Protein AF-0000000067562521 (afdb_homodimer)

Organism: Oryctolagus cuniculus (NCBI:txid9986)

Solvent-accessible surface area (backbone atoms only — not comparable to full-atom values): 22381 Å² total; per-residue (Å²): 139,81,80,85,77,82,83,78,78,81,75,82,73,55,45,31,36,34,34,44,41,25,51,47,53,93,87,43,72,35,42,59,34,29,21,35,51,29,30,32,44,18,65,51,32,74,29,56,40,62,48,68,64,78,62,90,59,71,46,60,35,50,44,73,41,37,17,14,68,81,28,47,62,68,35,56,23,20,78,43,34,29,41,41,28,75,25,24,41,71,58,44,61,70,65,48,86,50,53,28,41,34,31,49,21,28,72,65,10,15,52,45,42,38,70,31,67,67,51,41,53,52,51,51,53,34,54,72,70,70,28,36,38,34,22,27,17,34,11,42,44,24,33,61,62,58,67,50,69,71,70,32,49,35,24,38,18,78,88,34,42,66,67,50,47,54,88,64,47,46,44,85,46,92,48,59,61,26,74,35,90,50,39,35,20,14,24,27,60,46,26,30,66,61,40,44,38,52,51,39,26,72,74,63,30,62,70,49,24,51,62,62,46,62,79,30,56,57,81,130,138,80,80,80,76,81,84,83,87,79,80,90,71,53,45,31,35,35,34,43,43,27,50,45,50,92,86,42,73,33,43,58,34,28,22,34,49,30,29,30,43,19,65,51,31,73,29,55,39,62,50,62,82,75,61,90,61,71,44,60,34,50,42,73,40,37,16,15,68,76,27,46,61,67,32,57,24,21,76,42,33,29,40,41,29,74,25,23,41,72,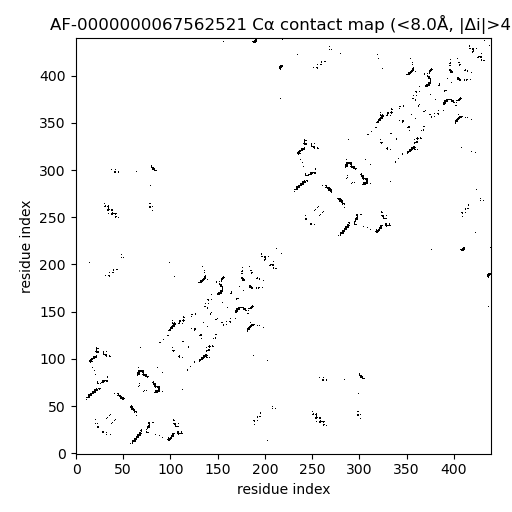57,44,60,71,65,47,85,49,52,27,41,34,31,49,21,28,73,64,12,14,51,45,43,38,70,31,67,67,50,41,51,52,51,52,52,33,53,74,70,70,29,37,36,33,23,26,16,35,12,44,45,23,32,62,64,58,66,50,68,70,70,32,48,36,24,37,18,78,88,34,41,68,67,50,48,55,88,65,46,47,44,84,47,90,48,58,60,26,75,36,89,50,39,35,19,14,23,28,60,46,25,30,64,61,39,44,38,52,51,39,25,74,75,62,29,63,70,49,26,51,63,63,46,62,79,30,57,58,81,131

Radius of gyration: 22.82 Å; Cα contacts (8 Å, |Δi|>4): 1037; chains: 2; bounding box: 72×91×46 Å

Nearest PDB structures (foldseek):
  1pe0-assembly1_B  TM=9.604E-01  e=1.499E-31  Homo sapiens
  5sya-assembly1_A-2  TM=9.622E-01  e=3.975E-31  Homo sapiens
  3cyf-assembly1_A-2  TM=9.395E-01  e=5.650E-32  Homo sapiens
  4ogf-assembly1_A-2  TM=9.390E-01  e=1.105E-31  Homo sapiens
  3cy6-assembly1_A-2  TM=9.403E-01  e=3.518E-31  Homo sapiens

Structure (mmCIF, N/CA/C/O backbone):
data_AF-0000000067562521-model_v1
#
loop_
_entity.id
_entity.type
_entity.pdbx_description
1 polymer 'Parkinson disease protein 7 homolog'
#
loop_
_atom_site.group_PDB
_atom_site.id
_atom_site.type_symbol
_atom_site.label_atom_id
_atom_site.label_alt_id
_atom_site.label_comp_id
_atom_site.label_asym_id
_atom_site.label_entity_id
_atom_site.label_seq_id
_atom_site.pdbx_PDB_ins_code
_atom_site.Cartn_x
_atom_site.Cartn_y
_atom_site.Cartn_z
_atom_site.occupancy
_atom_site.B_iso_or_equiv
_atom_site.auth_seq_id
_ato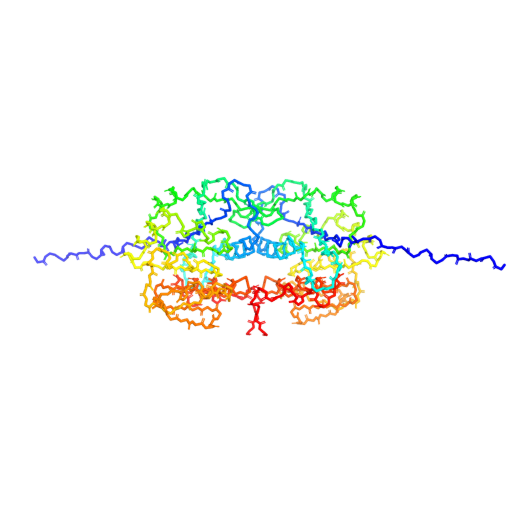m_site.auth_comp_id
_atom_site.auth_asym_id
_atom_site.auth_atom_id
_atom_site.pdbx_PDB_model_num
ATOM 1 N N . MET A 1 1 ? -37.094 -45.781 -8.117 1 27.38 1 MET A N 1
ATOM 2 C CA . MET A 1 1 ? -37.094 -44.625 -8.992 1 27.38 1 MET A CA 1
ATOM 3 C C . MET A 1 1 ? -36.906 -43.344 -8.195 1 27.38 1 MET A C 1
ATOM 5 O O . MET A 1 1 ? -37.25 -42.25 -8.664 1 27.38 1 MET A O 1
ATOM 9 N N . THR A 1 2 ? -36.719 -43.344 -6.906 1 28.3 2 THR A N 1
ATOM 10 C CA . THR A 1 2 ? -36.656 -42.594 -5.672 1 28.3 2 THR A CA 1
ATOM 11 C C . THR A 1 2 ? -35.719 -41.375 -5.809 1 28.3 2 THR A C 1
ATOM 13 O O . THR A 1 2 ? -34.594 -41.531 -6.305 1 28.3 2 THR A O 1
ATOM 16 N N . SER A 1 3 ? -36.344 -40.062 -5.848 1 25 3 SER A N 1
ATOM 17 C CA . SER A 1 3 ? -35.938 -38.719 -6.207 1 25 3 SER A CA 1
ATOM 18 C C . SER A 1 3 ? -34.75 -38.25 -5.383 1 25 3 SER A C 1
ATOM 20 O O . SER A 1 3 ? -34.781 -38.281 -4.152 1 25 3 SER A O 1
ATOM 22 N N . LEU A 1 4 ? -33.469 -38.625 -5.676 1 23.94 4 LEU A N 1
ATOM 23 C CA . LEU A 1 4 ? -32.188 -38.156 -5.102 1 23.94 4 LEU A CA 1
ATOM 24 C C . LEU A 1 4 ? -32.219 -36.656 -4.863 1 23.94 4 LEU A C 1
ATOM 26 O O . LEU A 1 4 ? -32.25 -35.875 -5.816 1 23.94 4 LEU A O 1
ATOM 30 N N . ARG A 1 5 ? -33.031 -36.125 -3.846 1 26.58 5 ARG A N 1
ATOM 31 C CA . ARG A 1 5 ? -33.25 -34.844 -3.174 1 26.58 5 ARG A CA 1
ATOM 32 C C . ARG A 1 5 ? -31.953 -34.062 -3.037 1 26.58 5 ARG A C 1
ATOM 34 O O . ARG A 1 5 ? -30.938 -34.625 -2.611 1 26.58 5 ARG A O 1
ATOM 41 N N . ALA A 1 6 ? -31.844 -32.812 -3.803 1 25.86 6 ALA A N 1
ATOM 42 C CA . ALA A 1 6 ? -30.953 -31.719 -4.195 1 25.86 6 ALA A CA 1
ATOM 43 C C . ALA A 1 6 ? -30.344 -31.047 -2.975 1 25.86 6 ALA A C 1
ATOM 45 O O . ALA A 1 6 ? -31.016 -30.281 -2.285 1 25.86 6 ALA A O 1
ATOM 46 N N . ARG A 1 7 ? -29.906 -31.578 -1.883 1 26.97 7 ARG A N 1
ATOM 47 C CA . ARG A 1 7 ? -29.422 -31.078 -0.6 1 26.97 7 ARG A CA 1
ATOM 48 C C . ARG A 1 7 ? -28.391 -29.969 -0.796 1 26.97 7 ARG A C 1
ATOM 50 O O . ARG A 1 7 ? -27.219 -30.234 -0.995 1 26.97 7 ARG A O 1
ATOM 57 N N . GLN A 1 8 ? -28.625 -28.906 -1.717 1 26.62 8 GLN A N 1
ATOM 58 C CA . GLN A 1 8 ? -27.953 -27.703 -2.182 1 26.62 8 GLN A CA 1
ATOM 59 C C . GLN A 1 8 ? -27.703 -26.734 -1.03 1 26.62 8 GLN A C 1
ATOM 61 O O . GLN A 1 8 ? -28.609 -26.031 -0.594 1 26.62 8 GLN A O 1
ATOM 66 N N . SER A 1 9 ? -27.297 -27.047 0.25 1 26.72 9 SER A N 1
ATOM 67 C CA . SER A 1 9 ? -27.172 -26.438 1.569 1 26.72 9 SER A CA 1
ATOM 68 C C . SER A 1 9 ? -26.469 -25.094 1.483 1 26.72 9 SER A C 1
ATOM 70 O O . SER A 1 9 ? -25.5 -24.922 0.729 1 26.72 9 SER A O 1
ATOM 72 N N . ALA A 1 10 ? -27.078 -23.859 1.761 1 28.03 10 ALA A N 1
ATOM 73 C CA . ALA A 1 10 ? -27.094 -22.406 1.769 1 28.03 10 ALA A CA 1
ATOM 74 C C . ALA A 1 10 ? -25.844 -21.844 2.441 1 28.03 10 ALA A C 1
ATOM 76 O O . ALA A 1 10 ? -25.812 -20.672 2.824 1 28.03 10 ALA A O 1
ATOM 77 N N . SER A 1 11 ? -24.891 -22.531 3.113 1 29.8 11 SER A N 1
ATOM 78 C CA . SER A 1 11 ? -23.828 -22.141 4.039 1 29.8 11 SER A CA 1
ATOM 79 C C . SER A 1 11 ? -22.938 -21.078 3.426 1 29.8 11 SER A C 1
ATOM 81 O O . SER A 1 11 ? -22.5 -21.203 2.279 1 29.8 11 SER A O 1
ATOM 83 N N . GLY A 1 12 ? -23.078 -19.703 3.668 1 34 12 GLY A N 1
ATOM 84 C CA . GLY A 1 12 ? -22.594 -18.438 3.15 1 34 12 GLY A CA 1
ATOM 85 C C . GLY A 1 12 ? -21.125 -18.469 2.754 1 34 12 GLY A C 1
ATOM 86 O O . GLY A 1 12 ? -20.25 -18.609 3.609 1 34 12 GLY A O 1
ATOM 87 N N . ALA A 1 13 ? -20.578 -19.031 1.824 1 34.75 13 ALA A N 1
ATOM 88 C CA . ALA A 1 13 ? -19.297 -19.484 1.277 1 34.75 13 ALA A CA 1
ATOM 89 C C . ALA A 1 13 ? -18.281 -18.344 1.258 1 34.75 13 ALA A C 1
ATOM 91 O O . ALA A 1 13 ? -18.453 -17.359 0.546 1 34.75 13 ALA A O 1
ATOM 92 N N . ARG A 1 14 ? -17.672 -17.969 2.459 1 47.09 14 ARG A N 1
ATOM 93 C CA . ARG A 1 14 ? -16.578 -17.031 2.715 1 47.09 14 ARG A CA 1
ATOM 94 C C . ARG A 1 14 ? -15.406 -17.281 1.769 1 47.09 14 ARG A C 1
ATOM 96 O O . ARG A 1 14 ? -15.07 -18.422 1.47 1 47.09 14 ARG A O 1
ATOM 103 N N . SER A 1 15 ? -15.258 -16.484 0.771 1 43.28 15 SER A N 1
ATOM 104 C CA . SER A 1 15 ? -14.078 -16.594 -0.072 1 43.28 15 SER A CA 1
ATOM 105 C C . SER A 1 15 ? -12.797 -16.484 0.753 1 43.28 15 SER A C 1
ATOM 107 O O . SER A 1 15 ? -12.719 -15.688 1.692 1 43.28 15 SER A O 1
ATOM 109 N N . ALA A 1 16 ? -11.938 -17.594 0.698 1 49.62 16 ALA A N 1
ATOM 110 C CA . ALA A 1 16 ? -10.656 -17.672 1.396 1 49.62 16 ALA A CA 1
ATOM 111 C C . ALA A 1 16 ? -9.5 -17.297 0.47 1 49.62 16 ALA A C 1
ATOM 113 O O . ALA A 1 16 ? -9.375 -17.844 -0.626 1 49.62 16 ALA A O 1
ATOM 114 N N . VAL A 1 17 ? -8.812 -16.172 0.765 1 50.53 17 VAL A N 1
ATOM 115 C CA . VAL A 1 17 ? -7.609 -15.742 0.055 1 50.53 17 VAL A CA 1
ATOM 116 C C . VAL A 1 17 ? -6.371 -16.094 0.874 1 50.53 17 VAL A C 1
ATOM 118 O O . VAL A 1 17 ? -6.277 -15.75 2.053 1 50.53 17 VAL A O 1
ATOM 121 N N . GLY A 1 18 ? -5.543 -17.016 0.26 1 58.31 18 GLY A N 1
ATOM 122 C CA . GLY A 1 18 ? -4.246 -17.281 0.862 1 58.31 18 GLY A CA 1
ATOM 123 C C . GLY A 1 18 ? -3.123 -16.484 0.233 1 58.31 18 GLY A C 1
ATOM 124 O O . GLY A 1 18 ? -2.91 -16.547 -0.98 1 58.31 18 GLY A O 1
ATOM 125 N N . VAL A 1 19 ? -2.6 -15.617 1.042 1 65.31 19 VAL A N 1
ATOM 126 C CA . VAL A 1 19 ? -1.419 -14.875 0.613 1 65.31 19 VAL A CA 1
ATOM 127 C C . VAL A 1 19 ? -0.161 -15.531 1.175 1 65.31 19 VAL A C 1
ATOM 129 O O . VAL A 1 19 ? -0.034 -15.711 2.389 1 65.31 19 VAL A O 1
ATOM 132 N N . VAL A 1 20 ? 0.67 -15.914 0.251 1 61.59 20 VAL A N 1
ATOM 133 C CA . VAL A 1 20 ? 1.919 -16.531 0.697 1 61.59 20 VAL A CA 1
ATOM 134 C C . VAL A 1 20 ? 3.035 -15.484 0.688 1 61.59 20 VAL A C 1
ATOM 136 O O . VAL A 1 20 ? 3.408 -14.969 -0.37 1 61.59 20 VAL A O 1
ATOM 139 N N . LEU A 1 21 ? 3.498 -15.141 1.831 1 58.34 21 LEU A N 1
ATOM 140 C CA . LEU A 1 21 ? 4.594 -14.188 1.968 1 58.34 21 LEU A CA 1
ATOM 141 C C . LEU A 1 21 ? 5.941 -14.891 1.867 1 58.34 21 LEU A C 1
ATOM 143 O O . LEU A 1 21 ? 6.254 -15.758 2.684 1 58.34 21 LEU A O 1
ATOM 147 N N . GLY A 1 22 ? 6.648 -14.5 0.776 1 49.12 22 GLY A N 1
ATOM 148 C CA . GLY A 1 22 ? 7.938 -15.125 0.535 1 49.12 22 GLY A CA 1
ATOM 149 C C . GLY A 1 22 ? 9.07 -14.453 1.285 1 49.12 22 GLY A C 1
ATOM 150 O O . GLY A 1 22 ? 10.242 -14.602 0.919 1 49.12 22 GLY A O 1
ATOM 151 N N . GLY A 1 23 ? 8.789 -13.383 2.127 1 50.44 23 GLY A N 1
ATOM 152 C CA . GLY A 1 23 ? 9.82 -12.594 2.773 1 50.44 23 GLY A CA 1
ATOM 153 C C . GLY A 1 23 ? 10.953 -13.438 3.336 1 50.44 23 GLY A C 1
ATOM 154 O O . GLY A 1 23 ? 10.867 -14.664 3.355 1 50.44 23 GLY A O 1
ATOM 155 N N . PRO A 1 24 ? 12.195 -12.617 3.389 1 43.44 24 PRO A N 1
ATOM 156 C CA . PRO A 1 24 ? 13.352 -13.398 3.834 1 43.44 24 PRO A CA 1
ATOM 157 C C . PRO A 1 24 ? 13.055 -14.219 5.086 1 43.44 24 PRO A C 1
ATOM 159 O O . PRO A 1 24 ? 12.172 -13.867 5.871 1 43.44 24 PRO A O 1
ATOM 162 N N . ARG A 1 25 ? 13.586 -15.469 4.957 1 38.94 25 ARG A N 1
ATOM 163 C CA . ARG A 1 25 ? 13.75 -16.094 6.262 1 38.94 25 ARG A CA 1
ATOM 164 C C . ARG A 1 25 ? 14.164 -15.078 7.32 1 38.94 25 ARG A C 1
ATOM 166 O O . ARG A 1 25 ? 14.469 -13.93 6.996 1 38.94 25 ARG A O 1
ATOM 173 N N . SER A 1 26 ? 14.469 -15.375 8.43 1 33.06 26 SER A N 1
ATOM 174 C CA . SER A 1 26 ? 15.117 -14.617 9.492 1 33.06 26 SER A CA 1
ATOM 175 C C . SER A 1 26 ? 16.078 -13.578 8.93 1 33.06 26 SER A C 1
ATOM 177 O O . SER A 1 26 ? 16.969 -13.906 8.141 1 33.06 26 SER A O 1
ATOM 179 N N . GLY A 1 27 ? 15.844 -12.297 9 1 36.5 27 GLY A N 1
ATOM 180 C CA . GLY A 1 27 ? 16.781 -11.195 9 1 36.5 27 GLY A CA 1
ATOM 181 C C . GLY A 1 27 ? 16.75 -10.383 7.719 1 36.5 27 GLY A C 1
ATOM 182 O O . GLY A 1 27 ? 17.438 -9.367 7.609 1 36.5 27 GLY A O 1
ATOM 183 N N . GLY A 1 28 ? 16.375 -10.953 6.52 1 37.25 28 GLY A N 1
ATOM 184 C CA . GLY A 1 28 ? 16.656 -10.102 5.375 1 37.25 28 GLY A CA 1
ATOM 185 C C . GLY A 1 28 ? 15.492 -9.211 5 1 37.25 28 GLY A C 1
ATOM 186 O O . GLY A 1 28 ? 14.344 -9.508 5.328 1 37.25 28 GLY A O 1
ATOM 187 N N . PHE A 1 29 ? 15.695 -7.918 4.824 1 41.53 29 PHE A N 1
ATOM 188 C CA . PHE A 1 29 ? 14.828 -6.797 4.477 1 41.53 29 PHE A CA 1
ATOM 189 C C . PHE A 1 29 ? 14.242 -6.977 3.082 1 41.53 29 PHE A C 1
ATOM 191 O O . PHE A 1 29 ? 14.961 -7.328 2.141 1 41.53 29 PHE A O 1
ATOM 198 N N . SER A 1 30 ? 13.031 -7.609 2.895 1 45.84 30 SER A N 1
ATOM 199 C CA . SER A 1 30 ? 12.508 -7.531 1.531 1 45.84 30 SER A CA 1
ATOM 200 C C . SER A 1 30 ? 11.578 -6.332 1.361 1 45.84 30 SER A C 1
ATOM 202 O O . SER A 1 30 ? 10.57 -6.219 2.057 1 45.84 30 SER A O 1
ATOM 204 N N . ARG A 1 31 ? 11.852 -5.262 0.715 1 51.47 31 ARG A N 1
ATOM 205 C CA . ARG A 1 31 ? 11.352 -3.898 0.583 1 51.47 31 ARG A CA 1
ATOM 206 C C . ARG A 1 31 ? 10.016 -3.873 -0.153 1 51.47 31 ARG A C 1
ATOM 208 O O . ARG A 1 31 ? 9.062 -3.244 0.306 1 51.47 31 ARG A O 1
ATOM 215 N N . PRO A 1 32 ? 9.93 -4.41 -1.3 1 51.22 32 PRO A N 1
ATOM 216 C CA . PRO A 1 32 ? 8.727 -4.223 -2.121 1 51.22 32 PRO A CA 1
ATOM 217 C C . PRO A 1 32 ? 7.539 -5.047 -1.628 1 51.22 32 PRO A C 1
ATOM 219 O O . PRO A 1 32 ? 6.387 -4.668 -1.849 1 51.22 32 PRO A O 1
ATOM 222 N N . VAL A 1 33 ? 7.848 -5.934 -0.747 1 55.81 33 VAL A N 1
ATOM 223 C CA . VAL A 1 33 ? 6.801 -6.855 -0.324 1 55.81 33 VAL A CA 1
ATOM 224 C C . VAL A 1 33 ? 5.848 -6.148 0.637 1 55.81 33 VAL A C 1
ATOM 226 O O . VAL A 1 33 ? 4.637 -6.371 0.595 1 55.81 33 VAL A O 1
ATOM 229 N N . ALA A 1 34 ? 6.379 -5.207 1.271 1 58.47 34 ALA A N 1
ATOM 230 C CA . ALA A 1 34 ? 5.551 -4.535 2.271 1 58.47 34 ALA A CA 1
ATOM 231 C C . ALA A 1 34 ? 4.488 -3.668 1.61 1 58.47 34 ALA A C 1
ATOM 233 O O . ALA A 1 34 ? 3.32 -3.691 2.012 1 58.47 34 ALA A O 1
ATOM 234 N N . ALA A 1 35 ? 4.961 -2.963 0.583 1 58.41 35 ALA A N 1
ATOM 235 C CA . ALA A 1 35 ? 4.016 -2.064 -0.077 1 58.41 35 ALA A CA 1
ATOM 236 C C . ALA A 1 35 ? 2.9 -2.85 -0.759 1 58.41 35 ALA A C 1
ATOM 238 O O . ALA A 1 35 ? 1.723 -2.51 -0.627 1 58.41 35 ALA A O 1
ATOM 239 N N . GLU A 1 36 ? 3.33 -3.857 -1.32 1 62.66 36 GLU A N 1
ATOM 240 C CA . GLU A 1 36 ? 2.35 -4.637 -2.072 1 62.66 36 GLU A CA 1
ATOM 241 C C . GLU A 1 36 ? 1.454 -5.445 -1.139 1 62.66 36 GLU A C 1
ATOM 243 O O . GLU A 1 36 ? 0.229 -5.32 -1.184 1 62.66 36 GLU A O 1
ATOM 248 N N . ALA A 1 37 ? 2.188 -6.145 -0.296 1 61.31 37 ALA A N 1
ATOM 249 C CA . ALA A 1 37 ? 1.413 -7.008 0.591 1 61.31 37 ALA A CA 1
ATOM 250 C C . ALA A 1 37 ? 0.525 -6.184 1.521 1 61.31 37 ALA A C 1
ATOM 252 O O . ALA A 1 37 ? -0.628 -6.543 1.768 1 61.31 37 ALA A O 1
ATOM 253 N N . GLY A 1 38 ? 1.078 -5.109 1.96 1 62.81 38 GLY A N 1
ATOM 254 C CA . GLY A 1 38 ? 0.286 -4.262 2.838 1 62.81 38 GLY A CA 1
ATOM 255 C C . GLY A 1 38 ? -0.889 -3.609 2.137 1 62.81 38 GLY A C 1
ATOM 256 O O . GLY A 1 38 ? -1.992 -3.551 2.684 1 62.81 38 GLY A O 1
ATOM 257 N N . SER A 1 39 ? -0.612 -3.162 0.939 1 60.47 39 SER A N 1
ATOM 258 C CA . SER A 1 39 ? -1.65 -2.455 0.197 1 60.47 39 SER A CA 1
ATOM 259 C C . SER A 1 39 ? -2.809 -3.385 -0.151 1 60.47 39 SER A C 1
ATOM 261 O O . SER A 1 39 ? -3.969 -3.072 0.132 1 60.47 39 SER A O 1
ATOM 263 N N . PHE A 1 40 ? -2.416 -4.512 -0.639 1 60.41 40 PHE A N 1
ATOM 264 C CA . PHE A 1 40 ? -3.523 -5.336 -1.1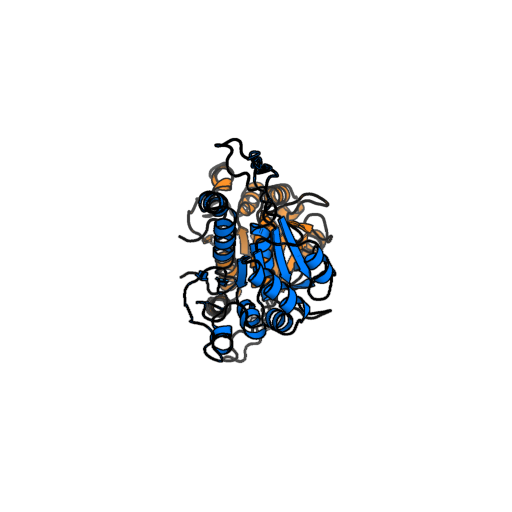06 1 60.41 40 PHE A CA 1
ATOM 265 C C . PHE A 1 40 ? -4.176 -6.078 0.054 1 60.41 40 PHE A C 1
ATOM 267 O O . PHE A 1 40 ? -5.395 -6.258 0.075 1 60.41 40 PHE A O 1
ATOM 274 N N . SER A 1 41 ? -3.344 -6.453 1.004 1 59.69 41 SER A N 1
ATOM 275 C CA . SER A 1 41 ? -3.969 -7.117 2.143 1 59.69 41 SER A CA 1
ATOM 276 C C . SER A 1 41 ? -4.902 -6.172 2.893 1 59.69 41 SER A C 1
ATOM 278 O O . SER A 1 41 ? -5.977 -6.578 3.342 1 59.69 41 SER A O 1
ATOM 280 N N . GLY A 1 42 ? -4.375 -4.965 2.939 1 61.84 42 GLY A N 1
ATOM 281 C CA . GLY A 1 42 ? -5.223 -3.967 3.572 1 61.84 42 GLY A CA 1
ATOM 282 C C . GLY A 1 42 ? -6.531 -3.74 2.836 1 61.84 42 GLY A C 1
ATOM 283 O O . GLY A 1 42 ? -7.574 -3.537 3.459 1 61.84 42 GLY A O 1
ATOM 284 N N . LEU A 1 43 ? -6.418 -3.766 1.567 1 60.16 43 LEU A N 1
ATOM 285 C CA . LEU A 1 43 ? -7.613 -3.6 0.745 1 60.16 43 LEU A CA 1
ATOM 286 C C . LEU A 1 43 ? -8.547 -4.797 0.892 1 60.16 43 LEU A C 1
ATOM 288 O O . LEU A 1 43 ? -9.766 -4.637 0.95 1 60.16 43 LEU A O 1
ATOM 292 N N . LEU A 1 44 ? -7.844 -5.934 0.988 1 58.66 44 LEU A N 1
ATOM 293 C CA . LEU A 1 44 ? -8.641 -7.156 1.03 1 58.66 44 LEU A CA 1
ATOM 294 C C . LEU A 1 44 ? -9.164 -7.414 2.441 1 58.66 44 LEU A C 1
ATOM 296 O O . LEU A 1 44 ? -10.188 -8.078 2.617 1 58.66 44 LEU A O 1
ATOM 300 N N . ALA A 1 45 ? -8.391 -6.832 3.479 1 44.12 45 ALA A N 1
ATOM 301 C CA . ALA A 1 45 ? -8.672 -7 4.902 1 44.12 45 ALA A CA 1
ATOM 302 C C . ALA A 1 45 ? -9.844 -6.129 5.34 1 44.12 45 ALA A C 1
ATOM 304 O O . ALA A 1 45 ? -10.055 -5.039 4.793 1 44.12 45 ALA A O 1
ATOM 305 N N . ASP A 1 46 ? -10.719 -6.578 6.137 1 47.34 46 ASP A N 1
ATOM 306 C CA . ASP A 1 46 ? -11.922 -6.164 6.859 1 47.34 46 ASP A CA 1
ATOM 307 C C . ASP A 1 46 ? -13.148 -6.199 5.949 1 47.34 46 ASP A C 1
ATOM 309 O O . ASP A 1 46 ? -14.164 -5.57 6.246 1 47.34 46 ASP A O 1
ATOM 313 N N . ARG A 1 47 ? -12.945 -6.238 4.754 1 40.56 47 ARG A N 1
ATOM 314 C CA . ARG A 1 47 ? -14.211 -5.953 4.078 1 40.56 47 ARG A CA 1
ATOM 315 C C . ARG A 1 47 ? -15.258 -7.02 4.395 1 40.56 47 ARG A C 1
ATOM 317 O O . ARG A 1 47 ? -15.078 -8.188 4.051 1 40.56 47 ARG A O 1
ATOM 324 N N . ARG A 1 48 ? -15.617 -7.031 5.684 1 39.56 48 ARG A N 1
ATOM 325 C CA . ARG A 1 48 ? -17.062 -7.184 5.488 1 39.56 48 ARG A CA 1
ATOM 326 C C . ARG A 1 48 ? -17.547 -6.332 4.32 1 39.56 48 ARG A C 1
ATOM 328 O O . ARG A 1 48 ? -17.516 -5.102 4.387 1 39.56 48 ARG A O 1
ATOM 335 N N . VAL A 1 49 ? -16.906 -6.422 3.162 1 35.84 49 VAL A N 1
ATOM 336 C CA . VAL A 1 49 ? -17.656 -5.68 2.158 1 35.84 49 VAL A CA 1
ATOM 337 C C . VAL A 1 49 ? -19.156 -5.84 2.418 1 35.84 49 VAL A C 1
ATOM 339 O O . VAL A 1 49 ? -19.688 -6.953 2.379 1 35.84 49 VAL A O 1
ATOM 342 N N . ARG A 1 50 ? -19.516 -5.023 3.357 1 34.31 50 ARG A N 1
ATOM 343 C CA . ARG A 1 50 ? -20.969 -4.98 3.289 1 34.31 50 ARG A CA 1
ATOM 344 C C . ARG A 1 50 ? -21.453 -4.742 1.858 1 34.31 50 ARG A C 1
ATOM 346 O O . ARG A 1 50 ? -21.203 -3.68 1.286 1 34.31 50 ARG A O 1
ATOM 353 N N . ILE A 1 51 ? -21.359 -5.633 0.944 1 32.81 51 ILE A N 1
ATOM 354 C CA . ILE A 1 51 ? -22.188 -5.5 -0.251 1 32.81 51 ILE A CA 1
ATOM 355 C C . ILE A 1 51 ? -23.531 -4.887 0.118 1 32.81 51 ILE A C 1
ATOM 357 O O . ILE A 1 51 ? -24.188 -5.328 1.065 1 32.81 51 ILE A O 1
ATOM 361 N N . SER A 1 52 ? -23.672 -3.588 -0.244 1 31.72 52 SER A N 1
ATOM 362 C CA . SER A 1 52 ? -24.922 -2.889 -0.011 1 31.72 52 SER A CA 1
ATOM 363 C C . SER A 1 52 ? -26.078 -3.871 0.157 1 31.72 52 SER A C 1
ATOM 365 O O . SER A 1 52 ? -26.078 -4.953 -0.432 1 31.72 52 SER A O 1
ATOM 367 N N . ARG A 1 53 ? -26.719 -3.652 1.23 1 32.06 53 ARG A N 1
ATOM 368 C CA . ARG A 1 53 ? -28.047 -4.133 1.595 1 32.06 53 ARG A CA 1
ATOM 369 C C . ARG A 1 53 ? -29 -4.043 0.41 1 32.06 53 ARG A C 1
ATOM 371 O O . ARG A 1 53 ? -30.219 -4.133 0.581 1 32.06 53 ARG A O 1
ATOM 378 N N . LEU A 1 54 ? -28.672 -3.543 -0.688 1 32.09 54 LEU A N 1
ATOM 379 C CA . LEU A 1 54 ? -30 -3.701 -1.245 1 32.09 54 LEU A CA 1
ATOM 380 C C . LEU A 1 54 ? -30.516 -5.125 -1.049 1 32.09 54 LEU A C 1
ATOM 382 O O . LEU A 1 54 ? -31.719 -5.344 -0.898 1 32.09 54 LEU A O 1
ATOM 386 N N . ALA A 1 55 ? -29.984 -6.246 -1.787 1 33.53 55 ALA A N 1
ATOM 387 C CA . ALA A 1 55 ? -30.641 -7.516 -1.493 1 33.53 55 ALA A CA 1
ATOM 388 C C . ALA A 1 55 ? -30.125 -8.117 -0.193 1 33.53 55 ALA A C 1
ATOM 390 O O . ALA A 1 55 ? -28.984 -7.867 0.201 1 33.53 55 ALA A O 1
ATOM 391 N N . PRO A 1 56 ? -30.922 -8.594 0.773 1 38.03 56 PRO A N 1
ATOM 392 C CA . PRO A 1 56 ? -30.797 -9.258 2.074 1 38.03 56 PRO A CA 1
ATOM 393 C C . PRO A 1 56 ? -29.547 -10.141 2.168 1 38.03 56 PRO A C 1
ATOM 395 O O . PRO A 1 56 ? -29.516 -11.086 2.957 1 38.03 56 PRO A O 1
ATOM 398 N N . ALA A 1 57 ? -28.656 -10.25 1.137 1 41.44 57 ALA A N 1
ATOM 399 C CA . ALA A 1 57 ? -27.656 -11.297 1.375 1 41.44 57 ALA A CA 1
ATOM 400 C C . ALA A 1 57 ? -26.531 -10.789 2.273 1 41.44 57 ALA A C 1
ATOM 402 O O . ALA A 1 57 ? -26.203 -9.602 2.26 1 41.44 57 ALA A O 1
ATOM 403 N N . PRO A 1 58 ? -26.156 -11.469 3.334 1 45.22 58 PRO A N 1
ATOM 404 C CA . PRO A 1 58 ? -25.109 -11.227 4.328 1 45.22 58 PRO A CA 1
ATOM 405 C C . PRO A 1 58 ? -23.766 -10.852 3.693 1 45.22 58 PRO A C 1
ATOM 407 O O . PRO A 1 58 ? -23.469 -11.281 2.578 1 45.22 58 PRO A O 1
ATOM 410 N N . PRO A 1 59 ? -23.266 -9.766 3.971 1 50.16 59 PRO A N 1
ATOM 411 C CA . PRO A 1 59 ? -21.922 -9.391 3.498 1 50.16 59 PRO A CA 1
ATOM 412 C C . PRO A 1 59 ? -20.984 -10.586 3.41 1 50.16 59 PRO A C 1
ATOM 414 O O . PRO A 1 59 ? -21 -11.461 4.281 1 50.16 59 PRO A O 1
ATOM 417 N N . ARG A 1 60 ? -20.734 -11.008 2.158 1 53.75 60 ARG A N 1
ATOM 418 C CA . ARG A 1 60 ? -19.75 -12.094 2.049 1 53.75 60 ARG A CA 1
ATOM 419 C C . ARG A 1 60 ? -18.375 -11.625 2.482 1 53.75 60 ARG A C 1
ATOM 421 O O . ARG A 1 60 ? -17.922 -10.539 2.105 1 53.75 60 ARG A O 1
ATOM 428 N N . LYS A 1 61 ? -17.922 -12.117 3.574 1 64.38 61 LYS A N 1
ATOM 429 C CA . LYS A 1 61 ? -16.625 -11.82 4.145 1 64.38 61 LYS A CA 1
ATOM 430 C C . LYS A 1 61 ? -15.516 -12.602 3.436 1 64.38 61 LYS A C 1
ATOM 432 O O . LYS A 1 61 ? -15.688 -13.789 3.137 1 64.38 61 LYS A O 1
ATOM 437 N N . ILE A 1 62 ? -14.578 -11.828 2.746 1 72.19 62 ILE A N 1
ATOM 438 C CA . ILE A 1 62 ? -13.383 -12.492 2.256 1 72.19 62 ILE A CA 1
ATOM 439 C C . ILE A 1 62 ? -12.414 -12.734 3.412 1 72.19 62 ILE A C 1
ATOM 441 O O . ILE A 1 62 ? -12 -11.789 4.094 1 72.19 62 ILE A O 1
ATOM 445 N N . LYS A 1 63 ? -12.219 -13.969 3.656 1 75.88 63 LYS A N 1
ATOM 446 C CA . LYS A 1 63 ? -11.219 -14.312 4.656 1 75.88 63 LYS A CA 1
ATOM 447 C C . LYS A 1 63 ? -9.82 -14.367 4.039 1 75.88 63 LYS A C 1
ATOM 449 O O . LYS A 1 63 ? -9.57 -15.156 3.127 1 75.88 63 LYS A O 1
ATOM 454 N N . VAL A 1 64 ? -8.992 -13.516 4.473 1 79.38 64 VAL A N 1
ATOM 455 C CA . VAL A 1 64 ? -7.617 -13.5 3.992 1 79.38 64 VAL A CA 1
ATOM 456 C C . VAL A 1 64 ? -6.703 -14.18 5.008 1 79.38 64 VAL A C 1
ATOM 458 O O . VAL A 1 64 ? -6.746 -13.859 6.199 1 79.38 64 VAL A O 1
ATOM 461 N N . THR A 1 65 ? -5.992 -15.219 4.539 1 81.94 65 THR A N 1
ATOM 462 C CA . THR A 1 65 ? -4.961 -15.859 5.344 1 81.94 65 THR A CA 1
ATOM 463 C C . THR A 1 65 ? -3.572 -15.539 4.801 1 81.94 65 THR A C 1
ATOM 465 O O . THR A 1 65 ? -3.248 -15.898 3.666 1 81.94 65 THR A O 1
ATOM 468 N N . VAL A 1 66 ? -2.84 -14.867 5.594 1 82.38 66 VAL A N 1
ATOM 469 C CA . VAL A 1 66 ? -1.446 -14.602 5.246 1 82.38 66 VAL A CA 1
ATOM 470 C C . VAL A 1 66 ? -0.552 -15.695 5.828 1 82.38 66 VAL A C 1
ATOM 472 O O . VAL A 1 66 ? -0.462 -15.852 7.047 1 82.38 66 VAL A O 1
ATOM 475 N N . ALA A 1 67 ? 0.053 -16.438 4.938 1 85.69 67 ALA A N 1
ATOM 476 C CA . ALA A 1 67 ? 0.915 -17.531 5.359 1 85.69 67 ALA A CA 1
ATOM 477 C C . ALA A 1 67 ? 2.387 -17.188 5.168 1 85.69 67 ALA A C 1
ATOM 479 O O . ALA A 1 67 ? 2.787 -16.703 4.105 1 85.69 67 ALA A O 1
ATOM 480 N N . GLY A 1 68 ? 3.131 -17.453 6.238 1 83.94 68 GLY A N 1
ATOM 481 C CA . GLY A 1 68 ? 4.57 -17.25 6.148 1 83.94 68 GLY A CA 1
ATOM 482 C C . GLY A 1 68 ? 5.309 -18.469 5.633 1 83.94 68 GLY A C 1
ATOM 483 O O . GLY A 1 68 ? 5.074 -19.578 6.094 1 83.94 68 GLY A O 1
ATOM 484 N N . LEU A 1 69 ? 6.16 -18.188 4.684 1 83.69 69 LEU A N 1
ATOM 485 C CA . LEU A 1 69 ? 6.941 -19.266 4.098 1 83.69 69 LEU A CA 1
ATOM 486 C C . LEU A 1 69 ? 7.863 -19.891 5.141 1 83.69 69 LEU A C 1
ATOM 488 O O . LEU A 1 69 ? 8.031 -21.109 5.176 1 83.69 69 LEU A O 1
ATOM 492 N N . ALA A 1 70 ? 8.484 -19.047 5.965 1 78.06 70 ALA A N 1
ATOM 493 C CA . ALA A 1 70 ? 9.453 -19.531 6.945 1 78.06 70 ALA A CA 1
ATOM 494 C C . ALA A 1 70 ? 8.789 -19.781 8.297 1 78.06 70 ALA A C 1
ATOM 496 O O . ALA A 1 70 ? 9.461 -20.094 9.281 1 78.06 70 ALA A O 1
ATOM 497 N N . GLY A 1 71 ? 7.469 -19.672 8.352 1 80.38 71 GLY A N 1
ATOM 498 C CA . GLY A 1 71 ? 6.762 -19.859 9.609 1 80.38 71 GLY A CA 1
ATOM 499 C C . GLY A 1 71 ? 5.805 -18.734 9.93 1 80.38 71 GLY A C 1
ATOM 500 O O . GLY A 1 71 ? 5.43 -17.953 9.047 1 80.38 71 GLY A O 1
ATOM 501 N N . LYS A 1 72 ? 5.379 -18.703 11.164 1 79.44 72 LYS A N 1
ATOM 502 C CA . LYS A 1 72 ? 4.367 -17.719 11.562 1 79.44 72 LYS A CA 1
ATOM 503 C C . LYS A 1 72 ? 5 -16.531 12.266 1 79.44 72 LYS A C 1
ATOM 505 O O . LYS A 1 72 ? 4.297 -15.641 12.758 1 79.44 72 LYS A O 1
ATOM 510 N N . ASP A 1 73 ? 6.336 -16.469 12.203 1 78.44 73 ASP A N 1
ATOM 511 C CA . ASP A 1 73 ? 7.012 -15.336 12.828 1 78.44 73 ASP A CA 1
ATOM 512 C C . ASP A 1 73 ? 6.863 -14.07 11.992 1 78.44 73 ASP A C 1
ATOM 514 O O . ASP A 1 73 ? 6.801 -14.133 10.766 1 78.44 73 ASP A O 1
ATOM 518 N N . PRO A 1 74 ? 6.777 -12.977 12.672 1 75.19 74 PRO A N 1
ATOM 519 C CA . PRO A 1 74 ? 6.684 -11.703 11.953 1 75.19 74 PRO A CA 1
ATOM 520 C C . PRO A 1 74 ? 7.82 -11.508 10.953 1 75.19 74 PRO A C 1
ATOM 522 O O . PRO A 1 74 ? 8.961 -11.891 11.227 1 75.19 74 PRO A O 1
ATOM 525 N N . VAL A 1 75 ? 7.336 -11.055 9.797 1 71.38 75 VAL A N 1
ATOM 526 C CA . VAL A 1 75 ? 8.297 -10.758 8.742 1 71.38 75 VAL A CA 1
ATOM 527 C C . VAL A 1 75 ? 8.547 -9.258 8.664 1 71.38 75 VAL A C 1
ATOM 529 O O . VAL A 1 75 ? 7.602 -8.469 8.539 1 71.38 75 VAL A O 1
ATOM 532 N N . GLN A 1 76 ? 9.75 -8.945 8.953 1 68.69 76 GLN A N 1
ATOM 533 C CA . GLN A 1 76 ? 10.117 -7.539 8.836 1 68.69 76 GLN A CA 1
ATOM 534 C C . GLN A 1 76 ? 10.203 -7.121 7.367 1 68.69 76 GLN A C 1
ATOM 536 O O . GLN A 1 76 ? 10.992 -7.676 6.602 1 68.69 76 GLN A O 1
ATOM 541 N N . CYS A 1 77 ? 9.172 -6.34 7.055 1 62.34 77 CYS A N 1
ATOM 542 C CA . CYS A 1 77 ? 9.219 -5.766 5.715 1 62.34 77 CYS A CA 1
ATOM 543 C C . CYS A 1 77 ? 10.008 -4.457 5.707 1 62.34 77 CYS A C 1
ATOM 545 O O . CYS A 1 77 ? 10.828 -4.219 6.594 1 62.34 77 CYS A O 1
ATOM 547 N N . SER A 1 78 ? 9.766 -3.654 4.754 1 52.78 78 SER A N 1
ATOM 548 C CA . SER A 1 78 ? 10.523 -2.408 4.688 1 52.78 78 SER A CA 1
ATOM 549 C C . SER A 1 78 ? 10.148 -1.476 5.836 1 52.78 78 SER A C 1
ATOM 551 O O . SER A 1 78 ? 8.969 -1.349 6.184 1 52.78 78 SER A O 1
ATOM 553 N N . ARG A 1 79 ? 11.188 -0.927 6.57 1 51.78 79 ARG A N 1
ATOM 554 C CA . ARG A 1 79 ? 11.219 0.155 7.551 1 51.78 79 ARG A CA 1
ATOM 555 C C . ARG A 1 79 ? 10.094 0.009 8.57 1 51.78 79 ARG A C 1
ATOM 557 O O . ARG A 1 79 ? 9.297 0.928 8.758 1 51.78 79 ARG A O 1
ATOM 564 N N . ASP A 1 80 ? 9.922 -0.917 9.039 1 57.69 80 ASP A N 1
ATOM 565 C CA . ASP A 1 80 ? 9.195 -1.061 10.297 1 57.69 80 ASP A CA 1
ATOM 566 C C . ASP A 1 80 ? 7.773 -1.569 10.055 1 57.69 80 ASP A C 1
ATOM 568 O O . ASP A 1 80 ? 6.922 -1.489 10.945 1 57.69 80 ASP A O 1
ATOM 572 N N . VAL A 1 81 ? 7.57 -1.835 8.812 1 63.56 81 VAL A N 1
ATOM 573 C CA . VAL A 1 81 ? 6.328 -2.561 8.562 1 63.56 81 VAL A CA 1
ATOM 574 C C . VAL A 1 81 ? 6.551 -4.055 8.789 1 63.56 81 VAL A C 1
ATOM 576 O O . VAL A 1 81 ? 7.477 -4.645 8.234 1 63.56 81 VAL A O 1
ATOM 579 N N . VAL A 1 82 ? 5.883 -4.461 9.758 1 69.5 82 VAL A N 1
ATOM 580 C CA . VAL A 1 82 ? 5.949 -5.887 10.07 1 69.5 82 VAL A CA 1
ATOM 581 C C . VAL A 1 82 ? 4.645 -6.566 9.656 1 69.5 82 VAL A C 1
ATOM 583 O O . VAL A 1 82 ? 3.557 -6.066 9.953 1 69.5 82 VAL A O 1
ATOM 586 N N . ILE A 1 83 ? 4.844 -7.535 8.891 1 72.25 83 ILE A N 1
ATOM 587 C CA . ILE A 1 83 ? 3.674 -8.336 8.555 1 72.25 83 ILE A CA 1
ATOM 588 C C . ILE A 1 83 ? 3.674 -9.617 9.383 1 72.25 83 ILE A C 1
ATOM 590 O O . ILE A 1 83 ? 4.664 -10.359 9.391 1 72.25 83 ILE A O 1
ATOM 594 N N . CYS A 1 84 ? 2.633 -9.75 10.133 1 74 84 CYS A N 1
ATOM 595 C CA . CYS A 1 84 ? 2.484 -10.953 10.938 1 74 84 CYS A CA 1
ATOM 596 C C . CYS A 1 84 ? 1.629 -11.992 10.219 1 74 84 CYS A C 1
ATOM 598 O O . CYS A 1 84 ? 0.412 -11.828 10.102 1 74 84 CYS A O 1
ATOM 600 N N . PRO A 1 85 ? 2.367 -13.031 9.812 1 79.25 85 PRO A N 1
ATOM 601 C CA . PRO A 1 85 ? 1.566 -14.07 9.164 1 79.25 85 PRO A CA 1
ATOM 602 C C . PRO A 1 85 ? 0.49 -14.641 10.078 1 79.25 85 PRO A C 1
ATOM 604 O O . PRO A 1 85 ? 0.688 -14.727 11.297 1 79.25 85 PRO A O 1
ATOM 607 N N . ASP A 1 86 ? -0.702 -15.031 9.508 1 78.12 86 ASP A N 1
ATOM 608 C CA . ASP A 1 86 ? -1.783 -15.656 10.258 1 78.12 86 ASP A CA 1
ATOM 609 C C . ASP A 1 86 ? -1.426 -17.094 10.641 1 78.12 86 ASP A C 1
ATOM 611 O O . ASP A 1 86 ? -1.898 -17.609 11.656 1 78.12 86 ASP A O 1
ATOM 615 N N . ALA A 1 87 ? -0.644 -17.625 9.766 1 82.5 87 ALA A N 1
ATOM 616 C CA . ALA A 1 87 ? -0.277 -19.031 9.922 1 82.5 87 ALA A CA 1
ATOM 617 C C . ALA A 1 87 ? 1.014 -19.359 9.172 1 82.5 87 ALA A C 1
ATOM 619 O O . ALA A 1 87 ? 1.438 -18.594 8.305 1 82.5 87 ALA A O 1
ATOM 620 N N . SER A 1 88 ? 1.65 -20.453 9.656 1 85.19 88 SER A N 1
ATOM 621 C CA . SER A 1 88 ? 2.695 -21 8.797 1 85.19 88 SER A CA 1
ATOM 622 C C . SER A 1 88 ? 2.115 -21.531 7.492 1 85.19 88 SER A C 1
ATOM 624 O O . SER A 1 88 ? 0.915 -21.797 7.402 1 85.19 88 SER A O 1
ATOM 626 N N . LEU A 1 89 ? 3.014 -21.656 6.535 1 87.81 89 LEU A N 1
ATOM 627 C CA . LEU A 1 89 ? 2.549 -22.188 5.262 1 87.81 89 LEU A CA 1
ATOM 628 C C . LEU A 1 89 ? 1.959 -23.578 5.434 1 87.81 89 LEU A C 1
ATOM 630 O O . LEU A 1 89 ? 0.926 -23.891 4.84 1 87.81 89 LEU A O 1
ATOM 634 N N . GLU A 1 90 ? 2.551 -24.344 6.258 1 88.25 90 GLU A N 1
ATOM 635 C CA . GLU A 1 90 ? 2.074 -25.703 6.52 1 88.25 90 GLU A CA 1
ATOM 636 C C . GLU A 1 90 ? 0.69 -25.688 7.164 1 88.25 90 GLU A C 1
ATOM 638 O O . GLU A 1 90 ? -0.191 -26.453 6.773 1 88.25 90 GLU A O 1
ATOM 643 N N . ASP A 1 91 ? 0.519 -24.859 8.094 1 88.31 91 ASP A N 1
ATOM 644 C CA . ASP A 1 91 ? -0.773 -24.766 8.766 1 88.31 91 ASP A CA 1
ATOM 645 C C . ASP A 1 91 ? -1.84 -24.188 7.836 1 88.31 91 ASP A C 1
ATOM 647 O O . ASP A 1 91 ? -2.994 -24.625 7.867 1 88.31 91 ASP A O 1
ATOM 651 N N . ALA A 1 92 ? -1.443 -23.234 7.078 1 86.5 92 ALA A N 1
ATOM 652 C CA . ALA A 1 92 ? -2.377 -22.656 6.117 1 86.5 92 ALA A CA 1
ATOM 653 C C . ALA A 1 92 ? -2.838 -23.688 5.102 1 86.5 92 ALA A C 1
ATOM 655 O O . ALA A 1 92 ? -4 -23.703 4.695 1 86.5 92 ALA A O 1
ATOM 656 N N . LYS A 1 93 ? -1.926 -24.5 4.68 1 87.62 93 LYS A N 1
ATOM 657 C CA . LYS A 1 93 ? -2.262 -25.547 3.725 1 87.62 93 LYS A CA 1
ATOM 658 C C . LYS A 1 93 ? -3.369 -26.453 4.266 1 87.62 93 LYS A C 1
ATOM 660 O O . LYS A 1 93 ? -4.277 -26.844 3.529 1 87.62 93 LYS A O 1
ATOM 665 N N . LYS A 1 94 ? -3.385 -26.688 5.543 1 86.75 94 LYS A N 1
ATOM 666 C CA . LYS A 1 94 ? -4.363 -27.562 6.176 1 86.75 94 LYS A CA 1
ATOM 667 C C . LYS A 1 94 ? -5.73 -26.891 6.266 1 86.75 94 LYS A C 1
ATOM 669 O O . LYS A 1 94 ? -6.754 -27.578 6.387 1 86.75 94 LYS A O 1
ATOM 674 N N . GLU A 1 95 ? -5.719 -25.672 6.223 1 82.75 95 GLU A N 1
ATOM 675 C CA . GLU A 1 95 ? -6.957 -24.922 6.383 1 82.75 95 GLU A CA 1
ATOM 676 C C . GLU A 1 95 ? -7.676 -24.75 5.047 1 82.75 95 GLU A C 1
ATOM 678 O O . GLU A 1 95 ? -8.812 -24.266 5.008 1 82.75 95 GLU A O 1
ATOM 683 N N . GLY A 1 96 ? -7.035 -25.172 4.031 1 80.31 96 GLY A N 1
ATOM 684 C CA . GLY A 1 96 ? -7.672 -25.062 2.729 1 80.31 96 GLY A CA 1
ATOM 685 C C . GLY A 1 96 ? -8.922 -25.906 2.596 1 80.31 96 GLY A C 1
ATOM 686 O O . GLY A 1 96 ? -9.359 -26.531 3.561 1 80.31 96 GLY A O 1
ATOM 687 N N . PRO A 1 97 ? -9.68 -25.719 1.497 1 85.31 97 PRO A N 1
ATOM 688 C CA . PRO A 1 97 ? -9.203 -25.141 0.239 1 85.31 97 PRO A CA 1
ATOM 689 C C . PRO A 1 97 ? -9.375 -23.609 0.185 1 85.31 97 PRO A C 1
ATOM 691 O O . PRO A 1 97 ? -10.172 -23.062 0.94 1 85.31 97 PRO A O 1
ATOM 694 N N . TYR A 1 98 ? -8.562 -22.922 -0.637 1 86.81 98 TYR A N 1
ATOM 695 C CA . TYR A 1 98 ? -8.648 -21.484 -0.879 1 86.81 98 TYR A CA 1
ATOM 696 C C . TYR A 1 98 ? -9.266 -21.188 -2.242 1 86.81 98 TYR A C 1
ATOM 698 O O . TYR A 1 98 ? -9.008 -21.922 -3.209 1 86.81 98 TYR A O 1
ATOM 706 N N . ASP A 1 99 ? -10.023 -20.125 -2.26 1 88.94 99 ASP A N 1
ATOM 707 C CA . ASP A 1 99 ? -10.578 -19.688 -3.539 1 88.94 99 ASP A CA 1
ATOM 708 C C . ASP A 1 99 ? -9.492 -19.078 -4.43 1 88.94 99 ASP A C 1
ATOM 710 O O . ASP A 1 99 ? -9.555 -19.203 -5.656 1 88.94 99 ASP A O 1
ATOM 714 N N . VAL A 1 100 ? -8.539 -18.453 -3.732 1 91.88 100 VAL A N 1
ATOM 715 C CA . VAL A 1 100 ? -7.418 -17.859 -4.449 1 91.88 100 VAL A CA 1
ATOM 716 C C . VAL A 1 100 ? -6.141 -18.016 -3.633 1 91.88 100 VAL A C 1
ATOM 718 O O . VAL A 1 100 ? -6.148 -17.844 -2.412 1 91.88 100 VAL A O 1
ATOM 721 N N . VAL A 1 101 ? -5.133 -18.344 -4.301 1 92.75 101 VAL A N 1
ATOM 722 C CA . VAL A 1 101 ? -3.787 -18.281 -3.74 1 92.75 101 VAL A CA 1
ATOM 723 C C . VAL A 1 101 ? -3.014 -17.141 -4.391 1 92.75 101 VAL A C 1
ATOM 725 O O . VAL A 1 101 ? -2.912 -17.062 -5.621 1 92.75 101 VAL A O 1
ATOM 728 N N . VAL A 1 102 ? -2.48 -16.25 -3.562 1 91.94 102 VAL A N 1
ATOM 729 C CA . VAL A 1 102 ? -1.81 -15.047 -4.055 1 91.94 102 VAL A CA 1
ATOM 730 C C . VAL A 1 102 ? -0.316 -15.125 -3.748 1 91.94 102 VAL A C 1
ATOM 732 O O . VAL A 1 102 ? 0.076 -15.391 -2.607 1 91.94 102 VAL A O 1
ATOM 735 N N . LEU A 1 103 ? 0.472 -14.906 -4.758 1 92.06 103 LEU A N 1
ATOM 736 C CA . LEU A 1 103 ? 1.924 -14.867 -4.621 1 92.06 103 LEU A CA 1
ATOM 737 C C . LEU A 1 103 ? 2.441 -13.438 -4.77 1 92.06 103 LEU A C 1
ATOM 739 O O . LEU A 1 103 ? 2.531 -12.914 -5.883 1 92.06 103 LEU A O 1
ATOM 743 N N . PRO A 1 104 ? 2.811 -12.922 -3.592 1 85.38 104 PRO A N 1
ATOM 744 C CA . PRO A 1 104 ? 3.381 -11.578 -3.686 1 85.38 104 PRO A CA 1
ATOM 745 C C . PRO A 1 104 ? 4.812 -11.578 -4.215 1 85.38 104 PRO A C 1
ATOM 747 O O . PRO A 1 104 ? 5.449 -12.633 -4.285 1 85.38 104 PRO A O 1
ATOM 750 N N . GLY A 1 105 ? 5.242 -10.523 -4.68 1 79.19 105 GLY A N 1
ATOM 751 C CA . GLY A 1 105 ? 6.531 -10.398 -5.34 1 79.19 105 GLY A CA 1
ATOM 752 C C . GLY A 1 105 ? 7.641 -9.961 -4.402 1 79.19 105 GLY A C 1
ATOM 753 O O . GLY A 1 105 ? 7.727 -10.445 -3.268 1 79.19 105 GLY A O 1
ATOM 754 N N . GLY A 1 106 ? 8.477 -9.141 -4.934 1 76.38 106 GLY A N 1
ATOM 755 C CA . GLY A 1 106 ? 9.781 -8.883 -4.348 1 76.38 106 GLY A CA 1
ATOM 756 C C . GLY A 1 106 ? 10.844 -9.867 -4.797 1 76.38 106 GLY A C 1
ATOM 757 O O . GLY A 1 106 ? 10.586 -11.07 -4.867 1 76.38 106 GLY A O 1
ATOM 758 N N . ASN A 1 107 ? 11.969 -9.273 -5.105 1 76.44 107 ASN A N 1
ATOM 759 C CA . ASN A 1 107 ? 12.992 -10.125 -5.707 1 76.44 107 ASN A CA 1
ATOM 760 C C . ASN A 1 107 ? 13.32 -11.32 -4.824 1 76.44 107 ASN A C 1
ATOM 762 O O . ASN A 1 107 ? 13.172 -12.469 -5.25 1 76.44 107 ASN A O 1
ATOM 766 N N . LEU A 1 108 ? 13.617 -11.07 -3.668 1 77.19 108 LEU A N 1
ATOM 767 C CA . LEU A 1 108 ? 13.984 -12.156 -2.762 1 77.19 108 LEU A CA 1
ATOM 768 C C . LEU A 1 108 ? 12.766 -13.008 -2.42 1 77.19 108 LEU A C 1
ATOM 770 O O . LEU A 1 108 ? 12.867 -14.234 -2.34 1 77.19 108 LEU A O 1
ATOM 774 N N . GLY A 1 109 ? 11.664 -12.414 -2.24 1 81.88 109 GLY A N 1
ATOM 775 C CA . GLY A 1 109 ? 10.438 -13.148 -1.984 1 81.88 109 GLY A CA 1
ATOM 776 C C . GLY A 1 109 ? 10.062 -14.094 -3.107 1 81.88 109 GLY A C 1
ATOM 777 O O . GLY A 1 109 ? 9.734 -15.258 -2.861 1 81.88 109 GLY A O 1
ATOM 778 N N . ALA A 1 110 ? 10.156 -13.586 -4.266 1 87 110 ALA A N 1
ATOM 779 C CA . ALA A 1 110 ? 9.82 -14.406 -5.43 1 87 110 ALA A CA 1
ATOM 780 C C . ALA A 1 110 ? 10.797 -15.57 -5.57 1 87 110 ALA A C 1
ATOM 782 O O . ALA A 1 110 ? 10.391 -16.688 -5.934 1 87 110 ALA A O 1
ATOM 783 N N . GLN A 1 111 ? 12.031 -15.336 -5.277 1 89.12 111 GLN A N 1
ATOM 784 C CA . GLN A 1 111 ? 13.031 -16.406 -5.324 1 89.12 111 GLN A CA 1
ATOM 785 C C . GLN A 1 111 ? 12.711 -17.484 -4.301 1 89.12 111 GLN A C 1
ATOM 787 O O . GLN A 1 111 ? 12.75 -18.688 -4.621 1 89.12 111 GLN A O 1
ATOM 792 N N . ASN A 1 112 ? 12.367 -17.094 -3.137 1 87.5 112 ASN A N 1
ATOM 793 C CA . ASN A 1 112 ? 12.016 -18.047 -2.09 1 87.5 112 ASN A CA 1
ATOM 794 C C . ASN A 1 112 ? 10.773 -18.844 -2.453 1 87.5 112 ASN A C 1
ATOM 796 O O . ASN A 1 112 ? 10.711 -20.062 -2.217 1 87.5 112 ASN A O 1
ATOM 800 N N . LEU A 1 113 ? 9.828 -18.188 -2.988 1 91.19 113 LEU A N 1
ATOM 801 C CA . LEU A 1 113 ? 8.617 -18.859 -3.436 1 91.19 113 LEU A CA 1
ATOM 802 C C . LEU A 1 113 ? 8.938 -19.891 -4.512 1 91.19 113 LEU A C 1
ATOM 804 O O . LEU A 1 113 ? 8.367 -20.984 -4.512 1 91.19 113 LEU A O 1
ATOM 808 N N . SER A 1 114 ? 9.859 -19.562 -5.367 1 94.19 114 SER A N 1
ATOM 809 C CA . SER A 1 114 ? 10.219 -20.406 -6.504 1 94.19 114 SER A CA 1
ATOM 810 C C . SER A 1 114 ? 10.977 -21.656 -6.047 1 94.19 114 SER A C 1
ATOM 812 O O . SER A 1 114 ? 10.961 -22.688 -6.727 1 94.19 114 SER A O 1
ATOM 814 N N . GLU A 1 115 ? 11.547 -21.562 -4.926 1 94 115 GLU A N 1
ATOM 815 C CA . GLU A 1 115 ? 12.414 -22.656 -4.465 1 94 115 GLU A CA 1
ATOM 816 C C . GLU A 1 115 ? 11.711 -23.516 -3.418 1 94 115 GLU A C 1
ATOM 818 O O . GLU A 1 115 ? 12.25 -24.531 -2.984 1 94 115 GLU A O 1
ATOM 823 N N . SER A 1 116 ? 10.531 -23.141 -3.062 1 91.69 116 SER A N 1
ATOM 824 C CA . SER A 1 116 ? 9.836 -23.797 -1.964 1 91.69 116 SER A CA 1
ATOM 825 C C . SER A 1 116 ? 9.016 -24.984 -2.463 1 91.69 116 SER A C 1
ATOM 827 O O . SER A 1 116 ? 8.086 -24.812 -3.256 1 91.69 116 SER A O 1
ATOM 829 N N . ALA A 1 117 ? 9.281 -26.156 -1.888 1 93.56 117 ALA A N 1
ATOM 830 C CA . ALA A 1 117 ? 8.516 -27.344 -2.219 1 93.56 117 ALA A CA 1
ATOM 831 C C . ALA A 1 117 ? 7.074 -27.234 -1.727 1 93.56 117 ALA A C 1
ATOM 833 O O . ALA A 1 117 ? 6.145 -27.703 -2.389 1 93.56 117 ALA A O 1
ATOM 834 N N . ALA A 1 118 ? 6.934 -26.625 -0.607 1 91.12 118 ALA A N 1
ATOM 835 C CA . ALA A 1 118 ? 5.602 -26.438 -0.037 1 91.12 118 ALA A CA 1
ATOM 836 C C . ALA A 1 118 ? 4.734 -25.562 -0.935 1 91.12 118 ALA A C 1
ATOM 838 O O . ALA A 1 118 ? 3.549 -25.844 -1.126 1 91.12 118 ALA A O 1
ATOM 839 N N . VAL A 1 119 ? 5.312 -24.531 -1.497 1 93.5 119 VAL A N 1
ATOM 840 C CA . VAL A 1 119 ? 4.594 -23.656 -2.416 1 93.5 119 VAL A CA 1
ATOM 841 C C . VAL A 1 119 ? 4.199 -24.422 -3.67 1 93.5 119 VAL A C 1
ATOM 843 O O . VAL A 1 119 ? 3.068 -24.312 -4.148 1 93.5 119 VAL A O 1
ATOM 846 N N . LYS A 1 120 ? 5.105 -25.219 -4.129 1 95.81 120 LYS A N 1
ATOM 847 C CA . LYS A 1 120 ? 4.801 -26.047 -5.285 1 95.81 120 LYS A CA 1
ATOM 848 C C . LYS A 1 120 ? 3.574 -26.922 -5.027 1 95.81 120 LYS A C 1
ATOM 850 O O . LYS A 1 120 ? 2.66 -26.969 -5.855 1 95.81 120 LYS A O 1
ATOM 855 N N . GLU A 1 121 ? 3.562 -27.547 -3.934 1 94.56 121 GLU A N 1
ATOM 856 C CA . GLU A 1 121 ? 2.455 -28.438 -3.592 1 94.56 121 GLU A CA 1
ATOM 857 C C . GLU A 1 121 ? 1.136 -27.672 -3.527 1 94.56 121 GLU A C 1
ATOM 859 O O . GLU A 1 121 ? 0.119 -28.141 -4.051 1 94.56 121 GLU A O 1
ATOM 864 N N . ILE A 1 122 ? 1.143 -26.547 -2.92 1 93.75 122 ILE A N 1
ATOM 865 C CA . ILE A 1 122 ? -0.056 -25.719 -2.756 1 93.75 122 ILE A CA 1
ATOM 866 C C . ILE A 1 122 ? -0.568 -25.281 -4.125 1 93.75 122 ILE A C 1
ATOM 868 O O . ILE A 1 122 ? -1.769 -25.359 -4.398 1 93.75 122 ILE A O 1
ATOM 872 N N . LEU A 1 123 ? 0.326 -24.875 -4.938 1 96.44 123 LEU A N 1
ATOM 873 C CA . LEU A 1 123 ? -0.06 -24.375 -6.258 1 96.44 123 LEU A CA 1
ATOM 874 C C . LEU A 1 123 ? -0.594 -25.516 -7.125 1 96.44 123 LEU A C 1
ATOM 876 O O . LEU A 1 123 ? -1.584 -25.344 -7.84 1 96.44 123 LEU A O 1
ATOM 880 N N . LYS A 1 124 ? 0.007 -26.672 -7.047 1 96.88 124 LYS A N 1
ATOM 881 C CA . LYS A 1 124 ? -0.46 -27.828 -7.812 1 96.88 124 LYS A CA 1
ATOM 882 C C . LYS A 1 124 ? -1.848 -28.266 -7.355 1 96.88 124 LYS A C 1
ATOM 884 O O . LYS A 1 124 ? -2.703 -28.594 -8.18 1 96.88 124 LYS A O 1
ATOM 889 N N . GLU A 1 125 ? -1.999 -28.266 -6.082 1 94.5 125 GLU A N 1
ATOM 890 C CA . GLU A 1 125 ? -3.32 -28.594 -5.559 1 94.5 125 GLU A CA 1
ATOM 891 C C . GLU A 1 125 ? -4.367 -27.578 -6.008 1 94.5 125 GLU A C 1
ATOM 893 O O . GLU A 1 125 ? -5.484 -27.953 -6.371 1 94.5 125 GLU A O 1
ATOM 898 N N . GLN A 1 126 ? -3.992 -26.312 -5.938 1 94.88 126 GLN A N 1
ATOM 899 C CA . GLN A 1 126 ? -4.887 -25.25 -6.383 1 94.88 126 GLN A CA 1
ATOM 900 C C . GLN A 1 126 ? -5.238 -25.422 -7.859 1 94.88 126 GLN A C 1
ATOM 902 O O . GLN A 1 126 ? -6.402 -25.266 -8.242 1 94.88 126 GLN A O 1
ATOM 907 N N . GLU A 1 127 ? -4.273 -25.719 -8.625 1 95.62 127 GLU A N 1
ATOM 908 C CA . GLU A 1 127 ? -4.473 -25.938 -10.055 1 95.62 127 GLU A CA 1
ATOM 909 C C . GLU A 1 127 ? -5.379 -27.125 -10.305 1 95.62 127 GLU A C 1
ATOM 911 O O . GLU A 1 127 ? -6.293 -27.062 -11.133 1 95.62 127 GLU A O 1
ATOM 916 N N . LYS A 1 128 ? -5.148 -28.156 -9.617 1 95.62 128 LYS A N 1
ATOM 917 C CA . LYS A 1 128 ? -5.926 -29.391 -9.781 1 95.62 128 LYS A CA 1
ATOM 918 C C . LYS A 1 128 ? -7.398 -29.141 -9.469 1 95.62 128 LYS A C 1
ATOM 920 O O . LYS A 1 128 ? -8.273 -29.688 -10.141 1 95.62 128 LYS A O 1
ATOM 925 N N . ARG A 1 129 ? -7.668 -28.359 -8.578 1 93.44 129 ARG A N 1
ATOM 926 C CA . ARG A 1 129 ? -9.047 -28.094 -8.18 1 93.44 129 ARG A CA 1
ATOM 927 C C . ARG A 1 129 ? -9.641 -26.938 -8.969 1 93.44 129 ARG A C 1
ATOM 929 O O . ARG A 1 129 ? -10.734 -26.453 -8.648 1 93.44 129 ARG A O 1
ATOM 936 N N . LYS A 1 130 ? -8.867 -26.375 -9.812 1 95.06 130 LYS A N 1
ATOM 937 C CA . LYS A 1 130 ? -9.281 -25.281 -10.695 1 95.06 130 LYS A CA 1
ATOM 938 C C . LYS A 1 130 ? -9.586 -24.016 -9.898 1 95.06 130 LYS A C 1
ATOM 940 O O . LYS A 1 130 ? -10.555 -23.312 -10.195 1 95.06 130 LYS A O 1
ATOM 945 N N . GLY A 1 131 ? -8.758 -23.859 -8.852 1 93.56 131 GLY A N 1
ATOM 946 C CA . GLY A 1 131 ? -8.828 -22.625 -8.094 1 93.56 131 GLY A CA 1
ATOM 947 C C . GLY A 1 131 ? -8.023 -21.5 -8.719 1 93.56 131 GLY A C 1
ATOM 948 O O . GLY A 1 131 ? -7.066 -21.734 -9.453 1 93.56 131 GLY A O 1
ATOM 949 N N . LEU A 1 132 ? -8.383 -20.297 -8.352 1 95.12 132 LEU A N 1
ATOM 950 C CA . LEU A 1 132 ? -7.695 -19.109 -8.859 1 95.12 132 LEU A CA 1
ATOM 951 C C . LEU A 1 132 ? -6.297 -19 -8.258 1 95.12 132 LEU A C 1
ATOM 953 O O . LEU A 1 132 ? -6.113 -19.219 -7.062 1 95.12 132 LEU A O 1
ATOM 957 N N . ILE A 1 133 ? -5.352 -18.656 -9.102 1 96.94 133 ILE A N 1
ATOM 958 C CA . ILE A 1 133 ? -3.979 -18.375 -8.695 1 96.94 133 ILE A CA 1
ATOM 959 C C . ILE A 1 133 ? -3.584 -16.969 -9.172 1 96.94 133 ILE A C 1
ATOM 961 O O . ILE A 1 133 ? -3.688 -16.656 -10.359 1 96.94 133 ILE A O 1
ATOM 965 N N . ALA A 1 134 ? -3.188 -16.188 -8.211 1 95.75 134 ALA A N 1
ATOM 966 C CA . ALA A 1 134 ? -2.848 -14.797 -8.508 1 95.75 134 ALA A CA 1
ATOM 967 C C . ALA A 1 134 ? -1.413 -14.484 -8.094 1 95.75 134 ALA A C 1
ATOM 969 O O . ALA A 1 134 ? -0.938 -14.961 -7.062 1 95.75 134 ALA A O 1
ATOM 970 N N . ALA A 1 135 ? -0.68 -13.688 -8.93 1 95.62 135 ALA A N 1
ATOM 971 C CA . ALA A 1 135 ? 0.702 -13.312 -8.641 1 95.62 135 ALA A CA 1
ATOM 972 C C . ALA A 1 135 ? 1.006 -11.906 -9.148 1 95.62 135 ALA A C 1
ATOM 974 O O . ALA A 1 135 ? 0.503 -11.5 -10.203 1 95.62 135 ALA A O 1
ATOM 975 N N . ILE A 1 136 ? 1.89 -11.211 -8.414 1 92.5 136 ILE A N 1
ATOM 976 C CA . ILE A 1 136 ? 2.17 -9.828 -8.766 1 92.5 136 ILE A CA 1
ATOM 977 C C . ILE A 1 136 ? 3.672 -9.562 -8.688 1 92.5 136 ILE A C 1
ATOM 979 O O . ILE A 1 136 ? 4.379 -10.219 -7.914 1 92.5 136 ILE A O 1
ATOM 983 N N . CYS A 1 137 ? 4.125 -8.523 -9.555 1 90.94 137 CYS A N 1
ATOM 984 C CA . CYS A 1 137 ? 5.516 -8.086 -9.562 1 90.94 137 CYS A CA 1
ATOM 985 C C . CYS A 1 137 ? 6.438 -9.211 -10.008 1 90.94 137 CYS A C 1
ATOM 987 O O . CYS A 1 137 ? 6.363 -9.664 -11.156 1 90.94 137 CYS A O 1
ATOM 989 N N . ALA A 1 138 ? 7.328 -9.711 -9.219 1 91.75 138 ALA A N 1
ATOM 990 C CA . ALA A 1 138 ? 8.195 -10.844 -9.547 1 91.75 138 ALA A CA 1
ATOM 991 C C . ALA A 1 138 ? 7.551 -12.164 -9.133 1 91.75 138 ALA A C 1
ATOM 993 O O . ALA A 1 138 ? 8.062 -13.234 -9.461 1 91.75 138 ALA A O 1
ATOM 994 N N . GLY A 1 139 ? 6.344 -12.102 -8.57 1 93.19 139 GLY A N 1
ATOM 995 C CA . GLY A 1 139 ? 5.629 -13.273 -8.086 1 93.19 139 GLY A CA 1
ATOM 996 C C . GLY A 1 139 ? 5.379 -14.312 -9.164 1 93.19 139 GLY A C 1
ATOM 997 O O . GLY A 1 139 ? 5.562 -15.508 -8.938 1 93.19 139 GLY A O 1
ATOM 998 N N . PRO A 1 140 ? 5.047 -13.922 -10.344 1 97.31 140 PRO A N 1
ATOM 999 C CA . PRO A 1 140 ? 4.75 -14.867 -11.43 1 97.31 140 PRO A CA 1
ATOM 1000 C C . PRO A 1 140 ? 5.93 -15.773 -11.766 1 97.31 140 PRO A C 1
ATOM 1002 O O . PRO A 1 140 ? 5.746 -16.844 -12.336 1 97.31 140 PRO A O 1
ATOM 1005 N N . THR A 1 141 ? 7.121 -15.422 -11.414 1 96.81 141 THR A N 1
ATOM 1006 C CA . THR A 1 141 ? 8.258 -16.281 -11.703 1 96.81 141 THR A CA 1
ATOM 1007 C C . THR A 1 141 ? 8.172 -17.578 -10.906 1 96.81 141 THR A C 1
ATOM 1009 O O . THR A 1 141 ? 8.766 -18.594 -11.289 1 96.81 141 THR A O 1
ATOM 1012 N N . ALA A 1 142 ? 7.441 -17.547 -9.82 1 96.19 142 ALA A N 1
ATOM 1013 C CA . ALA A 1 142 ? 7.195 -18.766 -9.078 1 96.19 142 ALA A CA 1
ATOM 1014 C C . ALA A 1 142 ? 6.309 -19.734 -9.867 1 96.19 142 ALA A C 1
ATOM 1016 O O . ALA A 1 142 ? 6.438 -20.953 -9.75 1 96.19 142 ALA A O 1
ATOM 1017 N N . LEU A 1 143 ? 5.34 -19.219 -10.664 1 97.81 143 LEU A N 1
ATOM 1018 C CA . LEU A 1 143 ? 4.535 -20.062 -11.547 1 97.81 143 LEU A CA 1
ATOM 1019 C C . LEU A 1 143 ? 5.418 -20.812 -12.539 1 97.81 143 LEU A C 1
ATOM 1021 O O . LEU A 1 143 ? 5.219 -22 -12.773 1 97.81 143 LEU A O 1
ATOM 1025 N N . LEU A 1 144 ? 6.371 -20.047 -13.078 1 97.81 144 LEU A N 1
ATOM 1026 C CA . LEU A 1 144 ? 7.324 -20.656 -14.008 1 97.81 144 LEU A CA 1
ATOM 1027 C C . LEU A 1 144 ? 8.102 -21.781 -13.336 1 97.81 144 LEU A C 1
ATOM 1029 O O . LEU A 1 144 ? 8.172 -22.891 -13.867 1 97.81 144 LEU A O 1
ATOM 1033 N N . ALA A 1 145 ? 8.633 -21.562 -12.172 1 96.94 145 ALA A N 1
ATOM 1034 C CA . ALA A 1 145 ? 9.477 -22.516 -11.461 1 96.94 145 ALA A CA 1
ATOM 1035 C C . ALA A 1 145 ? 8.719 -23.812 -11.156 1 96.94 145 ALA A C 1
ATOM 1037 O O . ALA A 1 145 ? 9.305 -24.891 -11.156 1 96.94 145 ALA A O 1
ATOM 1038 N N . HIS A 1 146 ? 7.426 -23.656 -10.93 1 97.56 146 HIS A N 1
ATOM 1039 C CA . HIS A 1 146 ? 6.648 -24.812 -10.484 1 97.56 146 HIS A CA 1
ATOM 1040 C C . HIS A 1 146 ? 5.746 -25.328 -11.602 1 97.56 146 HIS A C 1
ATOM 1042 O O . HIS A 1 146 ? 4.895 -26.188 -11.367 1 97.56 146 HIS A O 1
ATOM 1048 N N . GLU A 1 147 ? 5.871 -24.781 -12.781 1 97.75 147 GLU A N 1
ATOM 1049 C CA . GLU A 1 147 ? 5.184 -25.219 -13.992 1 97.75 147 GLU A CA 1
ATOM 1050 C C . GLU A 1 147 ? 3.672 -25.094 -13.844 1 97.75 147 GLU A C 1
ATOM 1052 O O . GLU A 1 147 ? 2.938 -26.031 -14.141 1 97.75 147 GLU A O 1
ATOM 1057 N N . ILE A 1 148 ? 3.281 -24 -13.336 1 98.06 148 ILE A N 1
ATOM 1058 C CA . ILE A 1 148 ? 1.868 -23.703 -13.109 1 98.06 148 ILE A CA 1
ATOM 1059 C C . ILE A 1 148 ? 1.332 -22.828 -14.242 1 98.06 148 ILE A C 1
ATOM 1061 O O . ILE A 1 148 ? 1.92 -21.797 -14.57 1 98.06 148 ILE A O 1
ATOM 1065 N N . GLY A 1 149 ? 0.223 -23.188 -14.82 1 97.31 149 GLY A N 1
ATOM 1066 C CA . GLY A 1 149 ? -0.47 -22.359 -15.797 1 97.31 149 GLY A CA 1
ATOM 1067 C C . GLY A 1 149 ? 0.284 -22.234 -17.109 1 97.31 149 GLY A C 1
ATOM 1068 O O . GLY A 1 149 ? 0.183 -21.203 -17.781 1 97.31 149 GLY A O 1
ATOM 1069 N N . PHE A 1 150 ? 1.105 -23.234 -17.469 1 97.5 150 PHE A N 1
ATOM 1070 C CA . PHE A 1 150 ? 1.804 -23.188 -18.75 1 97.5 150 PHE A CA 1
ATOM 1071 C C . PHE A 1 150 ? 0.818 -23 -19.891 1 97.5 150 PHE A C 1
ATOM 1073 O O . PHE A 1 150 ? -0.253 -23.609 -19.906 1 97.5 150 PHE A O 1
ATOM 1080 N N . GLY A 1 151 ? 1.175 -22.062 -20.828 1 97.88 151 GLY A N 1
ATOM 1081 C CA . GLY A 1 151 ? 0.32 -21.734 -21.953 1 97.88 151 GLY A CA 1
ATOM 1082 C C . GLY A 1 151 ? -0.511 -20.484 -21.734 1 97.88 151 GLY A C 1
ATOM 1083 O O . GLY A 1 151 ? -1.079 -19.938 -22.672 1 97.88 151 GLY A O 1
ATOM 1084 N N . SER A 1 152 ? -0.533 -20 -20.531 1 98.31 152 SER A N 1
ATOM 1085 C CA . SER A 1 152 ? -1.354 -18.844 -20.188 1 98.31 152 SER A CA 1
ATOM 1086 C C . SER A 1 152 ? -0.683 -17.547 -20.609 1 98.31 152 SER A C 1
ATOM 1088 O O . SER A 1 152 ? 0.535 -17.5 -20.797 1 98.31 152 SER A O 1
ATOM 1090 N N . LYS A 1 153 ? -1.488 -16.516 -20.797 1 98.75 153 LYS A N 1
ATOM 1091 C CA . LYS A 1 153 ? -1.016 -15.148 -20.938 1 98.75 153 LYS A CA 1
ATOM 1092 C C . LYS A 1 153 ? -0.789 -14.5 -19.578 1 98.75 153 LYS A C 1
ATOM 1094 O O . LYS A 1 153 ? -1.663 -14.547 -18.703 1 98.75 153 LYS A O 1
ATOM 1099 N N . VAL A 1 154 ? 0.449 -13.953 -19.375 1 98.62 154 VAL A N 1
ATOM 1100 C CA . VAL A 1 154 ? 0.799 -13.438 -18.047 1 98.62 154 VAL A CA 1
ATOM 1101 C C . VAL A 1 154 ? 1.486 -12.078 -18.188 1 98.62 154 VAL A C 1
ATOM 1103 O O . VAL A 1 154 ? 1.885 -11.688 -19.281 1 98.62 154 VAL A O 1
ATOM 1106 N N . THR A 1 155 ? 1.529 -11.312 -17.109 1 98.5 155 THR A N 1
ATOM 1107 C CA . THR A 1 155 ? 2.361 -10.117 -16.984 1 98.5 155 THR A CA 1
ATOM 1108 C C . THR A 1 155 ? 3.186 -10.164 -15.703 1 98.5 155 THR A C 1
ATOM 1110 O O . THR A 1 155 ? 2.957 -11.016 -14.844 1 98.5 155 THR A O 1
ATOM 1113 N N . THR A 1 156 ? 4.25 -9.398 -15.625 1 97.25 156 THR A N 1
ATOM 1114 C CA . THR A 1 156 ? 5.148 -9.273 -14.484 1 97.25 156 THR A CA 1
ATOM 1115 C C . THR A 1 156 ? 5.648 -7.84 -14.344 1 97.25 156 THR A C 1
ATOM 1117 O O . THR A 1 156 ? 5.363 -6.992 -15.188 1 97.25 156 THR A O 1
ATOM 1120 N N . HIS A 1 157 ? 6.277 -7.719 -13.258 1 94 157 HIS A N 1
ATOM 1121 C CA . HIS A 1 157 ? 7.121 -6.527 -13.273 1 94 157 HIS A CA 1
ATOM 1122 C C . HIS A 1 157 ? 8.047 -6.527 -14.484 1 94 157 HIS A C 1
ATOM 1124 O O . HIS A 1 157 ? 8.57 -7.574 -14.875 1 94 157 HIS A O 1
ATOM 1130 N N . PRO A 1 158 ? 8.328 -5.352 -15.047 1 95.19 158 PRO A N 1
ATOM 1131 C CA . PRO A 1 158 ? 9.18 -5.309 -16.234 1 95.19 158 PRO A CA 1
ATOM 1132 C C . PRO A 1 158 ? 10.531 -5.984 -16.016 1 95.19 158 PRO A C 1
ATOM 1134 O O . PRO A 1 158 ? 11.047 -6.652 -16.922 1 95.19 158 PRO A O 1
ATOM 1137 N N . LEU A 1 159 ? 11.062 -5.91 -14.867 1 91.94 159 LEU A N 1
ATOM 1138 C CA . LEU A 1 159 ? 12.391 -6.445 -14.57 1 91.94 159 LEU A CA 1
ATOM 1139 C C . LEU A 1 159 ? 12.352 -7.969 -14.492 1 91.94 159 LEU A C 1
ATOM 1141 O O . LEU A 1 159 ? 13.398 -8.617 -14.516 1 91.94 159 LEU A O 1
ATOM 1145 N N . ALA A 1 160 ? 11.195 -8.492 -14.359 1 95.19 160 ALA A N 1
ATOM 1146 C CA . ALA A 1 160 ? 11.07 -9.945 -14.242 1 95.19 160 ALA A CA 1
ATOM 1147 C C . ALA A 1 160 ? 10.656 -10.562 -15.57 1 95.19 160 ALA A C 1
ATOM 1149 O O . ALA A 1 160 ? 10.539 -11.789 -15.688 1 95.19 160 ALA A O 1
ATOM 1150 N N . LYS A 1 161 ? 10.461 -9.766 -16.609 1 97.25 161 LYS A N 1
ATOM 1151 C CA . LYS A 1 161 ? 9.945 -10.242 -17.891 1 97.25 161 LYS A CA 1
ATOM 1152 C C . LYS A 1 161 ? 10.891 -11.266 -18.516 1 97.25 161 LYS A C 1
ATOM 1154 O O . LYS A 1 161 ? 10.461 -12.336 -18.938 1 97.25 161 LYS A O 1
ATOM 1159 N N . ASP A 1 162 ? 12.164 -10.977 -18.562 1 96.81 162 ASP A N 1
ATOM 1160 C CA . ASP A 1 162 ? 13.125 -11.867 -19.203 1 96.81 162 ASP A CA 1
ATOM 1161 C C . ASP A 1 162 ? 13.148 -13.234 -18.531 1 96.81 162 ASP A C 1
ATOM 1163 O O . ASP A 1 162 ? 13.141 -14.266 -19.219 1 96.81 162 ASP A O 1
ATOM 1167 N N . LYS A 1 163 ? 13.164 -13.148 -17.297 1 96.06 163 LYS A N 1
ATOM 1168 C CA . LYS A 1 163 ? 13.148 -14.406 -16.562 1 96.06 163 LYS A CA 1
ATOM 1169 C C . LYS A 1 163 ? 11.867 -15.188 -16.828 1 96.06 163 LYS A C 1
ATOM 1171 O O . LYS A 1 163 ? 11.906 -16.391 -17.062 1 96.06 163 LYS A O 1
ATOM 1176 N N . MET A 1 164 ? 10.75 -14.523 -16.781 1 97.25 164 MET A N 1
ATOM 1177 C CA . MET A 1 164 ? 9.438 -15.133 -16.953 1 97.25 164 MET A CA 1
ATOM 1178 C C . MET A 1 164 ? 9.312 -15.797 -18.328 1 97.25 164 MET A C 1
ATOM 1180 O O . MET A 1 164 ? 8.68 -16.844 -18.453 1 97.25 164 MET A O 1
ATOM 1184 N N . MET A 1 165 ? 9.883 -15.219 -19.25 1 97.12 165 MET A N 1
ATOM 1185 C CA . MET A 1 165 ? 9.672 -15.664 -20.625 1 97.12 165 MET A CA 1
ATOM 1186 C C . MET A 1 165 ? 10.75 -16.656 -21.047 1 97.12 165 MET A C 1
ATOM 1188 O O . MET A 1 165 ? 10.758 -17.125 -22.188 1 97.12 165 MET A O 1
ATOM 1192 N N . ASN A 1 166 ? 11.492 -16.953 -20.047 1 91.31 166 ASN A N 1
ATOM 1193 C CA . ASN A 1 166 ? 12.484 -17.984 -20.328 1 91.31 166 ASN A CA 1
ATOM 1194 C C . ASN A 1 166 ? 11.82 -19.328 -20.625 1 91.31 166 ASN A C 1
ATOM 1196 O O . ASN A 1 166 ? 11 -19.812 -19.844 1 91.31 166 ASN A O 1
ATOM 1200 N N . GLY A 1 167 ? 12.094 -19.984 -21.828 1 92.75 167 GLY A N 1
ATOM 1201 C CA . GLY A 1 167 ? 11.555 -21.281 -22.203 1 92.75 167 GLY A CA 1
ATOM 1202 C C . GLY A 1 167 ? 10.266 -21.188 -23 1 92.75 167 GLY A C 1
ATOM 1203 O O . GLY A 1 167 ? 9.75 -22.203 -23.484 1 92.75 167 GLY A O 1
ATOM 1204 N N . SER A 1 168 ? 9.656 -20 -23.156 1 92.62 168 SER A N 1
ATOM 1205 C CA . SER A 1 168 ? 8.484 -19.734 -23.969 1 92.62 168 SER A CA 1
ATOM 1206 C C . SER A 1 168 ? 7.281 -20.547 -23.5 1 92.62 168 SER A C 1
ATOM 1208 O O . SER A 1 168 ? 6.57 -21.141 -24.312 1 92.62 168 SER A O 1
ATOM 1210 N N . HIS A 1 169 ? 7.152 -20.656 -22.188 1 97.5 169 HIS A N 1
ATOM 1211 C CA . HIS A 1 169 ? 6.062 -21.438 -21.625 1 97.5 169 HIS A CA 1
ATOM 1212 C C . HIS A 1 169 ? 4.797 -20.609 -21.484 1 97.5 169 HIS A C 1
ATOM 1214 O O . HIS A 1 169 ? 3.717 -21.141 -21.234 1 97.5 169 HIS A O 1
ATOM 1220 N N . TYR A 1 170 ? 4.945 -19.266 -21.578 1 98.25 170 TYR A N 1
ATOM 1221 C CA . TYR A 1 170 ? 3.844 -18.312 -21.453 1 98.25 170 TYR A CA 1
ATOM 1222 C C . TYR A 1 170 ? 3.838 -17.328 -22.609 1 98.25 170 TYR A C 1
ATOM 1224 O O . TYR A 1 170 ? 4.82 -17.219 -23.344 1 98.25 170 TYR A O 1
ATOM 1232 N N . SER A 1 171 ? 2.691 -16.672 -22.844 1 98.5 171 SER A N 1
ATOM 1233 C CA . SER A 1 171 ? 2.646 -15.453 -23.625 1 98.5 171 SER A CA 1
ATOM 1234 C C . SER A 1 171 ? 2.639 -14.219 -22.734 1 98.5 171 SER A C 1
ATOM 1236 O O . SER A 1 171 ? 2.082 -14.242 -21.641 1 98.5 171 SER A O 1
ATOM 1238 N N . TYR A 1 172 ? 3.256 -13.172 -23.266 1 98.31 172 TYR A N 1
ATOM 1239 C CA . TYR A 1 172 ? 3.459 -12.016 -22.391 1 98.31 172 TYR A CA 1
ATOM 1240 C C . TYR A 1 172 ? 2.506 -10.883 -22.766 1 98.31 172 TYR A C 1
ATOM 1242 O O . TYR A 1 172 ? 2.289 -10.602 -23.938 1 98.31 172 TYR A O 1
ATOM 1250 N N . SER A 1 173 ? 1.941 -10.297 -21.766 1 98.38 173 SER A N 1
ATOM 1251 C CA . SER A 1 173 ? 1.058 -9.141 -21.875 1 98.38 173 SER A CA 1
ATOM 1252 C C . SER A 1 173 ? 1.657 -7.922 -21.172 1 98.38 173 SER A C 1
ATOM 1254 O O . SER A 1 173 ? 2.266 -8.047 -20.109 1 98.38 173 SER A O 1
ATOM 1256 N N . GLU A 1 174 ? 1.434 -6.707 -21.734 1 96.75 174 GLU A N 1
ATOM 1257 C CA . GLU A 1 174 ? 1.859 -5.473 -21.094 1 96.75 174 GLU A CA 1
ATOM 1258 C C . GLU A 1 174 ? 0.712 -4.832 -20.312 1 96.75 174 GLU A C 1
ATOM 1260 O O . GLU A 1 174 ? 0.805 -3.674 -19.906 1 96.75 174 GLU A O 1
ATOM 1265 N N . SER A 1 175 ? -0.353 -5.609 -20.188 1 97.38 175 SER A N 1
ATOM 1266 C CA . SER A 1 175 ? -1.487 -5.109 -19.422 1 97.38 175 SER A CA 1
ATOM 1267 C C . SER A 1 175 ? -1.117 -4.914 -17.953 1 97.38 175 SER A C 1
ATOM 1269 O O . SER A 1 175 ? -0.263 -5.629 -17.422 1 97.38 175 SER A O 1
ATOM 1271 N N . ARG A 1 176 ? -1.763 -3.926 -17.312 1 96.31 176 ARG A N 1
ATOM 1272 C CA . ARG A 1 176 ? -1.539 -3.674 -15.891 1 96.31 176 ARG A CA 1
ATOM 1273 C C . ARG A 1 176 ? -1.989 -4.859 -15.047 1 96.31 176 ARG A C 1
ATOM 1275 O O . ARG A 1 176 ? -1.357 -5.188 -14.039 1 96.31 176 ARG A O 1
ATOM 1282 N N . VAL A 1 177 ? -3.121 -5.43 -15.398 1 97.31 177 VAL A N 1
ATOM 1283 C CA . VAL A 1 177 ? -3.615 -6.695 -14.867 1 97.31 177 VAL A CA 1
ATOM 1284 C C . VAL A 1 177 ? -3.984 -7.633 -16.016 1 97.31 177 VAL A C 1
ATOM 1286 O O . VAL A 1 177 ? -4.68 -7.234 -16.953 1 97.31 177 VAL A O 1
ATOM 1289 N N . GLU A 1 178 ? -3.441 -8.867 -15.977 1 98.69 178 GLU A N 1
ATOM 1290 C CA . GLU A 1 178 ? -3.717 -9.875 -17 1 98.69 178 GLU A CA 1
ATOM 1291 C C . GLU A 1 178 ? -4.379 -11.109 -16.391 1 98.69 178 GLU A C 1
ATOM 1293 O O . GLU A 1 178 ? -3.83 -11.727 -15.477 1 98.69 178 GLU A O 1
ATOM 1298 N N . ARG A 1 179 ? -5.59 -11.406 -16.891 1 98.12 179 ARG A N 1
ATOM 1299 C CA . ARG A 1 179 ? -6.258 -12.633 -16.484 1 98.12 179 ARG A CA 1
ATOM 1300 C C . ARG A 1 179 ? -6.434 -13.586 -17.656 1 98.12 179 ARG A C 1
ATOM 1302 O O . ARG A 1 179 ? -7.008 -13.211 -18.688 1 98.12 179 ARG A O 1
ATOM 1309 N N . ASP A 1 180 ? -5.914 -14.742 -17.5 1 98.44 180 ASP A N 1
ATOM 1310 C CA . ASP A 1 180 ? -6.121 -15.828 -18.438 1 98.44 180 ASP A CA 1
ATOM 1311 C C . ASP A 1 180 ? -6.637 -17.078 -17.734 1 98.44 180 ASP A C 1
ATOM 1313 O O . ASP A 1 180 ? -5.852 -17.844 -17.156 1 98.44 180 ASP A O 1
ATOM 1317 N N . GLY A 1 181 ? -7.973 -17.266 -17.797 1 96.44 181 GLY A N 1
ATOM 1318 C CA . GLY A 1 181 ? -8.562 -18.359 -17.047 1 96.44 181 GLY A CA 1
ATOM 1319 C C . GLY A 1 181 ? -8.352 -18.25 -15.547 1 96.44 181 GLY A C 1
ATOM 1320 O O . GLY A 1 181 ? -8.789 -17.266 -14.93 1 96.44 181 GLY A O 1
ATOM 1321 N N . LEU A 1 182 ? -7.578 -19.203 -15.016 1 96 182 LEU A N 1
ATOM 1322 C CA . LEU A 1 182 ? -7.395 -19.281 -13.57 1 96 182 LEU A CA 1
ATOM 1323 C C . LEU A 1 182 ? -6.113 -18.562 -13.148 1 96 182 LEU A C 1
ATOM 1325 O O . LEU A 1 182 ? -5.781 -18.531 -11.961 1 96 182 LEU A O 1
ATOM 1329 N N . ILE A 1 183 ? -5.391 -17.969 -14.078 1 98.38 183 ILE A N 1
ATOM 1330 C CA . ILE A 1 183 ? -4.145 -17.281 -13.797 1 98.38 183 ILE A CA 1
ATOM 1331 C C . ILE A 1 183 ? -4.371 -15.766 -13.875 1 98.38 183 ILE A C 1
ATOM 1333 O O . ILE A 1 183 ? -4.84 -15.258 -14.898 1 98.38 183 ILE A O 1
ATOM 1337 N N . LEU A 1 184 ? -4.145 -15.094 -12.766 1 97.81 184 LEU A N 1
ATOM 1338 C CA . LEU A 1 184 ? -4.27 -13.648 -12.664 1 97.81 184 LEU A CA 1
ATOM 1339 C C . LEU A 1 184 ? -2.945 -13.016 -12.242 1 97.81 184 LEU A C 1
ATOM 1341 O O . LEU A 1 184 ? -2.41 -13.336 -11.18 1 97.81 184 LEU A O 1
ATOM 1345 N N . THR A 1 185 ? -2.344 -12.172 -13.117 1 98.19 185 THR A N 1
ATOM 1346 C CA . THR A 1 185 ? -1.047 -11.586 -12.805 1 98.19 185 THR A CA 1
ATOM 1347 C C . THR A 1 185 ? -1.099 -10.062 -12.922 1 98.19 185 THR A C 1
ATOM 1349 O O . THR A 1 185 ? -1.969 -9.516 -13.609 1 98.19 185 THR A O 1
ATOM 1352 N N . SER A 1 186 ? -0.224 -9.414 -12.234 1 96.12 186 SER A N 1
ATOM 1353 C CA . SER A 1 186 ? -0.084 -7.965 -12.289 1 96.12 186 SER A CA 1
ATOM 1354 C C . SER A 1 186 ? 1.379 -7.547 -12.188 1 96.12 186 SER A C 1
ATOM 1356 O O . SER A 1 186 ? 2.258 -8.383 -11.984 1 96.12 186 SER A O 1
ATOM 1358 N N . ARG A 1 187 ? 1.634 -6.297 -12.344 1 94.75 187 ARG A N 1
ATOM 1359 C CA . ARG A 1 187 ? 2.986 -5.879 -12.695 1 94.75 187 ARG A CA 1
ATOM 1360 C C . ARG A 1 187 ? 3.762 -5.434 -11.461 1 94.75 187 ARG A C 1
ATOM 1362 O O . ARG A 1 187 ? 4.977 -5.621 -11.383 1 94.75 187 ARG A O 1
ATOM 1369 N N . GLY A 1 188 ? 3.109 -4.723 -10.531 1 87.94 188 GLY A N 1
ATOM 1370 C CA . GLY A 1 188 ? 3.885 -4.227 -9.406 1 87.94 188 GLY A CA 1
ATOM 1371 C C . GLY A 1 188 ? 3.08 -3.354 -8.461 1 87.94 188 GLY A C 1
ATOM 1372 O O . GLY A 1 188 ? 1.848 -3.408 -8.461 1 87.94 188 GLY A O 1
ATOM 1373 N N . PRO A 1 189 ? 3.814 -2.557 -7.582 1 83.5 189 PRO A N 1
ATOM 1374 C CA . PRO A 1 189 ? 3.148 -1.726 -6.578 1 83.5 189 PRO A CA 1
ATOM 1375 C C . PRO A 1 189 ? 2.107 -0.787 -7.184 1 83.5 189 PRO A C 1
ATOM 1377 O O . PRO A 1 189 ? 1.015 -0.633 -6.637 1 83.5 189 PRO A O 1
ATOM 1380 N N . GLY A 1 190 ? 2.406 -0.233 -8.32 1 85.69 190 GLY A N 1
ATOM 1381 C CA . GLY A 1 190 ? 1.511 0.73 -8.938 1 85.69 190 GLY A CA 1
ATOM 1382 C C . GLY A 1 190 ? 0.247 0.099 -9.492 1 85.69 190 GLY A C 1
ATOM 1383 O O . GLY A 1 190 ? -0.709 0.803 -9.828 1 85.69 190 GLY A O 1
ATOM 1384 N N . THR A 1 191 ? 0.2 -1.176 -9.539 1 90.81 191 THR A N 1
ATOM 1385 C CA . THR A 1 191 ? -0.966 -1.876 -10.07 1 90.81 191 THR A CA 1
ATOM 1386 C C . THR A 1 191 ? -1.635 -2.711 -8.977 1 90.81 191 THR A C 1
ATOM 1388 O O . THR A 1 191 ? -2.564 -3.471 -9.258 1 90.81 191 THR A O 1
ATOM 1391 N N . SER A 1 192 ? -1.175 -2.537 -7.754 1 87.06 192 SER A N 1
ATOM 1392 C CA . SER A 1 192 ? -1.587 -3.424 -6.672 1 87.06 192 SER A CA 1
ATOM 1393 C C . SER A 1 192 ? -3.078 -3.287 -6.383 1 87.06 192 SER A C 1
ATOM 1395 O O . SER A 1 192 ? -3.748 -4.273 -6.066 1 87.06 192 SER A O 1
ATOM 1397 N N . PHE A 1 193 ? -3.645 -2.096 -6.512 1 85.5 193 PHE A N 1
ATOM 1398 C CA . PHE A 1 193 ? -5.066 -1.918 -6.234 1 85.5 193 PHE A CA 1
ATOM 1399 C C . PHE A 1 193 ? -5.914 -2.504 -7.355 1 85.5 193 PHE A C 1
ATOM 1401 O O . PHE A 1 193 ? -6.949 -3.125 -7.102 1 85.5 193 PHE A O 1
ATOM 1408 N N . GLU A 1 194 ? -5.5 -2.322 -8.57 1 91.06 194 GLU A N 1
ATOM 1409 C CA . GLU A 1 194 ? -6.191 -2.957 -9.688 1 91.06 194 GLU A CA 1
ATOM 1410 C C . GLU A 1 194 ? -6.137 -4.477 -9.578 1 91.06 194 GLU A C 1
ATOM 1412 O O . GLU A 1 194 ? -7.117 -5.16 -9.883 1 91.06 194 GLU A O 1
ATOM 1417 N N . PHE A 1 195 ? -5.059 -4.91 -9.141 1 90.81 195 PHE A N 1
ATOM 1418 C CA . PHE A 1 195 ? -4.848 -6.336 -8.914 1 90.81 195 PHE A CA 1
ATOM 1419 C C . PHE A 1 195 ? -5.816 -6.871 -7.867 1 90.81 195 PHE A C 1
ATOM 1421 O O . PHE A 1 195 ? -6.496 -7.875 -8.094 1 90.81 195 PHE A O 1
ATOM 1428 N N . ALA A 1 196 ? -5.859 -6.176 -6.797 1 86.75 196 ALA A N 1
ATOM 1429 C CA . ALA A 1 196 ? -6.762 -6.562 -5.715 1 86.75 196 ALA A CA 1
ATOM 1430 C C . ALA A 1 196 ? -8.219 -6.535 -6.18 1 86.75 196 ALA A C 1
ATOM 1432 O O . ALA A 1 196 ? -8.984 -7.449 -5.883 1 86.75 196 ALA A O 1
ATOM 1433 N N . LEU A 1 197 ? -8.602 -5.562 -6.938 1 88.31 197 LEU A N 1
ATOM 1434 C CA . LEU A 1 197 ? -9.977 -5.441 -7.418 1 88.31 197 LEU A CA 1
ATOM 1435 C C . LEU A 1 197 ? -10.305 -6.559 -8.398 1 88.31 197 LEU A C 1
ATOM 1437 O O . LEU A 1 197 ? -11.438 -7.055 -8.422 1 88.31 197 LEU A O 1
ATOM 1441 N N . ALA A 1 198 ? -9.336 -6.938 -9.195 1 93.31 198 ALA A N 1
ATOM 1442 C CA . ALA A 1 198 ? -9.547 -8.047 -10.117 1 93.31 198 ALA A CA 1
ATOM 1443 C C . ALA A 1 198 ? -9.797 -9.352 -9.359 1 93.31 198 ALA A C 1
ATOM 1445 O O . ALA A 1 198 ? -10.617 -10.172 -9.781 1 93.31 198 ALA A O 1
ATOM 1446 N N . ILE A 1 199 ? -9.125 -9.5 -8.25 1 89.75 199 ILE A N 1
ATOM 1447 C CA . ILE A 1 199 ? -9.336 -10.68 -7.418 1 89.75 199 ILE A CA 1
ATOM 1448 C C . ILE A 1 199 ? -10.742 -10.633 -6.816 1 89.75 199 ILE A C 1
ATOM 1450 O O . ILE A 1 199 ? -11.469 -11.633 -6.852 1 89.75 199 ILE A O 1
ATOM 1454 N N . VAL A 1 200 ? -11.133 -9.5 -6.297 1 86.38 200 VAL A N 1
ATOM 1455 C CA . VAL A 1 200 ? -12.461 -9.344 -5.715 1 86.38 200 VAL A CA 1
ATOM 1456 C C . VAL A 1 200 ? -13.523 -9.625 -6.773 1 86.38 200 VAL A C 1
ATOM 1458 O O . VAL A 1 200 ? -14.516 -10.305 -6.5 1 86.38 200 VAL A O 1
ATOM 1461 N N . GLU A 1 201 ? -13.266 -9.078 -7.926 1 90.06 201 GLU A N 1
ATOM 1462 C CA . GLU A 1 201 ? -14.227 -9.281 -9.008 1 90.06 201 GLU A CA 1
ATOM 1463 C C . GLU A 1 201 ? -14.352 -10.766 -9.359 1 90.06 201 GLU A C 1
ATOM 1465 O O . GLU A 1 201 ? -15.453 -11.266 -9.586 1 90.06 201 GLU A O 1
ATOM 1470 N N . ALA A 1 202 ? -13.266 -11.453 -9.352 1 89.38 202 ALA A N 1
ATOM 1471 C CA . ALA A 1 202 ? -13.266 -12.875 -9.672 1 89.38 202 ALA A CA 1
ATOM 1472 C C . ALA A 1 202 ? -14 -13.68 -8.602 1 89.38 202 ALA A C 1
ATOM 1474 O O . ALA A 1 202 ? -14.68 -14.656 -8.906 1 89.38 202 ALA A O 1
ATOM 1475 N N . LEU A 1 203 ? -13.906 -13.188 -7.363 1 83.94 203 LEU A N 1
ATOM 1476 C CA . LEU A 1 203 ? -14.438 -13.953 -6.238 1 83.94 203 LEU A CA 1
ATOM 1477 C C . LEU A 1 203 ? -15.891 -13.562 -5.961 1 83.94 203 LEU A C 1
ATOM 1479 O O . LEU A 1 203 ? -16.703 -14.414 -5.59 1 83.94 203 LEU A O 1
ATOM 1483 N N . SER A 1 204 ? -16.141 -12.25 -6.152 1 82.94 204 SER A N 1
ATOM 1484 C CA . SER A 1 204 ? -17.406 -11.766 -5.609 1 82.94 204 SER A CA 1
ATOM 1485 C C . SER A 1 204 ? -18.219 -11.031 -6.668 1 82.94 204 SER A C 1
ATOM 1487 O O . SER A 1 204 ? -19.312 -10.555 -6.395 1 82.94 204 SER A O 1
ATOM 1489 N N . GLY A 1 205 ? -17.641 -10.883 -7.793 1 85.94 205 GLY A N 1
ATOM 1490 C CA . GLY A 1 205 ? -18.375 -10.234 -8.875 1 85.94 205 GLY A CA 1
ATOM 1491 C C . GLY A 1 205 ? -18.047 -8.758 -9.016 1 85.94 205 GLY A C 1
ATOM 1492 O O . GLY A 1 205 ? -17.484 -8.156 -8.102 1 85.94 205 GLY A O 1
ATOM 1493 N N . LYS A 1 206 ? -18.484 -8.227 -10.125 1 89.88 206 LYS A N 1
ATOM 1494 C CA . LYS A 1 206 ? -18.172 -6.863 -10.516 1 89.88 206 LYS A CA 1
ATOM 1495 C C . LYS A 1 206 ? -18.812 -5.852 -9.578 1 89.88 206 LYS A C 1
ATOM 1497 O O . LYS A 1 206 ? -18.219 -4.832 -9.242 1 89.88 206 LYS A O 1
ATOM 1502 N N . GLU A 1 207 ? -19.969 -6.086 -9.172 1 85.44 207 GLU A N 1
ATOM 1503 C CA . GLU A 1 207 ? -20.688 -5.148 -8.305 1 85.44 207 GLU A CA 1
ATOM 1504 C C . GLU A 1 207 ? -19.938 -4.945 -6.988 1 85.44 207 GLU A C 1
ATOM 1506 O O . GLU A 1 207 ? -19.781 -3.812 -6.527 1 85.44 207 GLU A O 1
ATOM 1511 N N . VAL A 1 208 ? -19.469 -6.055 -6.441 1 82.44 208 VAL A N 1
ATOM 1512 C CA . VAL A 1 208 ? -18.719 -5.98 -5.188 1 82.44 208 VAL A CA 1
ATOM 1513 C C . VAL A 1 208 ? -17.406 -5.25 -5.41 1 82.44 208 VAL A C 1
ATOM 1515 O O . VAL A 1 208 ? -17 -4.402 -4.605 1 82.44 208 VAL A O 1
ATOM 1518 N N . ALA A 1 209 ? -16.781 -5.527 -6.504 1 87.62 209 ALA A N 1
ATOM 1519 C CA . ALA A 1 209 ? -15.523 -4.859 -6.828 1 87.62 209 ALA A CA 1
ATOM 1520 C C . ALA A 1 209 ? -15.719 -3.355 -6.977 1 87.62 209 ALA A C 1
ATOM 1522 O O . ALA A 1 209 ? -14.891 -2.564 -6.523 1 87.62 209 ALA A O 1
ATOM 1523 N N . ASP A 1 210 ? -16.812 -2.934 -7.531 1 87.44 210 ASP A N 1
ATOM 1524 C CA . ASP A 1 210 ? -17.109 -1.515 -7.711 1 87.44 210 ASP A CA 1
ATOM 1525 C C . ASP A 1 210 ? -17.344 -0.827 -6.367 1 87.44 210 ASP A C 1
ATOM 1527 O O . ASP A 1 210 ? -16.938 0.319 -6.172 1 87.44 210 ASP A O 1
ATOM 1531 N N . GLN A 1 211 ? -17.953 -1.496 -5.531 1 82 211 GLN A N 1
ATOM 1532 C CA . GLN A 1 211 ? -18.203 -0.951 -4.203 1 82 211 GLN A CA 1
ATOM 1533 C C . GLN A 1 211 ? -16.891 -0.739 -3.441 1 82 211 GLN A C 1
ATOM 1535 O O . GLN A 1 211 ? -16.734 0.251 -2.723 1 82 211 GLN A O 1
ATOM 1540 N N . VAL A 1 212 ? -15.984 -1.688 -3.65 1 82.5 212 VAL A N 1
ATOM 1541 C CA . VAL A 1 212 ? -14.695 -1.608 -2.971 1 82.5 212 VAL A CA 1
ATOM 1542 C C . VAL A 1 212 ? -13.836 -0.516 -3.607 1 82.5 212 VAL A C 1
ATOM 1544 O O . VAL A 1 212 ? -13.07 0.159 -2.918 1 82.5 212 VAL A O 1
ATOM 1547 N N . LYS A 1 213 ? -14.039 -0.312 -4.828 1 86.62 213 LYS A N 1
ATOM 1548 C CA . LYS A 1 213 ? -13.227 0.62 -5.602 1 86.62 213 LYS A CA 1
ATOM 1549 C C . LYS A 1 213 ? -13.57 2.066 -5.258 1 86.62 213 LYS A C 1
ATOM 1551 O O . LYS A 1 213 ? -12.688 2.926 -5.223 1 86.62 213 LYS A O 1
ATOM 1556 N N . ALA A 1 214 ? -14.695 2.367 -4.91 1 82.31 214 ALA A N 1
ATOM 1557 C CA . ALA A 1 214 ? -15.227 3.725 -4.797 1 82.31 214 ALA A CA 1
ATOM 1558 C C . ALA A 1 214 ? -14.438 4.539 -3.779 1 82.31 214 ALA A C 1
ATOM 1560 O O . ALA A 1 214 ? -13.969 5.637 -4.082 1 82.31 214 ALA A O 1
ATOM 1561 N N . PRO A 1 215 ? -14.164 3.99 -2.682 1 81.38 215 PRO A N 1
ATOM 1562 C CA . PRO A 1 215 ? -13.469 4.809 -1.682 1 81.38 215 PRO A CA 1
ATOM 1563 C C . PRO A 1 215 ? -11.961 4.871 -1.911 1 81.38 215 PRO A C 1
ATOM 1565 O O . PRO A 1 215 ? -11.258 5.605 -1.214 1 81.38 215 PRO A O 1
ATOM 1568 N N . LEU A 1 216 ? -11.398 4.168 -2.877 1 84.38 216 LEU A N 1
ATOM 1569 C CA . LEU A 1 216 ? -9.953 4.078 -3.064 1 84.38 216 LEU A CA 1
ATOM 1570 C C . LEU A 1 216 ? -9.43 5.277 -3.85 1 84.38 216 LEU A C 1
ATOM 1572 O O . LEU A 1 216 ? -8.227 5.531 -3.871 1 84.38 216 LEU A O 1
ATOM 1576 N N . VAL A 1 217 ? -10.258 5.98 -4.527 1 88.12 217 VAL A N 1
ATOM 1577 C CA . VAL A 1 217 ? -9.898 7.152 -5.32 1 88.12 217 VAL A CA 1
ATOM 1578 C C . VAL A 1 217 ? -8.82 6.773 -6.336 1 88.12 217 VAL A C 1
ATOM 1580 O O . VAL A 1 217 ? -7.785 7.434 -6.43 1 88.12 217 VAL A O 1
ATOM 1583 N N . LEU A 1 218 ? -9.016 5.68 -7.012 1 88.12 218 LEU A N 1
ATOM 1584 C CA . LEU A 1 218 ? -8.078 5.238 -8.039 1 88.12 218 LEU A CA 1
ATOM 1585 C C . LEU A 1 218 ? -8.172 6.129 -9.273 1 88.12 218 LEU A C 1
ATOM 1587 O O . LEU A 1 218 ? -9.203 6.746 -9.523 1 88.12 218 LEU A O 1
ATOM 1591 N N . LYS A 1 219 ? -7.035 6.164 -9.914 1 84 219 LYS A N 1
ATOM 1592 C CA . LYS A 1 219 ? -6.996 6.918 -11.164 1 84 219 LYS A CA 1
ATOM 1593 C C . LYS A 1 219 ? -7.852 6.25 -12.234 1 84 219 LYS A C 1
ATOM 1595 O O . LYS A 1 219 ? -7.855 5.023 -12.359 1 84 219 LYS A O 1
ATOM 1600 N N . ASP A 1 220 ? -8.68 7.031 -13 1 72 220 ASP A N 1
ATOM 1601 C CA . ASP A 1 220 ? -9.539 6.516 -14.062 1 72 220 ASP A CA 1
ATOM 1602 C C . ASP A 1 220 ? -8.711 5.969 -15.219 1 72 220 ASP A C 1
ATOM 1604 O O . ASP A 1 220 ? -7.605 6.449 -15.484 1 72 220 ASP A O 1
ATOM 1608 N N . MET B 1 1 ? 35.156 47.219 8.406 1 27.31 1 MET B N 1
ATOM 1609 C CA . MET B 1 1 ? 35.188 46.688 7.055 1 27.31 1 MET B CA 1
ATOM 1610 C C . MET B 1 1 ? 35.156 45.156 7.082 1 27.31 1 MET B C 1
ATOM 1612 O O . MET B 1 1 ? 35.688 44.5 6.188 1 27.31 1 MET B O 1
ATOM 1616 N N . THR B 1 2 ? 34.938 44.531 8.172 1 27.06 2 THR B N 1
ATOM 1617 C CA . THR B 1 2 ? 35.031 43.281 8.914 1 27.06 2 THR B CA 1
ATOM 1618 C C . THR B 1 2 ? 34.312 42.156 8.156 1 27.06 2 THR B C 1
ATOM 1620 O O . THR B 1 2 ? 33.156 42.281 7.75 1 27.06 2 THR B O 1
ATOM 1623 N N . SER B 1 3 ? 35.219 41.281 7.391 1 24.3 3 SER B N 1
ATOM 1624 C CA . SER B 1 3 ? 35.062 40.25 6.391 1 24.3 3 SER B CA 1
ATOM 1625 C C . SER B 1 3 ? 34.031 39.188 6.84 1 24.3 3 SER B C 1
ATOM 1627 O O . SER B 1 3 ? 34.219 38.562 7.875 1 24.3 3 SER B O 1
ATOM 1629 N N . LEU B 1 4 ? 32.719 39.438 6.961 1 23.55 4 LEU B N 1
ATOM 1630 C CA . LEU B 1 4 ? 31.641 38.531 7.309 1 23.55 4 LEU B CA 1
ATOM 1631 C C . LEU B 1 4 ? 31.734 37.25 6.516 1 23.55 4 LEU B C 1
ATOM 1633 O O . LEU B 1 4 ? 31.516 37.219 5.301 1 23.55 4 LEU B O 1
ATOM 1637 N N . ARG B 1 5 ? 32.812 36.406 6.688 1 25.67 5 ARG B N 1
ATOM 1638 C CA . ARG B 1 5 ? 33.156 35.094 6.145 1 25.67 5 ARG B CA 1
ATOM 1639 C C . ARG B 1 5 ? 31.906 34.25 5.91 1 25.67 5 ARG B C 1
ATOM 1641 O O . ARG B 1 5 ? 30.938 34.344 6.664 1 25.67 5 ARG B O 1
ATOM 1648 N N . ALA B 1 6 ? 31.797 33.531 4.625 1 26.12 6 ALA B N 1
ATOM 1649 C CA . ALA B 1 6 ? 31.031 32.688 3.717 1 26.12 6 ALA B CA 1
ATOM 1650 C C . ALA B 1 6 ? 30.625 31.391 4.395 1 26.12 6 ALA B C 1
ATOM 1652 O O . ALA B 1 6 ? 31.469 30.5 4.605 1 26.12 6 ALA B O 1
ATOM 1653 N N . ARG B 1 7 ? 30.141 31.266 5.629 1 27.44 7 ARG B N 1
ATOM 1654 C CA . ARG B 1 7 ? 29.891 30 6.324 1 27.44 7 ARG B CA 1
ATOM 1655 C C . ARG B 1 7 ? 29.297 28.969 5.375 1 27.44 7 ARG B C 1
ATOM 1657 O O . ARG B 1 7 ? 28.172 29.094 4.914 1 27.44 7 ARG B O 1
ATOM 1664 N N . GLN B 1 8 ? 29.984 28.391 4.266 1 27.77 8 GLN B N 1
ATOM 1665 C CA . GLN B 1 8 ? 30.031 27.344 3.252 1 27.77 8 GLN B CA 1
ATOM 1666 C C . GLN B 1 8 ? 29.625 26 3.836 1 27.77 8 GLN B C 1
ATOM 1668 O O . GLN B 1 8 ? 30.422 25.344 4.512 1 27.77 8 GLN B O 1
ATOM 1673 N N . SER B 1 9 ? 28.516 25.688 4.691 1 24.78 9 SER B N 1
ATOM 1674 C CA . SER B 1 9 ? 27.719 24.719 5.453 1 24.78 9 SER B CA 1
ATOM 1675 C C . SER B 1 9 ? 27.359 23.516 4.609 1 24.78 9 SER B C 1
ATOM 1677 O O . SER B 1 9 ? 26.516 23.609 3.713 1 24.78 9 SER B O 1
ATOM 1679 N N . ALA B 1 10 ? 28.172 22.438 4.07 1 27.97 10 ALA B N 1
ATOM 1680 C CA . ALA B 1 10 ? 28.672 21.281 3.326 1 27.97 10 ALA B CA 1
ATOM 1681 C C . ALA B 1 10 ? 27.781 20.062 3.523 1 27.97 10 ALA B C 1
ATOM 1683 O O . ALA B 1 10 ? 27.672 19.219 2.639 1 27.97 10 ALA B O 1
ATOM 1684 N N . SER B 1 11 ? 27.516 19.359 4.785 1 28.88 11 SER B N 1
ATOM 1685 C CA . SER B 1 11 ? 27.453 17.953 5.176 1 28.88 11 SER B CA 1
ATOM 1686 C C . SER B 1 11 ? 26.156 17.297 4.691 1 28.88 11 SER B C 1
ATOM 1688 O O . SER B 1 11 ? 25.156 17.984 4.48 1 28.88 11 SER B O 1
ATOM 1690 N N . GLY B 1 12 ? 26.016 15.922 4.133 1 34.59 12 GLY B N 1
ATOM 1691 C CA . GLY B 1 12 ? 25.109 15.094 3.357 1 34.59 12 GLY B CA 1
ATOM 1692 C C . GLY B 1 12 ? 23.703 15.031 3.938 1 34.59 12 GLY B C 1
ATOM 1693 O O . GLY B 1 12 ? 23.406 14.164 4.754 1 34.59 12 GLY B O 1
ATOM 1694 N N . ALA B 1 13 ? 22.969 15.875 4.199 1 36.12 13 ALA B N 1
ATOM 1695 C CA . ALA B 1 13 ? 21.781 16.203 4.988 1 36.12 13 ALA B CA 1
ATOM 1696 C C . ALA B 1 13 ? 20.609 15.297 4.637 1 36.12 13 ALA B C 1
ATOM 1698 O O . ALA B 1 13 ? 20.219 15.195 3.471 1 36.12 13 ALA B O 1
ATOM 1699 N N . ARG B 1 14 ? 20.469 14.164 5.344 1 46.69 14 ARG B N 1
ATOM 1700 C CA . ARG B 1 14 ? 19.438 13.125 5.32 1 46.69 14 ARG B CA 1
ATOM 1701 C C . ARG B 1 14 ? 18.047 13.719 5.559 1 46.69 14 ARG B C 1
ATOM 1703 O O . ARG B 1 14 ? 17.875 14.586 6.418 1 46.69 14 ARG B O 1
ATOM 1710 N N . SER B 1 15 ? 17.344 13.898 4.52 1 41.81 15 SER B N 1
ATOM 1711 C CA . SER B 1 15 ? 15.969 14.32 4.742 1 41.81 15 SER B CA 1
ATOM 1712 C C . SER B 1 15 ? 15.25 13.391 5.711 1 41.81 15 SER B C 1
ATOM 1714 O O . SER B 1 15 ? 15.43 12.172 5.656 1 41.81 15 SER B O 1
ATOM 1716 N N . ALA B 1 16 ? 14.805 13.992 6.863 1 45.69 16 ALA B N 1
ATOM 1717 C CA . ALA B 1 16 ? 14.062 13.273 7.891 1 45.69 16 ALA B CA 1
ATOM 1718 C C . ALA B 1 16 ? 12.555 13.43 7.691 1 45.69 16 ALA B C 1
ATOM 1720 O O . ALA B 1 16 ? 12.055 14.547 7.559 1 45.69 16 ALA B O 1
ATOM 1721 N N . VAL B 1 17 ? 11.852 12.32 7.391 1 47 17 VAL B N 1
ATOM 1722 C CA . VAL B 1 17 ? 10.398 12.273 7.27 1 47 17 VAL B CA 1
ATOM 1723 C C . VAL B 1 17 ? 9.797 11.68 8.539 1 47 17 VAL B C 1
ATOM 1725 O O . VAL B 1 17 ? 10.195 10.602 8.984 1 47 17 VAL B O 1
ATOM 1728 N N . GLY B 1 18 ? 9.031 12.57 9.242 1 55.66 18 GLY B N 1
ATOM 1729 C CA . GLY B 1 18 ? 8.258 12.055 10.367 1 55.66 18 GLY B CA 1
ATOM 1730 C C . GLY B 1 18 ? 6.828 11.711 9.992 1 55.66 18 GLY B C 1
ATOM 1731 O O . GLY B 1 18 ? 6.098 12.547 9.469 1 55.66 18 GLY B O 1
ATOM 1732 N N . VAL B 1 19 ? 6.57 10.438 10.062 1 62.75 19 VAL B N 1
ATOM 1733 C CA . VAL B 1 19 ? 5.199 9.977 9.867 1 62.75 19 VAL B CA 1
ATOM 1734 C C . VAL B 1 19 ? 4.523 9.766 11.219 1 62.75 19 VAL B C 1
ATOM 1736 O O . VAL B 1 19 ? 5.027 9.016 12.062 1 62.75 19 VAL B O 1
ATOM 1739 N N . VAL B 1 20 ? 3.463 10.5 11.406 1 59.03 20 VAL B N 1
ATOM 1740 C CA . VAL B 1 20 ? 2.729 10.336 12.656 1 59.03 20 VAL B CA 1
ATOM 1741 C C . VAL B 1 20 ? 1.545 9.398 12.445 1 59.03 20 VAL B C 1
ATOM 1743 O O . VAL B 1 20 ? 0.635 9.703 11.672 1 59.03 20 VAL B O 1
ATOM 1746 N N . LEU B 1 21 ? 1.615 8.289 13.047 1 56.16 21 LEU B N 1
ATOM 1747 C CA . LEU B 1 21 ? 0.535 7.312 12.984 1 56.16 21 LEU B CA 1
ATOM 1748 C C . LEU B 1 21 ? -0.504 7.578 14.062 1 56.16 21 LEU B C 1
ATOM 1750 O O . LEU B 1 21 ? -0.185 7.559 15.258 1 56.16 21 LEU B O 1
ATOM 1754 N N . GLY B 1 22 ? -1.721 7.914 13.586 1 46.94 22 GLY B N 1
ATOM 1755 C CA . GLY B 1 22 ? -2.793 8.227 14.523 1 46.94 22 GLY B CA 1
ATOM 1756 C C . GLY B 1 22 ? -3.562 7 14.977 1 46.94 22 GLY B C 1
ATOM 1757 O O . GLY B 1 22 ? -4.688 7.113 15.461 1 46.94 22 GLY B O 1
ATOM 1758 N N . GLY B 1 23 ? -3.189 5.773 14.492 1 48.59 23 GLY B N 1
ATOM 1759 C CA . GLY B 1 23 ? -3.965 4.582 14.797 1 48.59 23 GLY B CA 1
ATOM 1760 C C . GLY B 1 23 ? -4.273 4.434 16.281 1 48.59 23 GLY B C 1
ATOM 1761 O O . GLY B 1 23 ? -3.707 5.145 17.109 1 48.59 23 GLY B O 1
ATOM 1762 N N . PRO B 1 24 ? -5.613 3.756 16.422 1 42.84 24 PRO B N 1
ATOM 1763 C CA . PRO B 1 24 ? -5.996 3.654 17.828 1 42.84 24 PRO B CA 1
ATOM 1764 C C . PRO B 1 24 ? -4.875 3.1 18.703 1 42.84 24 PRO B C 1
ATOM 1766 O O . PRO B 1 24 ? -3.984 2.402 18.219 1 42.84 24 PRO B O 1
ATOM 1769 N N . ARG B 1 25 ? -4.918 3.711 19.922 1 39.09 25 ARG B N 1
ATOM 1770 C CA . ARG B 1 25 ? -4.164 2.977 20.938 1 39.09 25 ARG B CA 1
ATOM 1771 C C . ARG B 1 25 ? -4.336 1.472 20.766 1 39.09 25 ARG B C 1
ATOM 1773 O O . ARG B 1 25 ? -5.141 1.024 19.938 1 39.09 25 ARG B O 1
ATOM 1780 N N . SER B 1 26 ? -3.936 0.706 21.609 1 33.69 26 SER B N 1
ATOM 1781 C CA . SER B 1 26 ? -4.219 -0.71 21.812 1 33.69 26 SER B CA 1
ATOM 1782 C C . SER B 1 26 ? -5.633 -1.064 21.359 1 33.69 26 SER B C 1
ATOM 1784 O O . SER B 1 26 ? -6.594 -0.378 21.719 1 33.69 26 SER B O 1
ATOM 1786 N N . GLY B 1 27 ? -5.852 -1.812 20.375 1 36.44 27 GLY B N 1
ATOM 1787 C CA . GLY B 1 27 ? -7.043 -2.617 20.141 1 36.44 27 GLY B CA 1
ATOM 1788 C C . GLY B 1 27 ? -7.855 -2.16 18.953 1 36.44 27 GLY B C 1
ATOM 1789 O O . GLY B 1 27 ? -8.805 -2.834 18.547 1 36.44 27 GLY B O 1
ATOM 1790 N N . GLY B 1 28 ? -7.91 -0.816 18.609 1 36.66 28 GLY B N 1
ATOM 1791 C CA . GLY B 1 28 ? -8.914 -0.541 17.594 1 36.66 28 GLY B CA 1
ATOM 1792 C C . GLY B 1 28 ? -8.367 -0.618 16.172 1 36.66 28 GLY B C 1
ATOM 1793 O O . GLY B 1 28 ? -7.176 -0.404 15.945 1 36.66 28 GLY B O 1
ATOM 1794 N N . PHE B 1 29 ? -8.945 -1.405 15.312 1 41.47 29 PHE B N 1
ATOM 1795 C CA . PHE B 1 29 ? -8.68 -1.717 13.914 1 41.47 29 PHE B CA 1
ATOM 1796 C C . PHE B 1 29 ? -8.781 -0.464 13.055 1 41.47 29 PHE B C 1
ATOM 1798 O O . PHE B 1 29 ? -9.742 0.295 13.164 1 41.47 29 PHE B O 1
ATOM 1805 N N . SER B 1 30 ? -7.711 0.349 12.875 1 45.41 30 SER B N 1
ATOM 1806 C CA . SER B 1 30 ? -7.906 1.368 11.844 1 45.41 30 SER B CA 1
ATOM 1807 C C . SER B 1 30 ? -7.473 0.863 10.477 1 45.41 30 SER B C 1
ATOM 1809 O O . SER B 1 30 ? -6.316 0.486 10.281 1 45.41 30 SER B O 1
ATOM 1811 N N . ARG B 1 31 ? -8.281 0.541 9.531 1 50.38 31 ARG B N 1
ATOM 1812 C CA . ARG B 1 31 ? -8.227 -0.194 8.273 1 50.38 31 ARG B CA 1
ATOM 1813 C C . ARG B 1 31 ? -7.406 0.564 7.23 1 50.38 31 ARG B C 1
ATOM 1815 O O . ARG B 1 31 ? -6.523 -0.007 6.59 1 50.38 31 ARG B O 1
ATOM 1822 N N . PRO B 1 32 ? -7.781 1.728 6.906 1 50.62 32 PRO B N 1
ATOM 1823 C CA . PRO B 1 32 ? -7.172 2.387 5.75 1 50.62 32 PRO B CA 1
ATOM 1824 C C . PRO B 1 32 ? -5.742 2.848 6.02 1 50.62 32 PRO B C 1
ATOM 1826 O O . PRO B 1 32 ? -4.938 2.957 5.09 1 50.62 32 PRO B O 1
ATOM 1829 N N . V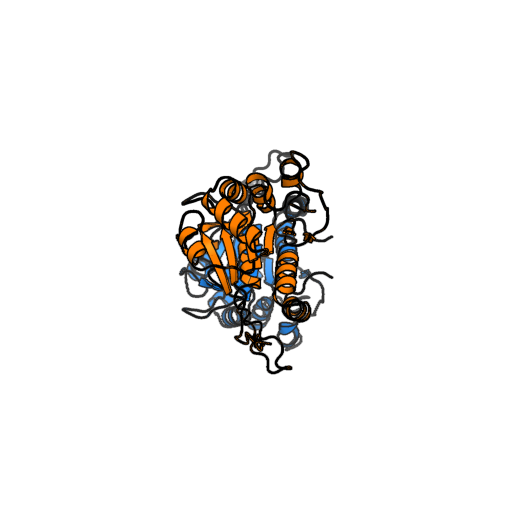AL B 1 33 ? -5.359 2.807 7.289 1 55.44 33 VAL B N 1
ATOM 1830 C CA . VAL B 1 33 ? -4.066 3.381 7.648 1 55.44 33 VAL B CA 1
ATOM 1831 C C . VAL B 1 33 ? -2.945 2.436 7.223 1 55.44 33 VAL B C 1
ATOM 1833 O O . VAL B 1 33 ? -1.887 2.883 6.773 1 55.44 33 VAL B O 1
ATOM 1836 N N . ALA B 1 34 ? -3.303 1.239 7.141 1 58.28 34 ALA B N 1
ATOM 1837 C CA . ALA B 1 34 ? -2.25 0.274 6.832 1 58.28 34 ALA B CA 1
ATOM 1838 C C . ALA B 1 34 ? -1.837 0.363 5.367 1 58.28 34 ALA B C 1
ATOM 1840 O O . ALA B 1 34 ? -0.645 0.349 5.047 1 58.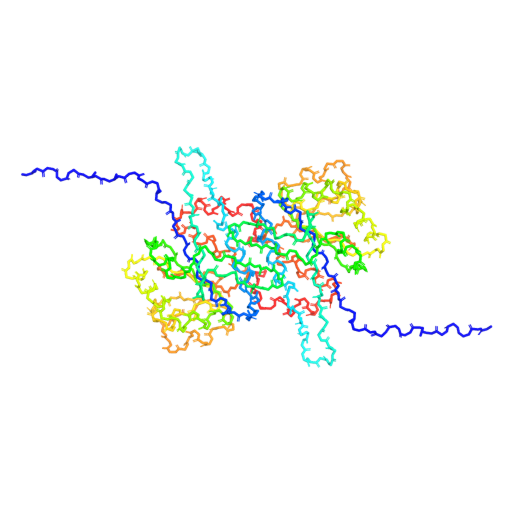28 34 ALA B O 1
ATOM 1841 N N . ALA B 1 35 ? -2.9 0.485 4.551 1 58.12 35 ALA B N 1
ATOM 1842 C CA . ALA B 1 35 ? -2.594 0.532 3.123 1 58.12 35 ALA B CA 1
ATOM 1843 C C . ALA B 1 35 ? -1.797 1.784 2.773 1 58.12 35 ALA B C 1
ATOM 1845 O O . ALA B 1 35 ? -0.8 1.712 2.051 1 58.12 35 ALA B O 1
ATOM 1846 N N . GLU B 1 36 ? -2.223 2.771 3.379 1 62.09 36 GLU B N 1
ATOM 1847 C CA . GLU B 1 36 ? -1.573 4.039 3.057 1 62.09 36 GLU B CA 1
ATOM 1848 C C . GLU B 1 36 ? -0.192 4.129 3.697 1 62.09 36 GLU B C 1
ATOM 1850 O O . GLU B 1 36 ? 0.804 4.363 3.01 1 62.09 36 GLU B O 1
ATOM 1855 N N . ALA B 1 37 ? -0.26 3.84 4.973 1 61.06 37 ALA B N 1
ATOM 1856 C CA . ALA B 1 37 ? 1.008 3.973 5.688 1 61.06 37 ALA B CA 1
ATOM 1857 C C . ALA B 1 37 ? 2.031 2.961 5.18 1 61.06 37 ALA B C 1
ATOM 1859 O O . ALA B 1 37 ? 3.209 3.287 5.02 1 61.06 37 ALA B O 1
ATOM 1860 N N . GLY B 1 38 ? 1.539 1.808 4.926 1 62.5 38 GLY B N 1
ATOM 1861 C CA . GLY B 1 38 ? 2.451 0.793 4.422 1 62.5 38 GLY B CA 1
ATOM 1862 C C . GLY B 1 38 ? 2.973 1.098 3.031 1 62.5 38 GLY B C 1
ATOM 1863 O O . GLY B 1 38 ? 4.16 0.91 2.752 1 62.5 38 GLY B O 1
ATOM 1864 N N . SER B 1 39 ? 2.066 1.581 2.221 1 60.12 39 SER B N 1
ATOM 1865 C CA . SER B 1 39 ? 2.445 1.854 0.838 1 60.12 39 SER B CA 1
ATOM 1866 C C . SER B 1 39 ? 3.473 2.979 0.758 1 60.12 39 SER B C 1
ATOM 1868 O O . SER B 1 39 ? 4.531 2.816 0.144 1 60.12 39 SER B O 1
ATOM 1870 N N . PHE B 1 40 ? 3.146 3.998 1.479 1 60.47 40 PHE B N 1
ATOM 1871 C CA . PHE B 1 40 ? 4.055 5.121 1.287 1 60.47 40 PHE B CA 1
ATOM 1872 C C . PHE B 1 40 ? 5.32 4.941 2.117 1 60.47 40 PHE B C 1
ATOM 1874 O O . PHE B 1 40 ? 6.414 5.32 1.687 1 60.47 40 PHE B O 1
ATOM 1881 N N . SER B 1 41 ? 5.137 4.352 3.275 1 59.22 41 SER B N 1
ATOM 1882 C CA . SER B 1 41 ? 6.352 4.129 4.051 1 59.22 41 SER B CA 1
ATOM 1883 C C . SER B 1 41 ? 7.297 3.164 3.34 1 59.22 41 SER B C 1
ATOM 1885 O O . SER B 1 41 ? 8.516 3.354 3.357 1 59.22 41 SER B O 1
ATOM 1887 N N . GLY B 1 42 ? 6.598 2.197 2.775 1 61.66 42 GLY B N 1
ATOM 1888 C CA . GLY B 1 42 ? 7.406 1.263 2.008 1 61.66 42 GLY B CA 1
ATOM 1889 C C . GLY B 1 42 ? 8.125 1.915 0.843 1 61.66 42 GLY B C 1
ATOM 1890 O O . GLY B 1 42 ? 9.273 1.567 0.543 1 61.66 42 GLY B O 1
ATOM 1891 N N . LEU B 1 43 ? 7.422 2.793 0.237 1 60.28 43 LEU B N 1
ATOM 1892 C CA . LEU B 1 43 ? 8.016 3.521 -0.876 1 60.28 43 LEU B CA 1
ATOM 1893 C C . LEU B 1 43 ? 9.141 4.43 -0.392 1 60.28 43 LEU B C 1
ATOM 1895 O O . LEU B 1 43 ? 10.18 4.547 -1.048 1 60.28 43 LEU B O 1
ATOM 1899 N N . LEU B 1 44 ? 8.836 4.98 0.788 1 58.62 44 LEU B N 1
ATOM 1900 C CA . LEU B 1 44 ? 9.797 5.949 1.295 1 58.62 44 LEU B CA 1
ATOM 1901 C C . LEU B 1 44 ? 10.953 5.25 2 1 58.62 44 LEU B C 1
ATOM 1903 O O . LEU B 1 44 ? 12.055 5.797 2.092 1 58.62 44 LEU B O 1
ATOM 1907 N N . ALA B 1 45 ? 10.625 3.99 2.578 1 42.56 45 ALA B N 1
ATOM 1908 C CA . ALA B 1 45 ? 11.555 3.16 3.34 1 42.56 45 ALA B CA 1
ATOM 1909 C C . ALA B 1 45 ? 12.578 2.5 2.422 1 42.56 45 ALA B C 1
ATOM 1911 O O . ALA B 1 45 ? 12.258 2.119 1.294 1 42.56 45 ALA B O 1
ATOM 1912 N N . ASP B 1 46 ? 13.703 2.441 2.539 1 47.09 46 ASP B N 1
ATOM 1913 C CA . ASP B 1 46 ? 14.992 1.91 2.092 1 47.09 46 ASP B CA 1
ATOM 1914 C C . ASP B 1 46 ? 15.672 2.867 1.117 1 47.09 46 ASP B C 1
ATOM 1916 O O . ASP B 1 46 ? 16.562 2.467 0.365 1 47.09 46 ASP B O 1
ATOM 1920 N N . ARG B 1 47 ? 15.016 3.73 0.641 1 40.44 47 ARG B N 1
ATOM 1921 C CA . ARG B 1 47 ? 15.742 4.293 -0.492 1 40.44 47 ARG B CA 1
ATOM 1922 C C . ARG B 1 47 ? 17 5.027 -0.028 1 40.44 47 ARG B C 1
ATOM 1924 O O . ARG B 1 47 ? 16.906 6.047 0.655 1 40.44 47 ARG B O 1
ATOM 1931 N N . ARG B 1 48 ? 17.906 4.234 0.598 1 38.91 48 ARG B N 1
ATOM 1932 C CA . ARG B 1 48 ? 19.094 4.762 -0.079 1 38.91 48 ARG B CA 1
ATOM 1933 C C . ARG B 1 48 ? 18.797 5.059 -1.546 1 38.91 48 ARG B C 1
ATOM 1935 O O . ARG B 1 48 ? 18.562 4.141 -2.336 1 38.91 48 ARG B O 1
ATOM 1942 N N . VAL B 1 49 ? 17.688 5.773 -1.821 1 35.53 49 VAL B N 1
ATOM 1943 C CA . VAL B 1 49 ? 17.703 6.09 -3.246 1 35.53 49 VAL B CA 1
ATOM 1944 C C . VAL B 1 49 ? 19.141 6.305 -3.717 1 35.53 49 VAL B C 1
ATOM 1946 O O . VAL B 1 49 ? 19.828 7.223 -3.252 1 35.53 49 VAL B O 1
ATOM 1949 N N . ARG B 1 50 ? 19.734 5.141 -3.855 1 34.75 50 ARG B N 1
ATOM 1950 C CA . ARG B 1 50 ? 20.938 5.434 -4.633 1 34.75 50 ARG B CA 1
ATOM 1951 C C . ARG B 1 50 ? 20.609 6.297 -5.844 1 34.75 50 ARG B C 1
ATOM 1953 O O . ARG B 1 50 ? 19.891 5.863 -6.746 1 34.75 50 ARG B O 1
ATOM 1960 N N . ILE B 1 51 ? 20.359 7.566 -5.727 1 32.28 51 ILE B N 1
ATOM 1961 C CA . ILE B 1 51 ? 20.438 8.414 -6.91 1 32.28 51 ILE B CA 1
ATOM 1962 C C . ILE B 1 51 ? 21.531 7.895 -7.844 1 32.28 51 ILE B C 1
ATOM 1964 O O . ILE B 1 51 ? 22.594 7.465 -7.391 1 32.28 51 ILE B O 1
ATOM 1968 N N . SER B 1 52 ? 21.203 7.645 -9.102 1 31.45 52 SER B N 1
ATOM 1969 C CA . SER B 1 52 ? 22.094 7.133 -10.148 1 31.45 52 SER B CA 1
ATOM 1970 C C . SER B 1 52 ? 23.547 7.367 -9.805 1 31.45 52 SER B C 1
ATOM 1972 O O . SER B 1 52 ? 23.891 8.336 -9.125 1 31.45 52 SER B O 1
ATOM 1974 N N . ARG B 1 53 ? 24.281 6.312 -9.883 1 32.53 53 ARG B N 1
ATOM 1975 C CA . ARG B 1 53 ? 25.719 6.223 -10.102 1 32.53 53 ARG B CA 1
ATOM 1976 C C . ARG B 1 53 ? 26.219 7.371 -10.969 1 32.53 53 ARG B C 1
ATOM 1978 O O . ARG B 1 53 ? 27.391 7.43 -11.32 1 32.53 53 ARG B O 1
ATOM 1985 N N . LEU B 1 54 ? 25.328 7.945 -11.758 1 31.8 54 LEU B N 1
ATOM 1986 C CA . LEU B 1 54 ? 26.203 8.781 -12.578 1 31.8 54 LEU B CA 1
ATOM 1987 C C . LEU B 1 54 ? 26.953 9.797 -11.719 1 31.8 54 LEU B C 1
ATOM 1989 O O . LEU B 1 54 ? 28.062 10.195 -12.062 1 31.8 54 LEU B O 1
ATOM 1993 N N . ALA B 1 55 ? 26.281 10.922 -11.109 1 34.44 55 ALA B N 1
ATOM 1994 C CA . ALA B 1 55 ? 27.172 11.867 -10.453 1 34.44 55 ALA B CA 1
ATOM 1995 C C . ALA B 1 55 ? 27.547 11.391 -9.055 1 34.44 55 ALA B C 1
ATOM 1997 O O . ALA B 1 55 ? 26.766 10.688 -8.398 1 34.44 55 ALA B O 1
ATOM 1998 N N . PRO B 1 56 ? 28.766 11.398 -8.609 1 38.38 56 PRO B N 1
ATOM 1999 C CA . PRO B 1 56 ? 29.484 11.102 -7.371 1 38.38 56 PRO B CA 1
ATOM 2000 C C . PRO B 1 56 ? 28.672 11.445 -6.121 1 38.38 56 PRO B C 1
ATOM 2002 O O . PRO B 1 56 ? 29.25 11.648 -5.051 1 38.38 56 PRO B O 1
ATOM 2005 N N . ALA B 1 57 ? 27.438 12.039 -6.223 1 41.78 57 ALA B N 1
ATOM 2006 C CA . ALA B 1 57 ? 26.938 12.445 -4.914 1 41.78 57 ALA B CA 1
ATOM 2007 C C . ALA B 1 57 ? 26.328 11.266 -4.172 1 41.78 57 ALA B C 1
ATOM 2009 O O . ALA B 1 57 ? 25.766 10.359 -4.793 1 41.78 57 ALA B O 1
ATOM 2010 N N . PRO B 1 58 ? 26.688 11.008 -2.955 1 45.81 58 PRO B N 1
ATOM 2011 C CA . PRO B 1 58 ? 26.234 9.953 -2.049 1 45.81 58 PRO B CA 1
ATOM 2012 C C . PRO B 1 58 ? 24.703 9.852 -1.986 1 45.81 58 PRO B C 1
ATOM 2014 O O . PRO B 1 58 ? 24.016 10.859 -2.162 1 45.81 58 PRO B O 1
ATOM 2017 N N . PRO B 1 59 ? 24.172 8.805 -2.305 1 50.31 59 PRO B N 1
ATOM 2018 C CA . PRO B 1 59 ? 22.734 8.602 -2.16 1 50.31 59 PRO B CA 1
ATOM 2019 C C . PRO B 1 59 ? 22.156 9.297 -0.925 1 50.31 59 PRO B C 1
ATOM 2021 O O . PRO B 1 59 ? 22.797 9.297 0.137 1 50.31 59 PRO B O 1
ATOM 2024 N N . ARG B 1 60 ? 21.469 10.438 -1.204 1 53.97 60 ARG B N 1
ATOM 2025 C CA . ARG B 1 60 ? 20.828 11.047 -0.041 1 53.97 60 ARG B CA 1
ATOM 2026 C C . ARG B 1 60 ? 19.766 10.125 0.544 1 53.97 60 ARG B C 1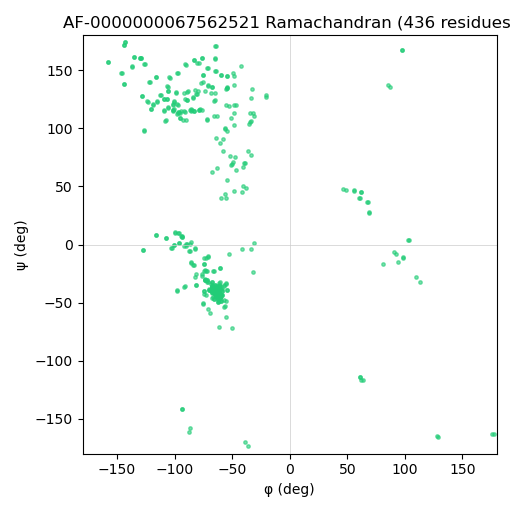
ATOM 2028 O O . ARG B 1 60 ? 18.969 9.539 -0.195 1 53.97 60 ARG B O 1
ATOM 2035 N N . LYS B 1 61 ? 20.031 9.625 1.68 1 64.06 61 LYS B N 1
ATOM 2036 C CA . LYS B 1 61 ? 19.141 8.75 2.416 1 64.06 61 LYS B CA 1
ATOM 2037 C C . LYS B 1 61 ? 18.031 9.539 3.098 1 64.06 61 LYS B C 1
ATOM 2039 O O . LYS B 1 61 ? 18.281 10.617 3.652 1 64.06 61 LYS B O 1
ATOM 2044 N N . ILE B 1 62 ? 16.734 9.258 2.674 1 71.94 62 ILE B N 1
ATOM 2045 C CA . ILE B 1 62 ? 15.617 9.805 3.445 1 71.94 62 ILE B CA 1
ATOM 2046 C C . ILE B 1 62 ? 15.398 8.953 4.695 1 71.94 62 ILE B C 1
ATOM 2048 O O . ILE B 1 62 ? 15.188 7.746 4.602 1 71.94 62 ILE B O 1
ATOM 2052 N N . LYS B 1 63 ? 15.609 9.609 5.773 1 75.81 63 LYS B N 1
ATOM 2053 C CA . LYS B 1 63 ? 15.297 8.93 7.031 1 75.81 63 LYS B CA 1
ATOM 2054 C C . LYS B 1 63 ? 13.828 9.094 7.395 1 75.81 63 LYS B C 1
ATOM 2056 O O . LYS B 1 63 ? 13.344 10.219 7.582 1 75.81 63 LYS B O 1
ATOM 2061 N N . VAL B 1 64 ? 13.164 8.023 7.426 1 79.12 64 VAL B N 1
ATOM 2062 C CA . VAL B 1 64 ? 11.75 8.047 7.805 1 79.12 64 VAL B CA 1
ATOM 2063 C C . VAL B 1 64 ? 11.602 7.613 9.266 1 79.12 64 VAL B C 1
ATOM 2065 O O . VAL B 1 64 ? 12.141 6.578 9.664 1 79.12 64 VAL B O 1
ATOM 2068 N N . THR B 1 65 ? 10.984 8.492 10.07 1 81.69 65 THR B N 1
ATOM 2069 C CA . THR B 1 65 ? 10.625 8.156 11.438 1 81.69 65 THR B CA 1
ATOM 2070 C C . THR B 1 65 ? 9.109 8.016 11.586 1 81.69 65 THR B C 1
ATOM 2072 O O . THR B 1 65 ? 8.367 8.977 11.375 1 81.69 65 THR B O 1
ATOM 2075 N N . VAL B 1 66 ? 8.719 6.836 11.883 1 82.19 66 VAL B N 1
ATOM 2076 C CA . VAL B 1 66 ? 7.312 6.59 12.172 1 82.19 66 VAL B CA 1
ATOM 2077 C C . VAL B 1 66 ? 7.055 6.742 13.664 1 82.19 66 VAL B C 1
ATOM 2079 O O . VAL B 1 66 ? 7.59 5.98 14.477 1 82.19 66 VAL B O 1
ATOM 2082 N N . ALA B 1 67 ? 6.277 7.742 13.992 1 85.25 67 ALA B N 1
ATOM 2083 C CA . ALA B 1 67 ? 5.98 8.016 15.398 1 85.25 67 ALA B CA 1
ATOM 2084 C C . ALA B 1 67 ? 4.559 7.586 15.75 1 85.25 67 ALA B C 1
ATOM 2086 O O . ALA B 1 67 ? 3.609 7.91 15.031 1 85.25 67 ALA B O 1
ATOM 2087 N N . GLY B 1 68 ? 4.496 6.871 16.859 1 83.75 68 GLY B N 1
ATOM 2088 C CA . GLY B 1 68 ? 3.184 6.477 17.344 1 83.75 68 GLY B CA 1
ATOM 2089 C C . GLY B 1 68 ? 2.566 7.508 18.281 1 83.75 68 GLY B C 1
ATOM 2090 O O . GLY B 1 68 ? 3.225 7.996 19.203 1 83.75 68 GLY B O 1
ATOM 2091 N N . LEU B 1 69 ? 1.322 7.805 17.969 1 83.62 69 LEU B N 1
ATOM 2092 C CA . LEU B 1 69 ? 0.606 8.773 18.797 1 83.62 69 LEU B CA 1
ATOM 2093 C C . LEU B 1 69 ? 0.445 8.266 20.219 1 83.62 69 LEU B C 1
ATOM 2095 O O . LEU B 1 69 ? 0.569 9.039 21.172 1 83.62 69 LEU B O 1
ATOM 2099 N N . ALA B 1 70 ? 0.143 6.98 20.359 1 77.69 70 ALA B N 1
ATOM 2100 C CA . ALA B 1 70 ? -0.12 6.406 21.672 1 77.69 70 ALA B CA 1
ATOM 2101 C C . ALA B 1 70 ? 1.143 5.781 22.266 1 77.69 70 ALA B C 1
ATOM 2103 O O . ALA B 1 70 ? 1.095 5.152 23.328 1 77.69 70 ALA B O 1
ATOM 2104 N N . GLY B 1 71 ? 2.264 5.973 21.609 1 79.75 71 GLY B N 1
ATOM 2105 C CA . GLY B 1 71 ? 3.506 5.379 22.078 1 79.75 71 GLY B CA 1
ATOM 2106 C C . GLY B 1 71 ? 4.234 4.594 21 1 79.75 71 GLY B C 1
ATOM 2107 O O . GLY B 1 71 ? 3.973 4.762 19.812 1 79.75 71 GLY B O 1
ATOM 2108 N N . LYS B 1 72 ? 5.176 3.797 21.453 1 79.12 72 LYS B N 1
ATOM 2109 C CA . LYS B 1 72 ? 6.023 3.074 20.516 1 79.12 72 LYS B CA 1
ATOM 2110 C C . LYS B 1 72 ? 5.555 1.631 20.344 1 79.12 72 LYS B C 1
ATOM 2112 O O . LYS B 1 72 ? 6.195 0.84 19.656 1 79.12 72 LYS B O 1
ATOM 2117 N N . ASP B 1 73 ? 4.375 1.354 20.891 1 77.94 73 ASP B N 1
ATOM 2118 C CA . ASP B 1 73 ? 3.855 -0.005 20.75 1 77.94 73 ASP B CA 1
ATOM 2119 C C . ASP B 1 73 ? 3.314 -0.251 19.344 1 77.94 73 ASP B C 1
ATOM 2121 O O . ASP B 1 73 ? 2.801 0.667 18.703 1 77.94 73 ASP B O 1
ATOM 2125 N N . PRO B 1 74 ? 3.482 -1.454 18.922 1 75.12 74 PRO B N 1
ATOM 2126 C CA . PRO B 1 74 ? 2.949 -1.799 17.594 1 75.12 74 PRO B CA 1
ATOM 2127 C C . PRO B 1 74 ? 1.462 -1.479 17.453 1 75.12 74 PRO B C 1
ATOM 2129 O O . PRO B 1 74 ? 0.698 -1.654 18.406 1 75.12 74 PRO B O 1
ATOM 2132 N N . VAL B 1 75 ? 1.22 -0.881 16.297 1 71.06 75 VAL B N 1
ATOM 2133 C CA . VAL B 1 75 ? -0.164 -0.547 15.977 1 71.06 75 VAL B CA 1
ATOM 2134 C C . VAL B 1 75 ? -0.734 -1.583 15.016 1 71.06 75 VAL B C 1
ATOM 2136 O O . VAL B 1 75 ? -0.157 -1.837 13.953 1 71.06 75 VAL B O 1
ATOM 2139 N N . GLN B 1 76 ? -1.708 -2.248 15.508 1 68.56 76 GLN B N 1
ATOM 2140 C CA . GLN B 1 76 ? -2.385 -3.203 14.641 1 68.56 76 GLN B CA 1
ATOM 2141 C C . GLN B 1 76 ? -3.236 -2.49 13.594 1 68.56 76 GLN B C 1
ATOM 2143 O O . GLN B 1 76 ? -4.156 -1.742 13.938 1 68.56 76 GLN B O 1
ATOM 2148 N N . CYS B 1 77 ? -2.65 -2.598 12.383 1 62.53 77 CYS B N 1
ATOM 2149 C CA . CYS B 1 77 ? -3.445 -2.066 11.281 1 62.53 77 CYS B CA 1
ATOM 2150 C C . CYS B 1 77 ? -4.391 -3.129 10.727 1 62.53 77 CYS B C 1
ATOM 2152 O O . CYS B 1 77 ? -4.707 -4.102 11.414 1 62.53 77 CYS B O 1
ATOM 2154 N N . SER B 1 78 ? -4.828 -2.895 9.586 1 53.44 78 SER B N 1
ATOM 2155 C CA . SER B 1 78 ? -5.766 -3.863 9.023 1 53.44 78 SER B CA 1
ATOM 2156 C C . SER B 1 78 ? -5.094 -5.211 8.797 1 53.44 78 SER B C 1
ATOM 2158 O O . SER B 1 78 ? -3.953 -5.273 8.328 1 53.44 78 SER B O 1
ATOM 2160 N N . ARG B 1 79 ? -5.742 -6.332 9.289 1 52.19 79 ARG B N 1
ATOM 2161 C CA . ARG B 1 79 ? -5.543 -7.758 9.039 1 52.19 79 ARG B CA 1
ATOM 2162 C C . ARG B 1 79 ? -4.074 -8.133 9.172 1 52.19 79 ARG B C 1
ATOM 2164 O O . ARG B 1 79 ? -3.498 -8.734 8.258 1 52.19 79 ARG B O 1
ATOM 2171 N N . ASP B 1 80 ? -3.514 -7.816 9.977 1 58.03 80 ASP B N 1
ATOM 2172 C CA . ASP B 1 80 ? -2.273 -8.453 10.406 1 58.03 80 ASP B CA 1
ATOM 2173 C C . ASP B 1 80 ? -1.058 -7.629 9.984 1 58.03 80 ASP B C 1
ATOM 2175 O O . ASP B 1 80 ? 0.074 -8.117 10.031 1 58.03 80 ASP B O 1
ATOM 2179 N N . VAL B 1 81 ? -1.406 -6.531 9.414 1 63.38 81 VAL B N 1
ATOM 2180 C CA . VAL B 1 81 ? -0.304 -5.598 9.211 1 63.38 81 VAL B CA 1
ATOM 2181 C C . VAL B 1 81 ? -0.064 -4.793 10.492 1 63.38 81 VAL B C 1
ATOM 2183 O O . VAL B 1 81 ? -0.997 -4.215 11.055 1 63.38 81 VAL B O 1
ATOM 2186 N N . VAL B 1 82 ? 1.052 -5.047 10.977 1 69.31 82 VAL B N 1
ATOM 2187 C CA . VAL B 1 82 ? 1.45 -4.316 12.18 1 69.31 82 VAL B CA 1
ATOM 2188 C C . VAL B 1 82 ? 2.514 -3.279 11.82 1 69.31 82 VAL B C 1
ATOM 2190 O O . VAL B 1 82 ? 3.477 -3.588 11.109 1 69.31 82 VAL B O 1
ATOM 2193 N N . ILE B 1 83 ? 2.184 -2.133 12.18 1 71.75 83 ILE B N 1
ATOM 2194 C CA . ILE B 1 83 ? 3.193 -1.096 12.008 1 71.75 83 ILE B CA 1
ATOM 2195 C C . ILE B 1 83 ? 3.859 -0.798 13.352 1 71.75 83 ILE B C 1
ATOM 2197 O O . ILE B 1 83 ? 3.18 -0.525 14.344 1 71.75 83 ILE B O 1
ATOM 2201 N N . CYS B 1 84 ? 5.133 -0.997 13.352 1 73.75 84 CYS B N 1
ATOM 2202 C CA . CYS B 1 84 ? 5.898 -0.707 14.555 1 73.75 84 CYS B CA 1
ATOM 2203 C C . CYS B 1 84 ? 6.512 0.687 14.492 1 73.75 84 CYS B C 1
ATOM 2205 O O . CYS B 1 84 ? 7.473 0.914 13.75 1 73.75 84 CYS B O 1
ATOM 2207 N N . PRO B 1 85 ? 5.914 1.52 15.336 1 79.06 85 PRO B N 1
ATOM 2208 C CA . PRO B 1 85 ? 6.508 2.857 15.328 1 79.06 85 PRO B CA 1
ATOM 2209 C C . PRO B 1 85 ? 7.984 2.85 15.719 1 79.06 85 PRO B C 1
ATOM 2211 O O . PRO B 1 85 ? 8.414 2.018 16.516 1 79.06 85 PRO B O 1
ATOM 2214 N N . ASP B 1 86 ? 8.797 3.768 15.109 1 77.81 86 ASP B N 1
ATOM 2215 C CA . ASP B 1 86 ? 10.211 3.914 15.445 1 77.81 86 ASP B CA 1
ATOM 2216 C C . ASP B 1 86 ? 10.391 4.555 16.812 1 77.81 86 ASP B C 1
ATOM 2218 O O . ASP B 1 86 ? 11.391 4.305 17.5 1 77.81 86 ASP B O 1
ATOM 2222 N N . ALA B 1 87 ? 9.43 5.367 17.094 1 82.38 87 ALA B N 1
ATOM 2223 C CA . ALA B 1 87 ? 9.484 6.137 18.328 1 82.38 87 ALA B CA 1
ATOM 2224 C C . ALA B 1 87 ? 8.094 6.594 18.766 1 82.38 87 ALA B C 1
ATOM 2226 O O . ALA B 1 87 ? 7.16 6.598 17.953 1 82.38 87 ALA B O 1
ATOM 2227 N N . SER B 1 88 ? 8.023 6.863 20.094 1 84.94 88 SER B N 1
ATOM 2228 C CA . SER B 1 88 ? 6.844 7.609 20.5 1 84.94 88 SER B CA 1
ATOM 2229 C C . SER B 1 88 ? 6.828 9.008 19.906 1 84.94 88 SER B C 1
ATOM 2231 O O . SER B 1 88 ? 7.871 9.516 19.469 1 84.94 88 SER B O 1
ATOM 2233 N N . LEU B 1 89 ? 5.617 9.547 19.891 1 87.56 89 LEU B N 1
ATOM 2234 C CA . LEU B 1 89 ? 5.52 10.906 19.359 1 87.56 89 LEU B CA 1
ATOM 2235 C C . LEU B 1 89 ? 6.398 11.867 20.141 1 87.56 89 LEU B C 1
ATOM 2237 O O . LEU B 1 89 ? 7.062 12.727 19.562 1 87.56 89 LEU B O 1
ATOM 2241 N N . GLU B 1 90 ? 6.453 11.688 21.406 1 88.06 90 GLU B N 1
ATOM 2242 C CA . GLU B 1 90 ? 7.27 12.539 22.266 1 88.06 90 GLU B CA 1
ATOM 2243 C C . GLU B 1 90 ? 8.75 12.383 21.953 1 88.06 90 GLU B C 1
ATOM 2245 O O . GLU B 1 90 ? 9.484 13.375 21.859 1 88.06 90 GLU B O 1
ATOM 2250 N N . ASP B 1 91 ? 9.164 11.203 21.781 1 88.12 91 ASP B N 1
ATOM 2251 C CA . ASP B 1 91 ? 10.57 10.961 21.469 1 88.12 91 ASP B CA 1
ATOM 2252 C C . ASP B 1 91 ? 10.914 11.445 20.062 1 88.12 91 ASP B C 1
ATOM 2254 O O . ASP B 1 91 ? 12.008 11.977 19.828 1 88.12 91 ASP B O 1
ATOM 2258 N N . ALA B 1 92 ? 10.016 11.234 19.172 1 86.19 92 ALA B N 1
ATOM 2259 C CA . ALA B 1 92 ? 10.234 11.711 17.812 1 86.19 92 ALA B CA 1
ATOM 2260 C C . ALA B 1 92 ? 10.359 13.227 17.781 1 86.19 92 ALA B C 1
ATOM 2262 O O . ALA B 1 92 ? 11.156 13.773 17.016 1 86.19 92 ALA B O 1
ATOM 2263 N N . LYS B 1 93 ? 9.562 13.859 18.547 1 87.25 93 LYS B N 1
ATOM 2264 C CA . LYS B 1 93 ? 9.617 15.32 18.609 1 87.25 93 LYS B CA 1
ATOM 2265 C C . LYS B 1 93 ? 11.008 15.805 19 1 87.25 93 LYS B C 1
ATOM 2267 O O . LYS B 1 93 ? 11.516 16.781 18.453 1 87.25 93 LYS B O 1
ATOM 2272 N N . LYS B 1 94 ? 11.664 15.086 19.844 1 86.31 94 LYS B N 1
ATOM 2273 C CA . LYS B 1 94 ? 12.984 15.461 20.328 1 86.31 94 LYS B CA 1
ATOM 2274 C C . LYS B 1 94 ? 14.055 15.242 19.266 1 86.31 94 LYS B C 1
ATOM 2276 O O . LYS B 1 94 ? 15.125 15.844 19.328 1 86.31 94 LYS B O 1
ATOM 2281 N N . GLU B 1 95 ? 13.766 14.43 18.391 1 82.44 95 GLU B N 1
ATOM 2282 C CA . GLU B 1 95 ? 14.75 14.07 17.375 1 82.44 95 GLU B CA 1
ATOM 2283 C C . GLU B 1 95 ? 14.688 15.039 16.188 1 82.44 95 GLU B C 1
ATOM 2285 O O . GLU B 1 95 ? 15.539 15 15.305 1 82.44 95 GLU B O 1
ATOM 2290 N N . GLY B 1 96 ? 13.734 15.891 16.25 1 79.44 96 GLY B N 1
ATOM 2291 C CA . GLY B 1 96 ? 13.625 16.859 15.172 1 79.44 96 GLY B CA 1
ATOM 2292 C C . GLY B 1 96 ? 14.812 17.797 15.102 1 79.44 96 GLY B C 1
ATOM 2293 O O . GLY B 1 96 ? 15.766 17.672 15.867 1 79.44 96 GLY B O 1
ATOM 2294 N N . PRO B 1 97 ? 14.891 18.609 14.016 1 85.06 97 PRO B N 1
ATOM 2295 C CA . PRO B 1 97 ? 13.773 18.984 13.141 1 85.06 97 PRO B CA 1
ATOM 2296 C C . PRO B 1 97 ? 13.586 18.016 11.977 1 85.06 97 PRO B C 1
ATOM 2298 O O . PRO B 1 97 ? 14.508 17.266 11.625 1 85.06 97 PRO B O 1
ATOM 2301 N N . TYR B 1 98 ? 12.344 17.922 11.43 1 86.56 98 TYR B N 1
ATOM 2302 C CA . TYR B 1 98 ? 12.008 17.125 10.266 1 86.56 98 TYR B CA 1
ATOM 2303 C C . TYR B 1 98 ? 11.828 18 9.031 1 86.56 98 TYR B C 1
ATOM 2305 O O . TYR B 1 98 ? 11.305 19.109 9.117 1 86.56 98 TYR B O 1
ATOM 2313 N N . ASP B 1 99 ? 12.266 17.438 7.922 1 88.75 99 ASP B N 1
ATOM 2314 C CA . ASP B 1 99 ? 12.047 18.141 6.664 1 88.75 99 ASP B CA 1
ATOM 2315 C C . ASP B 1 99 ? 10.57 18.125 6.273 1 88.75 99 ASP B C 1
ATOM 2317 O O . ASP B 1 99 ? 10.07 19.062 5.66 1 88.75 99 ASP B O 1
ATOM 2321 N N . VAL B 1 100 ? 9.93 17.016 6.66 1 91.81 100 VAL B N 1
ATOM 2322 C CA . VAL B 1 100 ? 8.5 16.875 6.398 1 91.81 100 VAL B CA 1
ATOM 2323 C C . VAL B 1 100 ? 7.832 16.141 7.551 1 91.81 100 VAL B C 1
ATOM 2325 O O . VAL B 1 100 ? 8.391 15.18 8.086 1 91.81 100 VAL B O 1
ATOM 2328 N N . VAL B 1 101 ? 6.73 16.609 7.902 1 92.62 101 VAL B N 1
ATOM 2329 C CA . VAL B 1 101 ? 5.832 15.875 8.797 1 92.62 101 VAL B CA 1
ATOM 2330 C C . VAL B 1 101 ? 4.617 15.383 8.016 1 92.62 101 VAL B C 1
ATOM 2332 O O . VAL B 1 101 ? 3.934 16.172 7.355 1 92.62 101 VAL B O 1
ATOM 2335 N N . VAL B 1 102 ? 4.375 14.07 8.086 1 91.81 102 VAL B N 1
ATOM 2336 C CA . VAL B 1 102 ? 3.312 13.445 7.305 1 91.81 102 VAL B CA 1
ATOM 2337 C C . VAL B 1 102 ? 2.199 12.961 8.234 1 91.81 102 VAL B C 1
ATOM 2339 O O . VAL B 1 102 ? 2.461 12.258 9.211 1 91.81 102 VAL B O 1
ATOM 2342 N N . LEU B 1 103 ? 1.013 13.352 7.918 1 91.81 103 LEU B N 1
ATOM 2343 C CA . LEU B 1 103 ? -0.17 12.914 8.648 1 91.81 103 LEU B CA 1
ATOM 2344 C C . LEU B 1 103 ? -0.986 11.93 7.82 1 91.81 103 LEU B C 1
ATOM 2346 O O . LEU B 1 103 ? -1.678 12.328 6.879 1 91.81 103 LEU B O 1
ATOM 2350 N N . PRO B 1 104 ? -0.871 10.695 8.297 1 85 104 PRO B N 1
ATOM 2351 C CA . PRO B 1 104 ? -1.688 9.711 7.574 1 85 104 PRO B CA 1
ATOM 2352 C C . PRO B 1 104 ? -3.166 9.789 7.949 1 85 104 PRO B C 1
ATOM 2354 O O . PRO B 1 104 ? -3.525 10.461 8.922 1 85 104 PRO B O 1
ATOM 2357 N N . GLY B 1 105 ? -3.975 9.289 7.172 1 78.88 105 GLY B N 1
ATOM 2358 C CA . GLY B 1 105 ? -5.418 9.383 7.32 1 78.88 105 GLY B CA 1
ATOM 2359 C C . GLY B 1 105 ? -6.023 8.211 8.062 1 78.88 105 GLY B C 1
ATOM 2360 O O . GLY B 1 105 ? -5.469 7.746 9.062 1 78.88 105 GLY B O 1
ATOM 2361 N N . GLY B 1 106 ? -7.152 7.836 7.586 1 76.12 106 GLY B N 1
ATOM 2362 C CA . GLY B 1 106 ? -8.055 6.977 8.344 1 76.12 106 GLY B CA 1
ATOM 2363 C C . GLY B 1 106 ? -8.953 7.746 9.289 1 76.12 106 GLY B C 1
ATOM 2364 O O . GLY B 1 106 ? -8.516 8.688 9.945 1 76.12 106 GLY B O 1
ATOM 2365 N N . ASN B 1 107 ? -10.195 7.297 9.258 1 76.06 107 ASN B N 1
ATOM 2366 C CA . ASN B 1 107 ? -11.172 8.078 10.016 1 76.06 107 ASN B CA 1
ATOM 2367 C C . ASN B 1 107 ? -10.773 8.203 11.477 1 76.06 107 ASN B C 1
ATOM 2369 O O . ASN B 1 107 ? -10.602 9.32 11.984 1 76.06 107 ASN B O 1
ATOM 2373 N N . LEU B 1 108 ? -10.539 7.16 12.07 1 76.5 108 LEU B N 1
ATOM 2374 C CA . LEU B 1 108 ? -10.18 7.188 13.484 1 76.5 108 LEU B CA 1
ATOM 2375 C C . LEU B 1 108 ? -8.797 7.789 13.68 1 76.5 108 LEU B C 1
ATOM 2377 O O . LEU B 1 108 ? -8.57 8.547 14.625 1 76.5 108 LEU B O 1
ATOM 2381 N N . GLY B 1 109 ? -7.906 7.492 12.82 1 81.38 109 GLY B N 1
ATOM 2382 C CA . GLY B 1 109 ? -6.578 8.078 12.891 1 81.38 109 GLY B CA 1
ATOM 2383 C C . GLY B 1 109 ? -6.586 9.594 12.773 1 81.38 109 GLY B C 1
ATOM 2384 O O . GLY B 1 109 ? -5.938 10.281 13.555 1 81.38 109 GLY B O 1
ATOM 2385 N N . ALA B 1 110 ? -7.328 10.039 11.836 1 86.69 110 ALA B N 1
ATOM 2386 C CA . ALA B 1 110 ? -7.418 11.484 11.625 1 86.69 110 ALA B CA 1
ATOM 2387 C C . ALA B 1 110 ? -8.062 12.172 12.828 1 86.69 110 ALA B C 1
ATOM 2389 O O . ALA B 1 110 ? -7.652 13.273 13.219 1 86.69 110 ALA B O 1
ATOM 2390 N N . GLN B 1 111 ? -9.023 11.539 13.406 1 88.75 111 GLN B N 1
ATOM 2391 C CA . GLN B 1 111 ? -9.664 12.086 14.602 1 88.75 111 GLN B CA 1
ATOM 2392 C C . GLN B 1 111 ? -8.672 12.18 15.758 1 88.75 111 GLN B C 1
ATOM 2394 O O . GLN B 1 111 ? -8.602 13.211 16.438 1 88.75 111 GLN B O 1
ATOM 2399 N N . ASN B 1 112 ? -7.906 11.156 15.938 1 87.25 112 ASN B N 1
ATOM 2400 C CA . ASN B 1 112 ? -6.906 11.156 17 1 87.25 112 ASN B CA 1
ATOM 2401 C C . ASN B 1 112 ? -5.844 12.227 16.766 1 87.25 112 ASN B C 1
ATOM 2403 O O . ASN B 1 112 ? -5.422 12.898 17.719 1 87.25 112 ASN B O 1
ATOM 2407 N N . LEU B 1 113 ? -5.445 12.344 15.57 1 90.88 113 LEU B N 1
ATOM 2408 C CA . LEU B 1 113 ? -4.477 13.383 15.227 1 90.88 113 LEU B CA 1
ATOM 2409 C C . LEU B 1 113 ? -5.035 14.773 15.516 1 90.88 113 LEU B C 1
ATOM 2411 O O . LEU B 1 113 ? -4.316 15.641 16.016 1 90.88 113 LEU B O 1
ATOM 2415 N N . SER B 1 114 ? -6.297 14.953 15.281 1 94 114 SER B N 1
ATOM 2416 C CA . SER B 1 114 ? -6.961 16.25 15.438 1 94 114 SER B CA 1
ATOM 2417 C C . SER B 1 114 ? -7.121 16.609 16.906 1 94 114 SER B C 1
ATOM 2419 O O . SER B 1 114 ? -7.207 17.797 17.25 1 94 114 SER B O 1
ATOM 2421 N N . GLU B 1 115 ? -7.109 15.641 17.719 1 93.69 115 GLU B N 1
ATOM 2422 C CA . GLU B 1 115 ? -7.395 15.875 19.125 1 93.69 115 GLU B CA 1
ATOM 2423 C C . GLU B 1 115 ? -6.113 15.875 19.953 1 93.69 115 GLU B C 1
ATOM 2425 O O . GLU B 1 115 ? -6.145 16.156 21.156 1 93.69 115 GLU B O 1
ATOM 2430 N N . SER B 1 116 ? -5.016 15.625 19.328 1 91.44 116 SER B N 1
ATOM 2431 C CA . SER B 1 116 ? -3.758 15.461 20.047 1 91.44 116 SER B CA 1
ATOM 2432 C C . SER B 1 116 ? -3.041 16.797 20.219 1 91.44 116 SER B C 1
ATOM 2434 O O . SER B 1 116 ? -2.664 17.438 19.234 1 91.44 116 SER B O 1
ATOM 2436 N N . ALA B 1 117 ? -2.752 17.125 21.469 1 93.44 117 ALA B N 1
ATOM 2437 C CA . ALA B 1 117 ? -1.997 18.344 21.766 1 93.44 117 ALA B CA 1
ATOM 2438 C C . ALA B 1 117 ? -0.56 18.234 21.266 1 93.44 117 ALA B C 1
ATOM 2440 O O . ALA B 1 117 ? 0.021 19.219 20.797 1 93.44 117 ALA B O 1
ATOM 2441 N N . ALA B 1 118 ? -0.037 17.062 21.375 1 90.94 118 ALA B N 1
ATOM 2442 C CA . ALA B 1 118 ? 1.332 16.828 20.922 1 90.94 118 ALA B CA 1
ATOM 2443 C C . ALA B 1 118 ? 1.458 17.047 19.422 1 90.94 118 ALA B C 1
ATOM 2445 O O . ALA B 1 118 ? 2.441 17.625 18.953 1 90.94 118 ALA B O 1
ATOM 2446 N N . VAL B 1 119 ? 0.462 16.609 18.672 1 93.38 119 VAL B N 1
ATOM 2447 C CA . VAL B 1 119 ? 0.456 16.812 17.219 1 93.38 119 VAL B CA 1
ATOM 2448 C C . VAL B 1 119 ? 0.364 18.297 16.906 1 93.38 119 VAL B C 1
ATOM 2450 O O . VAL B 1 119 ? 1.079 18.797 16.031 1 93.38 119 VAL B O 1
ATOM 2453 N N . LYS B 1 120 ? -0.457 18.969 17.625 1 95.75 120 LYS B N 1
ATOM 2454 C CA . LYS B 1 120 ? -0.566 20.406 17.453 1 95.75 120 LYS B CA 1
ATOM 2455 C C . LYS B 1 120 ? 0.792 21.094 17.609 1 95.75 120 LYS B C 1
ATOM 2457 O O . LYS B 1 120 ? 1.191 21.891 16.766 1 95.75 120 LYS B O 1
ATOM 2462 N N . GLU B 1 121 ? 1.463 20.75 18.641 1 94.44 121 GLU B N 1
ATOM 2463 C CA . GLU B 1 121 ? 2.762 21.359 18.906 1 94.44 121 GLU B CA 1
ATOM 2464 C C . GLU B 1 121 ? 3.754 21.078 17.781 1 94.44 121 GLU B C 1
ATOM 2466 O O . GLU B 1 121 ? 4.473 21.969 17.344 1 94.44 121 GLU B O 1
ATOM 2471 N N . ILE B 1 122 ? 3.789 19.875 17.328 1 93.5 122 ILE B N 1
ATOM 2472 C CA . ILE B 1 122 ? 4.715 19.453 16.281 1 93.5 122 ILE B CA 1
ATOM 2473 C C . ILE B 1 122 ? 4.406 20.219 14.992 1 93.5 122 ILE B C 1
ATOM 2475 O O . ILE B 1 122 ? 5.316 20.719 14.328 1 93.5 122 ILE B O 1
ATOM 2479 N N . LEU B 1 123 ? 3.166 20.312 14.688 1 96.25 123 LEU B N 1
ATOM 2480 C CA . LEU B 1 123 ? 2.764 20.984 13.453 1 96.25 123 LEU B CA 1
ATOM 2481 C C . LEU B 1 123 ? 3.053 22.484 13.531 1 96.25 123 LEU B C 1
ATOM 2483 O O . LEU B 1 123 ? 3.521 23.078 12.555 1 96.25 123 LEU B O 1
ATOM 2487 N N . LYS B 1 124 ? 2.826 23.078 14.664 1 96.81 124 LYS B N 1
ATOM 2488 C CA . LYS B 1 124 ? 3.109 24.5 14.828 1 96.81 124 LYS B CA 1
ATOM 2489 C C . LYS B 1 124 ? 4.605 24.781 14.727 1 96.81 124 LYS B C 1
ATOM 2491 O O . LYS B 1 124 ? 5.016 25.766 14.109 1 96.81 124 LYS B O 1
ATOM 2496 N N . GLU B 1 125 ? 5.34 23.922 15.336 1 94.25 125 GLU B N 1
ATOM 2497 C CA . GLU B 1 125 ? 6.789 24.062 15.227 1 94.25 125 GLU B CA 1
ATOM 2498 C C . GLU B 1 125 ? 7.25 23.906 13.781 1 94.25 125 GLU B C 1
ATOM 2500 O O . GLU B 1 125 ? 8.109 24.656 13.312 1 94.25 125 GLU B O 1
ATOM 2505 N N . GLN B 1 126 ? 6.688 22.922 13.109 1 94.69 126 GLN B N 1
ATOM 2506 C CA . GLN B 1 126 ? 7.012 22.703 11.711 1 94.69 126 GLN B CA 1
ATOM 2507 C C . GLN B 1 126 ? 6.648 23.922 10.859 1 94.69 126 GLN B C 1
ATOM 2509 O O . GLN B 1 126 ? 7.426 24.344 10 1 94.69 126 GLN B O 1
ATOM 2514 N N . GLU B 1 127 ? 5.531 24.453 11.125 1 95.62 127 GLU B N 1
ATOM 2515 C CA . GLU B 1 127 ? 5.066 25.641 10.414 1 95.62 127 GLU B CA 1
ATOM 2516 C C . GLU B 1 127 ? 5.977 26.828 10.688 1 95.62 127 GLU B C 1
ATOM 2518 O O . GLU B 1 127 ? 6.352 27.562 9.766 1 95.62 127 GLU B O 1
ATOM 2523 N N . LYS B 1 128 ? 6.32 27 11.883 1 95.62 128 LYS B N 1
ATOM 2524 C CA . LYS B 1 128 ? 7.168 28.125 12.289 1 95.62 128 LYS B CA 1
ATOM 2525 C C . LYS B 1 128 ? 8.523 28.062 11.594 1 95.62 128 LYS B C 1
ATOM 2527 O O . LYS B 1 128 ? 9.07 29.094 11.195 1 95.62 128 LYS B O 1
ATOM 2532 N N . ARG B 1 129 ? 9 26.953 11.383 1 93.31 129 ARG B N 1
ATOM 2533 C CA . ARG B 1 129 ? 10.312 26.797 10.773 1 93.31 129 ARG B CA 1
ATOM 2534 C C . ARG B 1 129 ? 10.203 26.688 9.25 1 93.31 129 ARG B C 1
ATOM 2536 O O . ARG B 1 129 ? 11.188 26.375 8.57 1 93.31 129 ARG B O 1
ATOM 2543 N N . LYS B 1 130 ? 9.016 26.719 8.766 1 95.25 130 LYS B N 1
ATOM 2544 C CA . LYS B 1 130 ? 8.719 26.688 7.34 1 95.25 130 LYS B CA 1
ATOM 2545 C C . LYS B 1 130 ? 9.094 25.328 6.742 1 95.25 130 LYS B C 1
ATOM 2547 O O . LYS B 1 130 ? 9.633 25.266 5.633 1 95.25 130 LYS B O 1
ATOM 2552 N N . GLY B 1 131 ? 8.852 24.312 7.59 1 93.5 131 GLY B N 1
ATOM 2553 C CA . GLY B 1 131 ? 9.008 22.953 7.098 1 93.5 131 GLY B CA 1
ATOM 2554 C C . GLY B 1 131 ? 7.785 22.453 6.355 1 93.5 131 GLY B C 1
ATOM 2555 O O . GLY B 1 131 ? 6.672 22.922 6.586 1 93.5 131 GLY B O 1
ATOM 2556 N N . LEU B 1 132 ? 8.008 21.453 5.543 1 95.12 132 LEU B N 1
ATOM 2557 C CA . LEU B 1 132 ? 6.93 20.844 4.77 1 95.12 132 LEU B CA 1
ATOM 2558 C C . LEU B 1 132 ? 5.996 20.047 5.676 1 95.12 132 LEU B C 1
ATOM 2560 O O . LEU B 1 132 ? 6.453 19.328 6.566 1 95.12 132 LEU B O 1
ATOM 2564 N N . ILE B 1 133 ? 4.703 20.203 5.438 1 96.94 133 ILE B N 1
ATOM 2565 C CA . ILE B 1 133 ? 3.662 19.438 6.102 1 96.94 133 ILE B CA 1
ATOM 2566 C C . ILE B 1 133 ? 2.803 18.719 5.059 1 96.94 133 ILE B C 1
ATOM 2568 O O . ILE B 1 133 ? 2.264 19.359 4.152 1 96.94 133 ILE B O 1
ATOM 2572 N N . ALA B 1 134 ? 2.756 17.438 5.215 1 95.69 134 ALA B N 1
ATOM 2573 C CA . ALA B 1 134 ? 2.027 16.609 4.246 1 95.69 134 ALA B CA 1
ATOM 2574 C C . ALA B 1 134 ? 0.929 15.805 4.926 1 95.69 134 ALA B C 1
ATOM 2576 O O . ALA B 1 134 ? 1.116 15.305 6.039 1 95.69 134 ALA B O 1
ATOM 2577 N N . ALA B 1 135 ? -0.26 15.68 4.281 1 95.5 135 ALA B N 1
ATOM 2578 C CA . ALA B 1 135 ? -1.384 14.922 4.828 1 95.5 135 ALA B CA 1
ATOM 2579 C C . ALA B 1 135 ? -2.188 14.25 3.717 1 95.5 135 ALA B C 1
ATOM 2581 O O . ALA B 1 135 ? -2.348 14.82 2.631 1 95.5 135 ALA B O 1
ATOM 2582 N N . ILE B 1 136 ? -2.74 13.078 4.047 1 92.31 136 ILE B N 1
ATOM 2583 C CA . ILE B 1 136 ? -3.447 12.32 3.023 1 92.31 136 ILE B CA 1
ATOM 2584 C C . ILE B 1 136 ? -4.75 11.766 3.6 1 92.31 136 ILE B C 1
ATOM 2586 O O . ILE B 1 136 ? -4.852 11.523 4.805 1 92.31 136 ILE B O 1
ATOM 2590 N N . CYS B 1 137 ? -5.766 11.539 2.611 1 90.81 137 CYS B N 1
ATOM 2591 C CA . CYS B 1 137 ? -7.051 10.953 2.967 1 90.81 137 CYS B CA 1
ATOM 2592 C C . CYS B 1 137 ? -7.805 11.836 3.947 1 90.81 137 CYS B C 1
ATOM 2594 O O . CYS B 1 137 ? -8.188 12.961 3.609 1 90.81 137 CYS B O 1
ATOM 2596 N N . ALA B 1 138 ? -8.094 11.438 5.141 1 91.5 138 ALA B N 1
ATOM 2597 C CA . ALA B 1 138 ? -8.742 12.25 6.164 1 91.5 138 ALA B CA 1
ATOM 2598 C C . ALA B 1 138 ? -7.715 13.008 7 1 91.5 138 ALA B C 1
ATOM 2600 O O . ALA B 1 138 ? -8.078 13.859 7.816 1 91.5 138 ALA B O 1
ATOM 2601 N N . GLY B 1 139 ? -6.43 12.836 6.691 1 93.06 139 GLY B N 1
ATOM 2602 C CA . GLY B 1 139 ? -5.34 13.445 7.426 1 93.06 139 GLY B CA 1
ATOM 2603 C C . GLY B 1 139 ? -5.414 14.961 7.457 1 93.06 139 GLY B C 1
ATOM 2604 O O . GLY B 1 139 ? -5.203 15.578 8.5 1 93.06 139 GLY B O 1
ATOM 2605 N N . PRO B 1 140 ? -5.781 15.602 6.395 1 97.25 140 PRO B N 1
ATOM 2606 C CA . PRO B 1 140 ? -5.836 17.062 6.332 1 97.25 140 PRO B CA 1
ATOM 2607 C C . PRO B 1 140 ? -6.809 17.656 7.34 1 97.25 140 PRO B C 1
ATOM 2609 O O . PRO B 1 140 ? -6.691 18.844 7.695 1 97.25 140 PRO B O 1
ATOM 2612 N N . THR B 1 141 ? -7.73 16.906 7.84 1 96.69 141 THR B N 1
ATOM 2613 C CA . THR B 1 141 ? -8.656 17.453 8.828 1 96.69 141 THR B CA 1
ATOM 2614 C C . THR B 1 141 ? -7.922 17.812 10.117 1 96.69 141 THR B C 1
ATOM 2616 O O . THR B 1 141 ? -8.398 18.641 10.898 1 96.69 141 THR B O 1
ATOM 2619 N N . ALA B 1 142 ? -6.789 17.188 10.336 1 96.06 142 ALA B N 1
ATOM 2620 C CA . ALA B 1 142 ? -5.965 17.562 11.477 1 96.06 142 ALA B CA 1
ATOM 2621 C C . ALA B 1 142 ? -5.379 18.953 11.297 1 96.06 142 ALA B C 1
ATOM 2623 O O . ALA B 1 142 ? -5.168 19.672 12.273 1 96.06 142 ALA B O 1
ATOM 2624 N N . LEU B 1 143 ? -5.039 19.375 10.055 1 97.81 143 LEU B N 1
ATOM 2625 C CA . LEU B 1 143 ? -4.59 20.734 9.789 1 97.81 143 LEU B CA 1
ATOM 2626 C C . LEU B 1 143 ? -5.656 21.75 10.195 1 97.81 143 LEU B C 1
ATOM 2628 O O . LEU B 1 143 ? -5.344 22.781 10.805 1 97.81 143 LEU B O 1
ATOM 2632 N N . LEU B 1 144 ? -6.887 21.406 9.828 1 97.81 144 LEU B N 1
ATOM 2633 C CA . LEU B 1 144 ? -8.008 22.266 10.203 1 97.81 144 LEU B CA 1
ATOM 2634 C C . LEU B 1 144 ? -8.109 22.391 11.719 1 97.81 144 LEU B C 1
ATOM 2636 O O . LEU B 1 144 ? -8.188 23.516 12.234 1 97.81 144 LEU B O 1
ATOM 2640 N N . ALA B 1 145 ? -8.062 21.328 12.43 1 96.94 145 ALA B N 1
ATOM 2641 C CA . ALA B 1 145 ? -8.242 21.297 13.883 1 96.94 145 ALA B CA 1
ATOM 2642 C C . ALA B 1 145 ? -7.176 22.125 14.586 1 96.94 145 ALA B C 1
ATOM 2644 O O . ALA B 1 145 ? -7.438 22.75 15.617 1 96.94 145 ALA B O 1
ATOM 2645 N N . HIS B 1 146 ? -5.992 22.156 13.992 1 97.56 146 HIS B N 1
ATOM 2646 C CA . HIS B 1 146 ? -4.871 22.797 14.664 1 97.56 146 HIS B CA 1
ATOM 2647 C C . HIS B 1 146 ? -4.516 24.125 14 1 97.56 146 HIS B C 1
ATOM 2649 O O . HIS B 1 146 ? -3.492 24.734 14.328 1 97.56 146 HIS B O 1
ATOM 2655 N N . GLU B 1 147 ? -5.312 24.531 13.039 1 97.75 147 GLU B N 1
ATOM 2656 C CA . GLU B 1 147 ? -5.203 25.828 12.367 1 97.75 147 GLU B CA 1
ATOM 2657 C C . GLU B 1 147 ? -3.863 25.969 11.648 1 97.75 147 GLU B C 1
ATOM 2659 O O . GLU B 1 147 ? -3.168 26.969 11.812 1 97.75 147 GLU B O 1
ATOM 2664 N N . ILE B 1 148 ? -3.52 24.938 10.977 1 98 148 ILE B N 1
ATOM 2665 C CA . ILE B 1 148 ? -2.268 24.891 10.234 1 98 148 ILE B CA 1
ATOM 2666 C C . ILE B 1 148 ? -2.531 25.203 8.758 1 98 148 ILE B C 1
ATOM 2668 O O . ILE B 1 148 ? -3.414 24.594 8.141 1 98 148 ILE B O 1
ATOM 2672 N N . GLY B 1 149 ? -1.784 26.078 8.172 1 97.31 149 GLY B N 1
ATOM 2673 C CA . GLY B 1 149 ? -1.83 26.344 6.742 1 97.31 149 GLY B CA 1
ATOM 2674 C C . GLY B 1 149 ? -3.119 27.016 6.301 1 97.31 149 GLY B C 1
ATOM 2675 O O . GLY B 1 149 ? -3.57 26.812 5.172 1 97.31 149 GLY B O 1
ATOM 2676 N N . PHE B 1 150 ? -3.768 27.781 7.188 1 97.5 150 PHE B N 1
ATOM 2677 C CA . PHE B 1 150 ? -4.977 28.5 6.797 1 97.5 150 PHE B CA 1
ATOM 2678 C C . PHE B 1 150 ? -4.715 29.375 5.586 1 97.5 150 PHE B C 1
ATOM 2680 O O . PHE B 1 150 ? -3.672 30.031 5.496 1 97.5 150 PHE B O 1
ATOM 2687 N N . GLY B 1 151 ? -5.668 29.297 4.598 1 97.88 151 GLY B N 1
ATOM 2688 C CA . GLY B 1 151 ? -5.539 30.047 3.355 1 97.88 151 GLY B CA 1
ATOM 2689 C C . GLY B 1 151 ? -4.996 29.219 2.211 1 97.88 151 GLY B C 1
ATOM 2690 O O . GLY B 1 151 ? -5.074 29.625 1.05 1 97.88 151 GLY B O 1
ATOM 2691 N N . SER B 1 152 ? -4.504 28.062 2.504 1 98.31 152 SER B N 1
ATOM 2692 C CA . SER B 1 152 ? -3.891 27.203 1.494 1 98.31 152 SER B CA 1
ATOM 2693 C C . SER B 1 152 ? -4.949 26.469 0.675 1 98.31 152 SER B C 1
ATOM 2695 O O . SER B 1 152 ? -6.09 26.312 1.118 1 98.31 152 SER B O 1
ATOM 2697 N N . LYS B 1 153 ? -4.578 26.078 -0.51 1 98.75 153 LYS B N 1
ATOM 2698 C CA . LYS B 1 153 ? -5.348 25.141 -1.32 1 98.75 153 LYS B CA 1
ATOM 2699 C C . LYS B 1 153 ? -5.039 23.688 -0.933 1 98.75 153 LYS B C 1
ATOM 2701 O O . LYS B 1 153 ? -3.871 23.297 -0.847 1 98.75 153 LYS B O 1
ATOM 2706 N N . VAL B 1 154 ? -6.121 22.906 -0.623 1 98.62 154 VAL B N 1
ATOM 2707 C CA . VAL B 1 154 ? -5.906 21.562 -0.106 1 98.62 154 VAL B CA 1
ATOM 2708 C C . VAL B 1 154 ? -6.848 20.578 -0.804 1 98.62 154 VAL B C 1
ATOM 2710 O O . VAL B 1 154 ? -7.789 21 -1.485 1 98.62 154 VAL B O 1
ATOM 2713 N N . THR B 1 155 ? -6.535 19.297 -0.734 1 98.5 155 THR B N 1
ATOM 2714 C CA . THR B 1 155 ? -7.445 18.219 -1.109 1 98.5 155 THR B CA 1
ATOM 2715 C C . THR B 1 155 ? -7.531 17.172 -0 1 98.5 155 THR B C 1
ATOM 2717 O O . THR B 1 155 ? -6.75 17.203 0.952 1 98.5 155 THR B O 1
ATOM 2720 N N . THR B 1 156 ? -8.578 16.359 0.016 1 97.19 156 THR B N 1
ATOM 2721 C CA . THR B 1 156 ? -8.828 15.289 0.967 1 97.19 156 THR B CA 1
ATOM 2722 C C . THR B 1 156 ? -9.5 14.102 0.277 1 97.19 156 THR B C 1
ATOM 2724 O O . THR B 1 156 ? -9.844 14.18 -0.906 1 97.19 156 THR B O 1
ATOM 2727 N N . HIS B 1 157 ? -9.547 13.125 1.073 1 93.75 157 HIS B N 1
ATOM 2728 C CA . HIS B 1 157 ? -10.523 12.141 0.637 1 93.75 157 HIS B CA 1
ATOM 2729 C C . HIS B 1 157 ? -11.891 12.789 0.424 1 93.75 157 HIS B C 1
ATOM 2731 O O . HIS B 1 157 ? -12.297 13.664 1.19 1 93.75 157 HIS B O 1
ATOM 2737 N N . PRO B 1 158 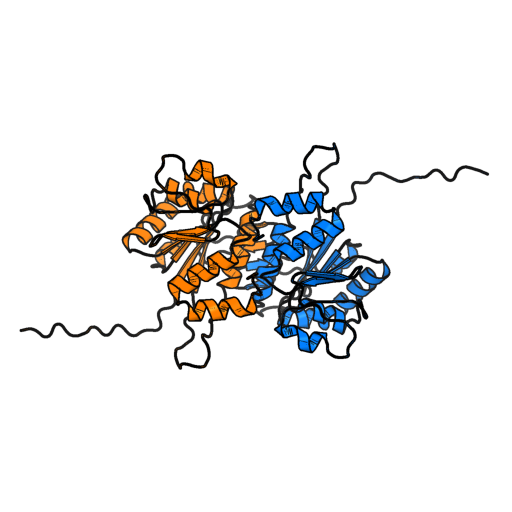? -12.656 12.32 -0.565 1 95.12 158 PRO B N 1
ATOM 2738 C CA . PRO B 1 158 ? -13.961 12.938 -0.831 1 95.12 158 PRO B CA 1
ATOM 2739 C C . PRO B 1 158 ? -14.867 12.953 0.399 1 95.12 158 PRO B C 1
ATOM 2741 O O . PRO B 1 158 ? -15.586 13.93 0.622 1 95.12 158 PRO B O 1
ATOM 2744 N N . LEU B 1 159 ? -14.781 11.992 1.221 1 91.88 159 LEU B N 1
ATOM 2745 C CA . LEU B 1 159 ? -15.656 11.859 2.383 1 91.88 159 LEU B CA 1
ATOM 2746 C C . LEU B 1 159 ? -15.266 12.859 3.465 1 91.88 159 LEU B C 1
ATOM 2748 O O . LEU B 1 159 ? -16.031 13.102 4.402 1 91.88 159 LEU B O 1
ATOM 2752 N N . ALA B 1 160 ? -14.109 13.367 3.348 1 95.06 160 ALA B N 1
ATOM 2753 C CA . ALA B 1 160 ? -13.633 14.305 4.363 1 95.06 160 ALA B CA 1
ATOM 2754 C C . ALA B 1 160 ? -13.781 15.75 3.885 1 95.06 160 ALA B C 1
ATOM 2756 O O . ALA B 1 160 ? -13.469 16.688 4.621 1 95.06 160 ALA B O 1
ATOM 2757 N N . LYS B 1 161 ? -14.281 15.977 2.684 1 97.25 161 LYS B N 1
ATOM 2758 C CA . LYS B 1 161 ? -14.352 17.297 2.084 1 97.25 161 LYS B CA 1
ATOM 2759 C C . LYS B 1 161 ? -15.227 18.234 2.908 1 97.25 161 LYS B C 1
ATOM 2761 O O . LYS B 1 161 ? -14.828 19.359 3.219 1 97.25 161 LYS B O 1
ATOM 2766 N N . ASP B 1 162 ? -16.391 17.797 3.275 1 96.81 162 ASP B N 1
ATOM 2767 C CA . ASP B 1 162 ? -17.328 18.641 4 1 96.81 162 ASP B CA 1
ATOM 2768 C C . ASP B 1 162 ? -16.734 19.109 5.328 1 96.81 162 ASP B C 1
ATOM 2770 O O . ASP B 1 162 ? -16.828 20.281 5.684 1 96.81 162 ASP B O 1
ATOM 2774 N N . LYS B 1 163 ? -16.172 18.172 5.949 1 96.06 163 LYS B N 1
ATOM 2775 C CA . LYS B 1 163 ? -15.539 18.516 7.215 1 96.06 163 LYS B CA 1
ATOM 2776 C C . LYS B 1 163 ? -14.406 19.516 7.004 1 96.06 163 LYS B C 1
ATOM 2778 O O . LYS B 1 163 ? -14.289 20.5 7.738 1 96.06 163 LYS B O 1
ATOM 2783 N N . MET B 1 164 ? -13.578 19.281 6.035 1 97.25 164 MET B N 1
ATOM 2784 C CA . MET B 1 164 ? -12.398 20.094 5.75 1 97.25 164 MET B CA 1
ATOM 2785 C C . MET B 1 164 ? -12.805 21.531 5.418 1 97.25 164 MET B C 1
ATOM 2787 O O . MET B 1 164 ? -12.102 22.469 5.781 1 97.25 164 MET B O 1
ATOM 2791 N N . MET B 1 165 ? -13.852 21.656 4.785 1 97.12 165 MET B N 1
ATOM 2792 C CA . MET B 1 165 ? -14.227 22.969 4.258 1 97.12 165 MET B CA 1
ATOM 2793 C C . MET B 1 165 ? -15.133 23.703 5.23 1 97.12 165 MET B C 1
ATOM 2795 O O . MET B 1 165 ? -15.578 24.828 4.953 1 97.12 165 MET B O 1
ATOM 2799 N N . ASN B 1 166 ? -15.234 23.047 6.312 1 91.56 166 ASN B N 1
ATOM 2800 C CA . ASN B 1 166 ? -15.984 23.734 7.359 1 91.56 166 ASN B CA 1
ATOM 2801 C C . ASN B 1 166 ? -15.266 25 7.824 1 91.56 166 ASN B C 1
ATOM 2803 O O . ASN B 1 166 ? -14.086 24.953 8.18 1 91.56 166 ASN B O 1
ATOM 2807 N N . GLY B 1 167 ? -15.93 26.234 7.785 1 92.75 167 GLY B N 1
ATOM 2808 C CA . GLY B 1 167 ? -15.367 27.5 8.234 1 92.75 167 GLY B CA 1
ATOM 2809 C C . GLY B 1 167 ? -14.648 28.266 7.133 1 92.75 167 GLY B C 1
ATOM 2810 O O . GLY B 1 167 ? -14.219 29.391 7.332 1 92.75 167 GLY B O 1
ATOM 2811 N N . SER B 1 168 ? -14.477 27.688 5.938 1 92.62 168 SER B N 1
ATOM 2812 C CA . SER B 1 168 ? -13.914 28.328 4.75 1 92.62 168 SER B CA 1
ATOM 2813 C C . SER B 1 168 ? -12.492 28.812 4.996 1 92.62 168 SER B C 1
ATOM 2815 O O . SER B 1 168 ? -12.141 29.938 4.637 1 92.62 168 SER B O 1
ATOM 2817 N N . HIS B 1 169 ? -11.734 28.016 5.707 1 97.5 169 HIS B N 1
ATOM 2818 C CA . HIS B 1 169 ? -10.359 28.375 6.047 1 97.5 169 HIS B CA 1
ATOM 2819 C C . HIS B 1 169 ? -9.391 27.984 4.938 1 97.5 169 HIS B C 1
ATOM 2821 O O . HIS B 1 169 ? -8.234 28.406 4.938 1 97.5 169 HIS B O 1
ATOM 2827 N N . TYR B 1 170 ? -9.852 27.109 4.027 1 98.25 170 TYR B N 1
ATOM 2828 C CA . TYR B 1 170 ? -9.055 26.609 2.914 1 98.25 170 TYR B CA 1
ATOM 2829 C C . TYR B 1 170 ? -9.812 26.734 1.6 1 98.25 170 TYR B C 1
ATOM 2831 O O . TYR B 1 170 ? -11.023 26.969 1.595 1 98.25 170 TYR B O 1
ATOM 2839 N N . SER B 1 171 ? -9.086 26.703 0.477 1 98.5 171 SER B N 1
ATOM 2840 C CA . SER B 1 171 ? -9.688 26.438 -0.822 1 98.5 171 SER B CA 1
ATOM 2841 C C . SER B 1 171 ? -9.523 24.969 -1.206 1 98.5 171 SER B C 1
ATOM 2843 O O . SER B 1 171 ? -8.516 24.344 -0.864 1 98.5 171 SER B O 1
ATOM 2845 N N . TYR B 1 172 ? -10.531 24.484 -1.928 1 98.31 172 TYR B N 1
ATOM 2846 C CA . TYR B 1 172 ? -10.539 23.047 -2.17 1 98.31 172 TYR B CA 1
ATOM 2847 C C . TYR B 1 172 ? -10.148 22.734 -3.607 1 98.31 172 TYR B C 1
ATOM 2849 O O . TYR B 1 172 ? -10.578 23.406 -4.539 1 98.31 172 TYR B O 1
ATOM 2857 N N . SER B 1 173 ? -9.305 21.75 -3.758 1 98.31 173 SER B N 1
ATOM 2858 C CA . SER B 1 173 ? -8.852 21.219 -5.039 1 98.31 173 SER B CA 1
ATOM 2859 C C . SER B 1 173 ? -9.289 19.781 -5.23 1 98.31 173 SER B C 1
ATOM 2861 O O . SER B 1 173 ? -9.281 18.984 -4.281 1 98.31 173 SER B O 1
ATOM 2863 N N . GLU B 1 174 ? -9.633 19.406 -6.48 1 96.75 174 GLU B N 1
ATOM 2864 C CA . GLU B 1 174 ? -9.961 18.016 -6.797 1 96.75 174 GLU B CA 1
ATOM 2865 C C . GLU B 1 174 ? -8.75 17.281 -7.367 1 96.75 174 GLU B C 1
ATOM 2867 O O . GLU B 1 174 ? -8.883 16.172 -7.91 1 96.75 174 GLU B O 1
ATOM 2872 N N . SER B 1 175 ? -7.613 17.953 -7.27 1 97.31 175 SER B N 1
ATOM 2873 C CA . SER B 1 175 ? -6.387 17.312 -7.742 1 97.31 175 SER B CA 1
ATOM 2874 C C . SER B 1 175 ? -6.051 16.078 -6.914 1 97.31 175 SER B C 1
ATOM 2876 O O . SER B 1 175 ? -6.375 16.016 -5.727 1 97.31 175 SER B O 1
ATOM 2878 N N . ARG B 1 176 ? -5.402 15.102 -7.562 1 96.25 176 ARG B N 1
ATOM 2879 C CA . ARG B 1 176 ? -4.973 13.891 -6.871 1 96.25 176 ARG B CA 1
ATOM 2880 C C . ARG B 1 176 ? -3.936 14.211 -5.801 1 96.25 176 ARG B C 1
ATOM 2882 O O . ARG B 1 176 ? -3.924 13.594 -4.734 1 96.25 176 ARG B O 1
ATOM 2889 N N . VAL B 1 177 ? -3.018 15.086 -6.129 1 97.31 177 VAL B N 1
ATOM 2890 C CA . VAL B 1 177 ? -2.068 15.68 -5.195 1 97.31 177 VAL B CA 1
ATOM 2891 C C . VAL B 1 177 ? -2.096 17.203 -5.328 1 97.31 177 VAL B C 1
ATOM 2893 O O . VAL B 1 177 ? -2.027 17.734 -6.438 1 97.31 177 VAL B O 1
ATOM 2896 N N . GLU B 1 178 ? -2.279 17.906 -4.195 1 98.69 178 GLU B N 1
ATOM 2897 C CA . GLU B 1 178 ? -2.312 19.359 -4.172 1 98.69 178 GLU B CA 1
ATOM 2898 C C . GLU B 1 178 ? -1.196 19.922 -3.295 1 98.69 178 GLU B C 1
ATOM 2900 O O . GLU B 1 178 ? -1.097 19.578 -2.113 1 98.69 178 GLU B O 1
ATOM 2905 N N . ARG B 1 179 ? -0.333 20.719 -3.924 1 98.12 179 ARG B N 1
ATOM 2906 C CA . ARG B 1 179 ? 0.697 21.422 -3.162 1 98.12 179 ARG B CA 1
ATOM 2907 C C . ARG B 1 179 ? 0.49 22.938 -3.219 1 98.12 179 ARG B C 1
ATOM 2909 O O . ARG B 1 179 ? 0.417 23.516 -4.301 1 98.12 179 ARG B O 1
ATOM 2916 N N . ASP B 1 180 ? 0.375 23.5 -2.082 1 98.44 180 ASP B N 1
ATOM 2917 C CA . ASP B 1 180 ? 0.337 24.953 -1.925 1 98.44 180 ASP B CA 1
ATOM 2918 C C . ASP B 1 180 ? 1.383 25.422 -0.917 1 98.44 180 ASP B C 1
ATOM 2920 O O . ASP B 1 180 ? 1.149 25.375 0.293 1 98.44 180 ASP B O 1
ATOM 2924 N N . GLY B 1 181 ? 2.529 25.875 -1.455 1 96.44 181 GLY B N 1
ATOM 2925 C CA . GLY B 1 181 ? 3.625 26.219 -0.568 1 96.44 181 GLY B CA 1
ATOM 2926 C C . GLY B 1 181 ? 4.129 25.062 0.258 1 96.44 181 GLY B C 1
ATOM 2927 O O . GLY B 1 181 ? 4.594 24.062 -0.292 1 96.44 181 GLY B O 1
ATOM 2928 N N . LEU B 1 182 ? 3.924 25.172 1.576 1 96.06 182 LEU B N 1
ATOM 2929 C CA . LEU B 1 182 ? 4.465 24.188 2.498 1 96.06 182 LEU B CA 1
ATOM 2930 C C . LEU B 1 182 ? 3.422 23.125 2.836 1 96.06 182 LEU B C 1
ATOM 2932 O O . LEU B 1 182 ? 3.691 22.203 3.605 1 96.06 182 LEU B O 1
ATOM 2936 N N . ILE B 1 183 ? 2.244 23.219 2.266 1 98.44 183 ILE B N 1
ATOM 2937 C CA . ILE B 1 183 ? 1.156 22.281 2.518 1 98.44 183 ILE B CA 1
ATOM 2938 C C . ILE B 1 183 ? 0.986 21.344 1.315 1 98.44 183 ILE B C 1
ATOM 2940 O O . ILE B 1 183 ? 0.791 21.812 0.19 1 98.44 183 ILE B O 1
ATOM 2944 N N . LEU B 1 184 ? 1.185 20.078 1.556 1 97.81 184 LEU B N 1
ATOM 2945 C CA . LEU B 1 184 ? 1.025 19.047 0.539 1 97.81 184 LEU B CA 1
ATOM 2946 C C . LEU B 1 184 ? -0.04 18.031 0.952 1 97.81 184 LEU B C 1
ATOM 2948 O O . LEU B 1 184 ? 0.077 17.391 2 1 97.81 184 LEU B O 1
ATOM 2952 N N . THR B 1 185 ? -1.151 17.938 0.178 1 98.12 185 THR B N 1
ATOM 2953 C CA . THR B 1 185 ? -2.234 17.031 0.555 1 98.12 185 THR B CA 1
ATOM 2954 C C . THR B 1 185 ? -2.578 16.094 -0.597 1 98.12 185 THR B C 1
ATOM 2956 O O . THR B 1 185 ? -2.279 16.391 -1.756 1 98.12 185 THR B O 1
ATOM 2959 N N . SER B 1 186 ? -3.133 14.969 -0.261 1 96 186 SER B N 1
ATOM 2960 C CA . SER B 1 186 ? -3.592 13.992 -1.238 1 96 186 SER B CA 1
ATOM 2961 C C . SER B 1 186 ? -4.887 13.32 -0.784 1 96 186 SER B C 1
ATOM 2963 O O . SER B 1 186 ? -5.355 13.562 0.331 1 96 186 SER B O 1
ATOM 2965 N N . ARG B 1 187 ? -5.441 12.523 -1.614 1 94.62 187 ARG B N 1
ATOM 2966 C CA . ARG B 1 187 ? -6.855 12.195 -1.453 1 94.62 187 ARG B CA 1
ATOM 2967 C C . ARG B 1 187 ? -7.031 10.859 -0.739 1 94.62 187 ARG B C 1
ATOM 2969 O O . ARG B 1 187 ? -7.984 10.672 0.02 1 94.62 187 ARG B O 1
ATOM 2976 N N . GLY B 1 188 ? -6.195 9.859 -1.059 1 87.81 188 GLY B N 1
ATOM 2977 C CA . GLY B 1 188 ? -6.434 8.57 -0.433 1 87.81 188 GLY B CA 1
ATOM 2978 C C . GLY B 1 188 ? -5.484 7.488 -0.912 1 87.81 188 GLY B C 1
ATOM 2979 O O . GLY B 1 188 ? -4.418 7.789 -1.451 1 87.81 188 GLY B O 1
ATOM 2980 N N . PRO B 1 189 ? -5.867 6.172 -0.643 1 83.44 189 PRO B N 1
ATOM 2981 C CA . PRO B 1 189 ? -5 5.047 -1 1 83.44 189 PRO B CA 1
ATOM 2982 C C . PRO B 1 189 ? -4.602 5.055 -2.473 1 83.44 189 PRO B C 1
ATOM 2984 O O . PRO B 1 189 ? -3.439 4.801 -2.803 1 83.44 189 PRO B O 1
ATOM 2987 N N . GLY B 1 190 ? -5.516 5.398 -3.334 1 85.62 190 GLY B N 1
ATOM 2988 C CA . GLY B 1 190 ? -5.254 5.371 -4.766 1 85.62 190 GLY B CA 1
ATOM 2989 C C . GLY B 1 190 ? -4.301 6.461 -5.219 1 85.62 190 GLY B C 1
ATOM 2990 O O . GLY B 1 190 ? -3.787 6.418 -6.34 1 85.62 190 GLY B O 1
ATOM 2991 N N . THR B 1 191 ? -4.008 7.375 -4.379 1 90.75 191 THR B N 1
ATOM 2992 C CA . THR B 1 191 ? -3.111 8.477 -4.723 1 90.75 191 THR B CA 1
ATOM 2993 C C . THR B 1 191 ? -1.847 8.43 -3.871 1 90.75 191 THR B C 1
ATOM 2995 O O . THR B 1 191 ? -1.019 9.336 -3.928 1 90.75 191 THR B O 1
ATOM 2998 N N . SER B 1 192 ? -1.695 7.352 -3.109 1 87.06 192 SER B N 1
ATOM 2999 C CA . SER B 1 192 ? -0.641 7.289 -2.104 1 87.06 192 SER B CA 1
ATOM 3000 C C . SER B 1 192 ? 0.741 7.312 -2.748 1 87.06 192 SER B C 1
ATOM 3002 O O . SER B 1 192 ? 1.675 7.906 -2.207 1 87.06 192 SER B O 1
ATOM 3004 N N . PHE B 1 193 ? 0.906 6.711 -3.922 1 85.44 193 PHE B N 1
ATOM 3005 C CA . PHE B 1 193 ? 2.211 6.703 -4.57 1 85.44 193 PHE B CA 1
ATOM 3006 C C . PHE B 1 193 ? 2.531 8.07 -5.164 1 85.44 193 PHE B C 1
ATOM 3008 O O . PHE B 1 193 ? 3.67 8.539 -5.082 1 85.44 193 PHE B O 1
ATOM 3015 N N . GLU B 1 194 ? 1.57 8.703 -5.742 1 91.06 194 GLU B N 1
ATOM 3016 C CA . GLU B 1 194 ? 1.767 10.07 -6.227 1 91.06 194 GLU B CA 1
ATOM 3017 C C . GLU B 1 194 ? 2.1 11.016 -5.082 1 91.06 194 GLU B C 1
ATOM 3019 O O . GLU B 1 194 ? 2.939 11.906 -5.23 1 91.06 194 GLU B O 1
ATOM 3024 N N . PHE B 1 195 ? 1.475 10.773 -4.039 1 90.88 195 PHE B N 1
ATOM 3025 C CA . PHE B 1 195 ? 1.705 11.547 -2.824 1 90.88 195 PHE B CA 1
ATOM 3026 C C . PHE B 1 195 ? 3.145 11.391 -2.348 1 90.88 195 PHE B C 1
ATOM 3028 O O . PHE B 1 195 ? 3.832 12.375 -2.09 1 90.88 195 PHE B O 1
ATOM 3035 N N . ALA B 1 196 ? 3.543 10.18 -2.277 1 86.88 196 ALA B N 1
ATOM 3036 C CA . ALA B 1 196 ? 4.906 9.883 -1.853 1 86.88 196 ALA B CA 1
ATOM 3037 C C . ALA B 1 196 ? 5.926 10.492 -2.809 1 86.88 196 ALA B C 1
ATOM 3039 O O . ALA B 1 196 ? 6.922 11.078 -2.371 1 86.88 196 ALA B O 1
ATOM 3040 N N . LEU B 1 197 ? 5.688 10.445 -4.062 1 88.5 197 LEU B N 1
ATOM 3041 C CA . LEU B 1 197 ? 6.605 10.992 -5.059 1 88.5 197 LEU B CA 1
ATOM 3042 C C . LEU B 1 197 ? 6.668 12.516 -4.965 1 88.5 197 LEU B C 1
ATOM 3044 O O . LEU B 1 197 ? 7.727 13.109 -5.164 1 88.5 197 LEU B O 1
ATOM 3048 N N . ALA B 1 198 ? 5.547 13.117 -4.672 1 93.38 198 ALA B N 1
ATOM 3049 C CA . ALA B 1 198 ? 5.527 14.57 -4.496 1 93.38 198 ALA B CA 1
ATOM 3050 C C . ALA B 1 198 ? 6.379 14.984 -3.297 1 93.38 198 ALA B C 1
ATOM 3052 O O . ALA B 1 198 ? 7.051 16.016 -3.336 1 93.38 198 ALA B O 1
ATOM 3053 N N . ILE B 1 199 ? 6.348 14.164 -2.273 1 90 199 ILE B N 1
ATOM 3054 C CA . ILE B 1 199 ? 7.176 14.438 -1.104 1 90 199 ILE B CA 1
ATOM 3055 C C . ILE B 1 199 ? 8.648 14.297 -1.471 1 90 199 ILE B C 1
ATOM 3057 O O . ILE B 1 199 ? 9.469 15.156 -1.139 1 90 199 ILE B O 1
ATOM 3061 N N . VAL B 1 200 ? 8.992 13.25 -2.172 1 86.62 200 VAL B N 1
ATOM 3062 C CA . VAL B 1 200 ? 10.367 13.023 -2.594 1 86.62 200 VAL B CA 1
ATOM 3063 C C . VAL B 1 200 ? 10.836 14.18 -3.471 1 86.62 200 VAL B C 1
ATOM 3065 O O . VAL B 1 200 ? 11.961 14.664 -3.318 1 86.62 200 VAL B O 1
ATOM 3068 N N . GLU B 1 201 ? 9.969 14.547 -4.344 1 90.31 201 GLU B N 1
ATOM 3069 C CA . GLU B 1 201 ? 10.32 15.641 -5.238 1 90.31 201 GLU B CA 1
ATOM 3070 C C . GLU B 1 201 ? 10.57 16.922 -4.453 1 90.31 201 GLU B C 1
ATOM 3072 O O . GLU B 1 201 ? 11.516 17.672 -4.75 1 90.31 201 GLU B O 1
ATOM 3077 N N . ALA B 1 202 ? 9.797 17.156 -3.471 1 89.62 202 ALA B N 1
ATOM 3078 C CA . ALA B 1 202 ? 9.945 18.359 -2.652 1 89.62 202 ALA B CA 1
ATOM 3079 C C . ALA B 1 202 ? 11.25 18.312 -1.858 1 89.62 202 ALA B C 1
ATOM 3081 O O . ALA B 1 202 ? 11.891 19.344 -1.659 1 89.62 202 ALA B O 1
ATOM 3082 N N . LEU B 1 203 ? 11.641 17.094 -1.489 1 84.12 203 LEU B N 1
ATOM 3083 C CA . LEU B 1 203 ? 12.797 16.953 -0.604 1 84.12 203 LEU B CA 1
ATOM 3084 C C . LEU B 1 203 ? 14.086 16.812 -1.406 1 84.12 203 LEU B C 1
ATOM 3086 O O . LEU B 1 203 ? 15.133 17.312 -0.997 1 84.12 203 LEU B O 1
ATOM 3090 N N . SER B 1 204 ? 13.922 16.109 -2.541 1 83.19 204 SER B N 1
ATOM 3091 C CA . SER B 1 204 ? 15.156 15.664 -3.18 1 83.19 204 SER B CA 1
ATOM 3092 C C . SER B 1 204 ? 15.195 16.078 -4.648 1 83.19 204 SER B C 1
ATOM 3094 O O . SER B 1 204 ? 16.172 15.789 -5.352 1 83.19 204 SER B O 1
ATOM 3096 N N . GLY B 1 205 ? 14.156 16.625 -5.078 1 86.12 205 GLY B N 1
ATOM 3097 C CA . GLY B 1 205 ? 14.133 17.094 -6.453 1 86.12 205 GLY B CA 1
ATOM 3098 C C . GLY B 1 205 ? 13.477 16.109 -7.406 1 86.12 205 GLY B C 1
ATOM 3099 O O . GLY B 1 205 ? 13.289 14.945 -7.07 1 86.12 205 GLY B O 1
ATOM 3100 N N . LYS B 1 206 ? 13.219 16.625 -8.586 1 90.12 206 LYS B N 1
ATOM 3101 C CA . LYS B 1 206 ? 12.469 15.891 -9.594 1 90.12 206 LYS B CA 1
ATOM 3102 C C . LYS B 1 206 ? 13.25 14.688 -10.102 1 90.12 206 LYS B C 1
ATOM 3104 O O . LYS B 1 206 ? 12.68 13.625 -10.352 1 90.12 206 LYS B O 1
ATOM 3109 N N . GLU B 1 207 ? 14.484 14.82 -10.273 1 85.56 207 GLU B N 1
ATOM 3110 C CA . GLU B 1 207 ? 15.305 13.727 -10.789 1 85.56 207 GLU B CA 1
ATOM 3111 C C . GLU B 1 207 ? 15.242 12.508 -9.867 1 85.56 207 GLU B C 1
ATOM 3113 O O . GLU B 1 207 ? 15.078 11.375 -10.336 1 85.56 207 GLU B O 1
ATOM 3118 N N . VAL B 1 208 ? 15.328 12.781 -8.578 1 82.62 208 VAL B N 1
ATOM 3119 C CA . VAL B 1 208 ? 15.266 11.703 -7.605 1 82.62 208 VAL B CA 1
ATOM 3120 C C . VAL B 1 208 ? 13.875 11.078 -7.609 1 82.62 208 VAL B C 1
ATOM 3122 O O . VAL B 1 208 ? 13.734 9.852 -7.582 1 82.62 208 VAL B O 1
ATOM 3125 N N . ALA B 1 209 ? 12.883 11.891 -7.711 1 87.88 209 ALA B N 1
ATOM 3126 C CA . ALA B 1 209 ? 11.516 11.391 -7.762 1 87.88 209 ALA B CA 1
ATOM 3127 C C . ALA B 1 209 ? 11.297 10.508 -8.984 1 87.88 209 ALA B C 1
ATOM 3129 O O . ALA B 1 209 ? 10.625 9.469 -8.898 1 87.88 209 ALA B O 1
ATOM 3130 N N . ASP B 1 210 ? 11.875 10.844 -10.094 1 87.69 210 ASP B N 1
ATOM 3131 C CA . ASP B 1 210 ? 11.734 10.062 -11.312 1 87.69 210 ASP B CA 1
ATOM 3132 C C . ASP B 1 210 ? 12.422 8.703 -11.18 1 87.69 210 ASP B C 1
ATOM 3134 O O . ASP B 1 210 ? 11.922 7.695 -11.68 1 87.69 210 ASP B O 1
ATOM 3138 N N . GLN B 1 211 ? 13.484 8.711 -10.555 1 82.12 211 GLN B N 1
ATOM 3139 C CA . GLN B 1 211 ? 14.211 7.461 -10.328 1 82.12 211 GLN B CA 1
ATOM 3140 C C . GLN B 1 211 ? 13.406 6.508 -9.453 1 82.12 211 GLN B C 1
ATOM 3142 O O . GLN B 1 211 ? 13.398 5.297 -9.688 1 82.12 211 GLN B O 1
ATOM 3147 N N . VAL B 1 212 ? 12.727 7.086 -8.469 1 82.56 212 VAL B N 1
ATOM 3148 C CA . VAL B 1 212 ? 11.93 6.281 -7.551 1 82.56 212 VAL B CA 1
ATOM 3149 C C . VAL B 1 212 ? 10.664 5.797 -8.258 1 82.56 212 VAL B C 1
ATOM 3151 O O . VAL B 1 212 ? 10.188 4.688 -7.992 1 82.56 212 VAL B O 1
ATOM 3154 N N . LYS B 1 213 ? 10.219 6.555 -9.148 1 86.81 213 LYS B N 1
ATOM 3155 C CA . LYS B 1 213 ? 8.961 6.285 -9.836 1 86.81 213 LYS B CA 1
ATOM 3156 C C . LYS B 1 213 ? 9.102 5.129 -10.82 1 86.81 213 LYS B C 1
ATOM 3158 O O . LYS B 1 213 ? 8.18 4.332 -10.992 1 86.81 213 LYS B O 1
ATOM 3163 N N . ALA B 1 214 ? 10.172 4.926 -11.375 1 82.5 214 ALA B N 1
ATOM 3164 C CA . ALA B 1 214 ? 10.391 4.039 -12.516 1 82.5 214 ALA B CA 1
ATOM 3165 C C . ALA B 1 214 ? 10.016 2.602 -12.164 1 82.5 214 ALA B C 1
ATOM 3167 O O . ALA B 1 214 ? 9.242 1.966 -12.883 1 82.5 214 ALA B O 1
ATOM 3168 N N . PRO B 1 215 ? 10.414 2.145 -11.07 1 81.56 215 PRO B N 1
ATOM 3169 C CA . PRO B 1 215 ? 10.117 0.737 -10.789 1 81.56 215 PRO B CA 1
ATOM 3170 C C . PRO B 1 215 ? 8.711 0.528 -10.242 1 81.56 215 PRO B C 1
ATOM 3172 O O . PRO B 1 215 ? 8.281 -0.613 -10.055 1 81.56 215 PRO B O 1
ATOM 3175 N N . LEU B 1 216 ? 7.914 1.558 -10.008 1 84.69 216 LEU B N 1
ATOM 3176 C CA . LEU B 1 216 ? 6.613 1.439 -9.359 1 84.69 216 LEU B CA 1
ATOM 3177 C C . LEU B 1 216 ? 5.539 1.062 -10.375 1 84.69 216 LEU B C 1
ATOM 3179 O O . LEU B 1 216 ? 4.441 0.645 -10 1 84.69 216 LEU B O 1
ATOM 3183 N N . VAL B 1 217 ? 5.773 1.228 -11.625 1 88.31 217 VAL B N 1
ATOM 3184 C CA . VAL B 1 217 ? 4.84 0.914 -12.703 1 88.31 217 VAL B CA 1
ATOM 3185 C C . VAL B 1 217 ? 3.521 1.652 -12.477 1 88.31 217 VAL B C 1
ATOM 3187 O O . VAL B 1 217 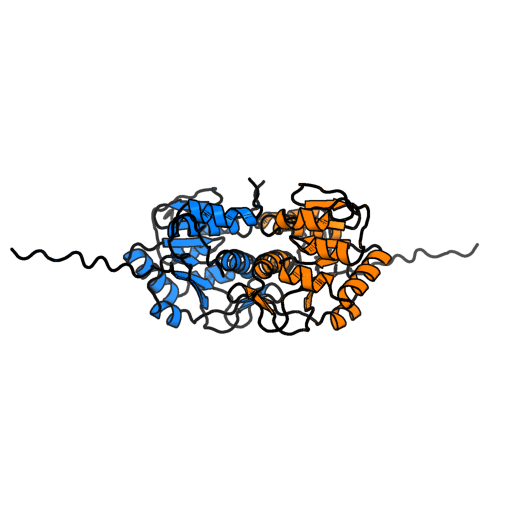? 2.449 1.045 -12.5 1 88.31 217 VAL B O 1
ATOM 3190 N N . LEU B 1 218 ? 3.607 2.91 -12.156 1 88.25 218 LEU B N 1
ATOM 3191 C CA . LEU B 1 218 ? 2.414 3.725 -11.961 1 88.25 218 LEU B CA 1
ATOM 3192 C C . LEU B 1 218 ? 1.716 3.998 -13.289 1 88.25 218 LEU B C 1
ATOM 3194 O O . LEU B 1 218 ? 2.354 3.984 -14.344 1 88.25 218 LEU B O 1
ATOM 3198 N N . LYS B 1 219 ? 0.429 4.172 -13.125 1 84.31 219 LYS B N 1
ATOM 3199 C CA . LYS B 1 219 ? -0.355 4.523 -14.312 1 84.31 219 LYS B CA 1
ATOM 3200 C C . LYS B 1 219 ? 0.01 5.914 -14.82 1 84.31 219 LYS B C 1
ATOM 3202 O O . LYS B 1 219 ? 0.217 6.836 -14.031 1 84.31 219 LYS B O 1
ATOM 3207 N N . ASP B 1 220 ? 0.187 6.105 -16.156 1 72.5 220 ASP B N 1
ATOM 3208 C CA . ASP B 1 220 ? 0.537 7.387 -16.766 1 72.5 220 ASP B CA 1
ATOM 3209 C C . ASP B 1 220 ? -0.588 8.406 -16.578 1 72.5 220 ASP B C 1
ATOM 3211 O O . ASP B 1 220 ? -1.763 8.031 -16.516 1 72.5 220 ASP B O 1
#

Sequence (440 aa):
MTSLRARQSASGARSAVGVVLGGPRSGGFSRPVAAEAGSFSGLLADRRVRISRLAPAPPRKIKVTVAGLAGKDPVQCSRDVVICPDASLEDAKKEGPYDVVVLPGGNLGAQNLSESAAVKEILKEQEKRKGLIAAICAGPTALLAHEIGFGSKVTTHPLAKDKMMNGSHYSYSESRVERDGLILTSRGPGTSFEFALAIVEALSGKEVADQVKAPLVLKDMTSLRARQSASGARSAVGVVLGGPRSGGFSRPVAAEAGSFSGLLADRRVRISRLAPAPPRKIKVTVAGLAGKDPVQCSRDVVICPDASLEDAKKEGPYDVVVLPGGNLGAQNLSESAAVKEILKEQEKRKGLIAAICAGPTALLAHEIGFGSKVTTHPLAKDKMMNGSHYSYSESRVERDGLILTSRGPGTSFEFALAIVEALSGKEVADQVKAPLVLKD

pLDDT: mean 76.23, std 22.5, range [23.55, 98.75]

InterPro domains:
  IPR002818 DJ-1/PfpI [PF01965] (61-201)
  IPR006287 Protein/nucleic acid deglycase DJ-1 [TIGR01383] (61-214)
  IPR029062 Class I glutamine amidotransferase-like [G3DSA:3.40.50.880] (37-220)
  IPR029062 Class I glutamine amidotransferase-like [SSF52317] (58-217)
  IPR050325 Protein/nucleic acid deglycase [PTHR48094] (60-213)

Foldseek 3Di:
DDPPDPPVPPPLDQAEEEEEFLADDPDDAQEQQCLQVVVLCVLLPPPCVVLDPPDPDRSRRHHYFYEYANWQDWGHYPPRDTDGGPTHLVVVLVVDDHLEYEFEDTPSSLVSLLPRPSNLVNLVVCVVVQHAYEYAALNCLSCVSSVHPFAEEEEHAPVNVVSNCPPNRYHYDPDQWDDGRRYIYGYGSLSSLVSSLVVCCVVPNDSSSVSSVVVVPDDD/DDCPDDPPVDDLDAAEEEEEWLADDPDDAQEQQCLLVVVLCVLLPPPCVVQDVPDPDRSRHHHYFYEYANWQDWHDYPPRDTDGGPTHLVVVLVVDDHLEYEFEDTPSSLVSLLPDPSNLVNLVVCVVVQHAYEYAALNCLSCVSSVHPFAEEEEHAPVNVVSNCPPNRYHYDPDQWDDGRRYIYGYGSLSSLVSSLVVCCVVPNDSSSVSSVVVVPDDD

Secondary structure (DSSP, 8-state):
--------------EEEEEEE---STT---HHHHHHHHHHHHHHTT-B----TTSS----BEEEEEEETT-SS-EE-GGGEEE--SEEHHHHHHH---SEEEE---HHHHHHHHH-HHHHHHHHHHHHTT-EEEEETTTHHHHHHTT-STT-EE---GGGHHHHTTTS-SEE---SEEEETTEEEE-SGGGHHHHHHHHHHHHH-HHHHHHHHGGG----/----------S---EEEEEEE---STT---HHHHHHHHHHHHHHTT-B----TTS-----BEEEEEEETT-SSPEE-GGGEEE--SEEHHHHHHH---SEEEE---HHHHHHHHH-HHHHHHHHHHHHTT-EEEEETTTHHHHHHTT-STT-EE---GGGHHHHTTTS-SEE---SEEEETTEEEE-SGGGHHHHHHHHHHHHH-HHHHHHHHGGG----